Protein AF-A0A847KI97-F1 (afdb_monomer)

Sequence (577 aa):
MTFEPRTYPEIVRDLLTTLTGGTVGETAVVPAGDVVELRLLQDRPIRRVSHLEGVVAVTRATADGEEVVEVPYRFTDADYELVATGAAGAEPDAIRFRPTGRRPPVGSTVTVNYYPSRARPVPVTDVGVGSVARTLLESVGREIAVVEQQLGHVYDSAFLDTAEGSSLDRVVALVGVARRPAGVATVQVRFTRAAGSTGRITIPVGTVVSDAEDNRYATAMPLVLEPGEPSRQVLAAAVSARTAAVAAGAIDRMEVRVAGVGPVGNDAPAAAAAAPESDEDLRRRARGALAVAARGTVDALRWGILSVPGVKAVSVTEFPNGVPGEIAVSVAYATPDEAVARDVADRIEELRPAGIRVVSSRATETEVRVTATLTLAGSGVPPADLAALQAGVEERVAALIADLPPGGTLRQGPIVLAALSDARVVDAAFEFATATGAGPTVSAPADAILRPVHPFTFRVSTEGGQAAPGAEIAVDVHLPVRLVAGVSAAQATAALTAATTSWVAGLQPGQAITVDGLLAAVRDDTRYQLLRSDTAVTTEAAGRFLQLSDGVGSQPVAAGDRVTLRGTVVDVREGGA

Foldseek 3Di:
DDADFDDLVLLLLCLLLVLQQWDFFDKWAAAPAQKTFQVVPDFDDFDWWPWKKWWFWDWDADPVGIDTDIDIDTDDPQFWDFFDDDPVRPTTGIIGTDPRHTDHDHGTMMTIIGHHPPGDHRPDDDCDPVDPVSVVSSVVSVVSSVVSVVVVLVVLLQDLVRNADVSNQVNLVVLVAHWDFKFFWKFKKKWFFDPPDFAKFKDAFQFWWDFPVRFIWTFRHIDMQGGPRGMDIGMTTTPDNPRAWAAFFRTWDTPDDGPRIDTMGGRGIIDRIHDTQHSVLSSLLSQQSVLCVVFADQSVLQSLLSNQPQWQAKDKDACPVVDHQEIEIETEGNDPDPVSVVVSVVSNVSRHDPSHHYHYDYFAEWEKAKEKEFAFEDLADPPVVVVVLLVQLQVQLQVVLSNAHQQGKDAQPVSFVSSVVPVRTPGMAMWMDTPVDIGNMDTHDNRHGYHYDPDHHYHYHYPVGDNDQAWAKEKEWEWEKEFDPPADPVNLVVLLFVQQQVLQVPDDAFDKDALVSSCVSSDDPPTIDTPQQPIWMWIDTPNDIDIHGRVRDIHHGHVNYHYDYPYYHYHHDDDDD

Secondary structure (DSSP, 8-state):
----PPPHHHHHHHHHHHHTT-EEEEEEE--SSSEEE-TT-SS-SEEEEEEEEEEEEEEEEETTEEEEEEEEEE--TTTEEEE--STT--S--EEEE-TTS--PPTT-EEEEEEEETTPPPPS----STT-HHHHHHHHHHHHHHHHHHHHHHHHHTTSTTT--HHHHHHHHHTTT--PPPP---EEEEEEEEPTT--S-EEE-TT-EEEETT--EEEESS-EEE-TT--EEEEEEEESSTTPPPPPTT-EEEESSPPTTEEEEE-SSPPBPPPPPPPHHHHHHHHHHHHHHHSTTSHHHHHHHHHTSTTEEEEEEEESTTS-TTEEEEEEEESS--HHHHHHHHHHHHHHSPTTPEEEEEEPEEEEEEEEEEEEESTT---HHHHHHHHHHHHHHHHHHHHHPPTT-EEEHHHHHHHHHTSTTEEEEEEEEEETTEEESEEE--TTEEEEEPSSPEEEEEETTSS--PPPEEEEEEEEEEEEPTT--HHHHHHHHHHHHHHHHHH--TT-EE-HHHHHHHT--TTTEEE-GGG-EEEEEETTEEEEEBTTB--EE--TT-EEEEEEEEEEE-----

Nearest PDB structures (foldseek):
  8kea-assembly1_e  TM=5.821E-01  e=1.553E-17  unclassified Caudoviricetes
  8v3w-assembly1_U  TM=4.418E-01  e=3.775E-17  Clostridioides difficile
  9b45-assembly1_l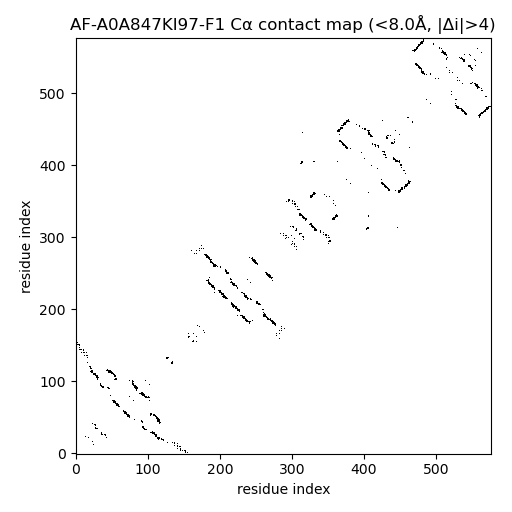  TM=4.012E-01  e=6.409E-16  Pseudomonas virus Pa193
  9b45-assembly1_p  TM=5.835E-01  e=1.092E-12  Pseudomonas virus Pa193
  7kh1-assembly1_A5  TM=3.486E-01  e=1.653E-13  Vibrio phage XM1

Radius of gyration: 37.48 Å; Cα contacts (8 Å, |Δi|>4): 1146; chains: 1; bounding box: 91×83×109 Å

Mean predicted aligned error: 18.77 Å

Solvent-accessible surface area (backbone atoms only — not comparable to full-atom values): 31704 Å² total; per-residue (Å²): 136,87,85,75,56,65,52,50,69,55,44,35,51,44,52,52,38,45,66,59,45,25,51,64,78,45,74,42,63,32,44,98,59,61,54,32,66,49,78,85,56,88,70,72,51,44,65,48,77,76,43,41,36,34,43,30,74,43,79,42,84,51,98,92,46,80,44,78,43,77,39,84,40,76,60,49,80,75,16,38,46,79,36,45,80,55,100,78,61,79,56,32,48,26,42,32,51,38,94,91,24,76,62,61,52,71,71,40,60,33,40,38,23,30,30,35,67,81,48,68,89,52,95,64,80,64,71,50,92,88,27,70,63,36,54,54,44,47,54,52,22,48,55,51,29,55,52,34,49,51,51,39,54,56,57,41,31,72,38,77,91,63,21,56,68,75,40,28,51,56,52,31,43,76,68,77,36,75,81,56,72,52,37,47,16,35,32,53,37,34,45,26,50,24,89,92,58,78,58,73,38,77,45,58,54,61,49,40,32,24,32,95,85,68,42,42,28,22,25,74,50,66,45,75,42,52,63,87,52,59,61,54,74,41,53,21,34,33,76,39,72,81,36,67,55,47,58,53,58,42,34,60,45,58,82,66,85,56,82,54,53,47,65,43,33,18,85,52,49,31,44,68,42,51,73,54,63,46,68,66,60,47,45,53,38,38,53,10,48,60,32,43,74,48,57,53,37,73,60,12,45,42,30,43,46,53,54,40,78,57,43,67,32,55,28,76,40,76,33,76,83,76,42,88,56,37,34,37,34,27,39,34,57,73,57,99,47,72,68,50,53,48,55,46,52,56,47,47,64,75,28,52,41,89,87,52,48,75,49,76,45,74,39,43,83,40,62,29,41,44,37,40,38,37,27,20,51,66,92,54,68,59,73,73,59,40,54,52,48,51,51,52,40,48,52,55,46,45,51,57,47,61,68,44,36,35,33,33,69,52,54,41,66,69,50,33,52,60,47,49,70,40,85,60,36,74,44,61,49,55,39,39,36,41,98,90,50,70,36,54,54,52,62,35,56,70,50,16,28,54,38,76,46,81,79,67,46,77,44,78,43,23,78,76,80,55,64,67,81,37,48,57,33,39,32,36,38,39,44,36,30,36,71,34,92,93,53,53,70,69,60,52,46,53,52,45,45,52,31,49,52,52,47,54,73,63,66,49,64,80,41,60,54,35,42,62,60,49,54,66,61,51,65,45,82,86,48,32,48,77,42,56,93,70,27,37,36,38,39,35,43,89,92,42,80,46,77,23,30,66,95,39,65,71,50,76,35,53,79,65,43,45,71,41,82,75,47,71,47,68,43,81,53,87,84,81,132

pLDDT: mean 85.56, std 9.04, range [33.84, 97.19]

Structure (mmCIF, N/CA/C/O backbone):
data_AF-A0A847KI97-F1
#
_entry.id   AF-A0A847KI97-F1
#
loop_
_atom_site.group_PDB
_atom_site.id
_atom_site.type_symbol
_atom_site.label_atom_id
_atom_site.label_alt_id
_atom_site.label_comp_id
_atom_site.label_asym_id
_atom_site.label_entity_id
_atom_site.label_seq_id
_atom_site.pdbx_PDB_ins_code
_atom_site.Cartn_x
_atom_site.Cartn_y
_atom_site.Cartn_z
_atom_site.occupancy
_atom_site.B_iso_or_equiv
_atom_site.auth_seq_id
_atom_site.auth_comp_id
_atom_site.auth_asym_id
_atom_site.auth_atom_id
_atom_site.pdbx_PDB_model_num
ATOM 1 N N . MET A 1 1 ? 6.108 -16.539 -22.609 1.00 55.09 1 MET A N 1
ATOM 2 C CA . MET A 1 1 ? 6.643 -15.280 -23.160 1.00 55.09 1 MET A CA 1
ATOM 3 C C . MET A 1 1 ? 6.324 -14.203 -22.147 1.00 55.09 1 MET A C 1
ATOM 5 O O . MET A 1 1 ? 5.167 -14.113 -21.762 1.00 55.09 1 MET A O 1
ATOM 9 N N . THR A 1 2 ? 7.328 -13.484 -21.664 1.00 78.06 2 THR A N 1
ATOM 10 C CA . THR A 1 2 ? 7.160 -12.268 -20.860 1.00 78.06 2 THR A CA 1
ATOM 11 C C . THR A 1 2 ? 6.924 -11.098 -21.811 1.00 78.06 2 THR A C 1
ATOM 13 O O . THR A 1 2 ? 7.580 -11.020 -22.848 1.00 78.06 2 THR A O 1
ATOM 16 N N . PHE A 1 3 ? 5.949 -10.242 -21.509 1.00 86.88 3 PHE A N 1
ATOM 17 C CA . PHE A 1 3 ? 5.722 -9.009 -22.259 1.00 86.88 3 PHE A CA 1
ATOM 18 C C . PHE A 1 3 ? 6.378 -7.857 -21.506 1.00 86.88 3 PHE A C 1
ATOM 20 O O . PHE A 1 3 ? 6.084 -7.654 -20.332 1.00 86.88 3 PHE A O 1
ATOM 27 N N . GLU A 1 4 ? 7.252 -7.121 -22.181 1.00 87.06 4 GLU A N 1
ATOM 28 C CA . GLU A 1 4 ? 7.866 -5.908 -21.655 1.00 87.06 4 GLU A CA 1
ATOM 29 C C . GLU A 1 4 ? 7.589 -4.779 -22.656 1.00 87.06 4 GLU A C 1
ATOM 31 O O . GLU A 1 4 ? 7.924 -4.928 -23.837 1.00 87.06 4 GLU A O 1
ATOM 36 N N . PRO A 1 5 ? 6.903 -3.698 -22.243 1.00 91.12 5 PRO A N 1
ATOM 37 C CA . PRO A 1 5 ? 6.576 -2.605 -23.146 1.00 91.12 5 PRO A CA 1
ATOM 38 C C . PRO A 1 5 ? 7.850 -1.857 -23.537 1.00 91.12 5 PRO A C 1
ATOM 40 O O . PRO A 1 5 ? 8.647 -1.480 -22.676 1.00 91.12 5 PRO A O 1
ATOM 43 N N . ARG A 1 6 ? 8.027 -1.595 -24.832 1.00 91.00 6 ARG A N 1
ATOM 44 C CA . ARG A 1 6 ? 9.170 -0.827 -25.322 1.00 91.00 6 ARG A CA 1
ATOM 45 C C . ARG A 1 6 ? 9.050 0.623 -24.901 1.00 91.00 6 ARG A C 1
ATOM 47 O O . ARG A 1 6 ? 7.962 1.203 -24.814 1.00 91.00 6 ARG A O 1
ATOM 54 N N . THR A 1 7 ? 10.199 1.248 -24.694 1.00 92.00 7 THR A N 1
ATOM 55 C CA . THR A 1 7 ? 10.238 2.668 -24.373 1.00 92.00 7 THR A CA 1
ATOM 56 C C . THR A 1 7 ? 9.914 3.508 -25.611 1.00 92.00 7 THR A C 1
ATOM 58 O O . THR A 1 7 ? 10.185 3.132 -26.753 1.00 92.00 7 THR A O 1
ATOM 61 N N . TYR A 1 8 ? 9.349 4.701 -25.406 1.00 93.88 8 TYR A N 1
ATOM 62 C CA . TYR A 1 8 ? 9.071 5.630 -26.507 1.00 93.88 8 TYR A CA 1
ATOM 63 C C . TYR A 1 8 ? 10.298 5.884 -27.418 1.00 93.88 8 TYR A C 1
ATOM 65 O O . TYR A 1 8 ? 10.147 5.829 -28.642 1.00 93.88 8 TYR A O 1
ATOM 73 N N . PRO A 1 9 ? 11.522 6.098 -26.887 1.00 91.88 9 PRO A N 1
ATOM 74 C CA . PRO A 1 9 ? 12.719 6.226 -27.718 1.00 91.88 9 PRO A CA 1
ATOM 75 C C . PRO A 1 9 ? 13.033 4.995 -28.580 1.00 91.88 9 PRO A C 1
ATOM 77 O O . PRO A 1 9 ? 13.461 5.165 -29.723 1.00 91.88 9 PRO A O 1
ATOM 80 N N . GLU A 1 10 ? 12.823 3.777 -28.072 1.00 91.31 10 GLU A N 1
ATOM 81 C CA . GLU A 1 10 ? 13.011 2.534 -28.838 1.00 91.31 10 GLU A CA 1
ATOM 82 C C . GLU A 1 10 ? 12.017 2.450 -29.993 1.00 91.31 10 GLU A C 1
ATOM 84 O O . GLU A 1 10 ? 12.412 2.212 -31.133 1.00 91.31 10 GLU A O 1
ATOM 89 N N . ILE A 1 11 ? 10.744 2.745 -29.725 1.00 94.25 11 ILE A N 1
ATOM 90 C CA . ILE A 1 11 ? 9.689 2.741 -30.742 1.00 94.25 11 ILE A CA 1
ATOM 91 C C . ILE A 1 11 ? 10.007 3.755 -31.845 1.00 94.25 11 ILE A C 1
ATOM 93 O O . ILE A 1 11 ? 9.974 3.417 -33.026 1.00 94.25 11 ILE A O 1
ATOM 97 N N . VAL A 1 12 ? 10.371 4.991 -31.488 1.00 93.50 12 VAL A N 1
ATOM 98 C CA . VAL A 1 12 ? 10.726 6.026 -32.475 1.00 93.50 12 VAL A CA 1
ATOM 99 C C . VAL A 1 12 ? 11.965 5.625 -33.279 1.00 93.50 12 VAL A C 1
ATOM 101 O O . VAL A 1 12 ? 11.979 5.791 -34.500 1.00 93.50 12 VAL A O 1
ATOM 104 N N . ARG A 1 13 ? 12.998 5.068 -32.634 1.00 91.50 13 ARG A N 1
ATOM 105 C CA . ARG A 1 13 ? 14.202 4.547 -33.306 1.00 91.50 13 ARG A CA 1
ATOM 106 C C . ARG A 1 13 ? 13.838 3.481 -34.337 1.00 91.50 13 ARG A C 1
ATOM 108 O O . ARG A 1 13 ? 14.345 3.523 -35.464 1.00 91.50 13 ARG A O 1
ATOM 115 N N . ASP A 1 14 ? 12.985 2.540 -33.956 1.00 93.19 14 ASP A N 1
ATOM 116 C CA . ASP A 1 14 ? 12.616 1.409 -34.798 1.00 93.19 14 ASP A CA 1
ATOM 117 C C . ASP A 1 14 ? 11.734 1.862 -35.973 1.00 93.19 14 ASP A C 1
ATOM 119 O O . ASP A 1 14 ? 11.977 1.481 -37.121 1.00 93.19 14 ASP A O 1
ATOM 123 N N . LEU A 1 15 ? 10.782 2.768 -35.726 1.00 92.62 15 LEU A N 1
ATOM 124 C CA . LEU A 1 15 ? 9.963 3.395 -36.766 1.00 92.62 15 LEU A CA 1
ATOM 125 C C . LEU A 1 15 ? 10.808 4.189 -37.768 1.00 92.62 15 LEU A C 1
ATOM 127 O O . LEU A 1 15 ? 10.615 4.050 -38.975 1.00 92.62 15 LEU A O 1
ATOM 131 N N . LEU A 1 16 ? 11.762 4.996 -37.290 1.00 91.06 16 LEU A N 1
ATOM 132 C CA . LEU A 1 16 ? 12.657 5.769 -38.155 1.00 91.06 16 LEU A CA 1
ATOM 133 C C . LEU A 1 16 ? 13.548 4.857 -38.996 1.00 91.06 16 LEU A C 1
ATOM 135 O O . LEU A 1 16 ? 13.711 5.110 -40.185 1.00 91.06 16 LEU A O 1
ATOM 139 N N . THR A 1 17 ? 14.094 3.796 -38.395 1.00 90.19 17 THR A N 1
ATOM 140 C CA . THR A 1 17 ? 14.939 2.825 -39.105 1.00 90.19 17 THR A CA 1
ATOM 141 C C . THR A 1 17 ? 14.145 2.085 -40.176 1.00 90.19 17 THR A C 1
ATOM 143 O O . THR A 1 17 ? 14.629 1.931 -41.294 1.00 90.19 17 THR A O 1
ATOM 146 N N . THR A 1 18 ? 12.910 1.691 -39.867 1.00 90.25 18 THR A N 1
ATOM 147 C CA . THR A 1 18 ? 12.015 1.030 -40.825 1.00 90.25 18 THR A CA 1
ATOM 148 C C . THR A 1 18 ? 11.626 1.978 -41.960 1.00 90.25 18 THR A C 1
ATOM 150 O O . THR A 1 18 ? 11.662 1.595 -43.130 1.00 90.25 18 THR A O 1
ATOM 153 N N . LEU A 1 19 ? 11.309 3.241 -41.644 1.00 89.38 19 LEU A N 1
ATOM 154 C CA . LEU A 1 19 ? 10.931 4.241 -42.644 1.00 89.38 19 LEU A CA 1
ATOM 155 C C . LEU A 1 19 ? 12.042 4.453 -43.674 1.00 89.38 19 LEU A C 1
ATOM 157 O O . LEU A 1 19 ? 11.746 4.545 -44.858 1.00 89.38 19 LEU A O 1
ATOM 161 N N . THR A 1 20 ? 13.303 4.502 -43.245 1.00 88.62 20 THR A N 1
ATOM 162 C CA . THR A 1 20 ? 14.478 4.703 -44.111 1.00 88.62 20 THR A CA 1
ATOM 163 C C . THR A 1 20 ? 15.011 3.411 -44.739 1.00 88.62 20 THR A C 1
ATOM 165 O O . THR A 1 20 ? 16.099 3.419 -45.323 1.00 88.62 20 THR A O 1
ATOM 168 N N . GLY A 1 21 ? 14.239 2.320 -44.694 1.00 87.19 21 GLY A N 1
ATOM 169 C CA . GLY A 1 21 ? 14.540 1.068 -45.393 1.00 87.19 21 GLY A CA 1
ATOM 170 C C . GLY A 1 21 ? 15.545 0.168 -44.676 1.00 87.19 21 GLY A C 1
ATOM 171 O O . GLY A 1 21 ? 16.204 -0.642 -45.327 1.00 87.19 21 GLY A O 1
ATOM 172 N N . GLY A 1 22 ? 15.707 0.345 -43.365 1.00 89.19 22 GLY A N 1
ATOM 173 C CA . GLY A 1 22 ? 16.403 -0.593 -42.493 1.00 89.19 22 GLY A CA 1
ATOM 174 C C . GLY A 1 22 ? 15.466 -1.647 -41.901 1.00 89.19 22 GLY A C 1
ATOM 175 O O . GLY A 1 22 ? 14.245 -1.499 -41.910 1.00 89.19 22 GLY A O 1
ATOM 176 N N . THR A 1 23 ? 16.069 -2.693 -41.353 1.00 90.56 23 THR A N 1
ATOM 177 C CA . THR A 1 23 ? 15.403 -3.814 -40.683 1.00 90.56 23 THR A CA 1
ATOM 178 C C . THR A 1 23 ? 15.675 -3.700 -39.181 1.00 90.56 23 THR A C 1
ATOM 180 O O . THR A 1 23 ? 16.774 -3.304 -38.776 1.00 90.56 23 THR A O 1
ATOM 183 N N . VAL A 1 24 ? 14.667 -3.970 -38.348 1.00 92.31 24 VAL A N 1
ATOM 184 C CA . VAL A 1 24 ? 14.707 -3.742 -36.892 1.00 92.31 24 VAL A CA 1
ATOM 185 C C . VAL A 1 24 ? 14.352 -5.004 -36.118 1.00 92.31 24 VAL A C 1
ATOM 187 O O . VAL A 1 24 ? 13.523 -5.790 -36.569 1.00 92.31 24 VAL A O 1
ATOM 190 N N . GLY A 1 25 ? 14.945 -5.168 -34.936 1.00 88.25 25 GLY A N 1
ATOM 191 C CA . GLY A 1 25 ? 14.549 -6.182 -33.962 1.00 88.25 25 GLY A CA 1
ATOM 192 C C . GLY A 1 25 ? 14.919 -7.619 -34.325 1.00 88.25 25 GLY A C 1
ATOM 193 O O . GLY A 1 25 ? 14.343 -8.545 -33.757 1.00 88.25 25 GLY A O 1
ATOM 194 N N . GLU A 1 26 ? 15.849 -7.842 -35.258 1.00 91.00 26 GLU A N 1
ATOM 195 C CA . GLU A 1 26 ? 16.303 -9.202 -35.547 1.00 91.00 26 GLU A CA 1
ATOM 196 C C . GLU A 1 26 ? 17.355 -9.657 -34.539 1.00 91.00 26 GLU A C 1
ATOM 198 O O . GLU A 1 26 ? 18.187 -8.873 -34.083 1.00 91.00 26 GLU A O 1
ATOM 203 N N . THR A 1 27 ? 17.336 -10.941 -34.197 1.00 90.69 27 THR A N 1
ATOM 204 C CA . THR A 1 27 ? 18.188 -11.497 -33.151 1.00 90.69 27 THR A CA 1
ATOM 205 C C . THR A 1 27 ? 19.255 -12.428 -33.712 1.00 90.69 27 THR A C 1
ATOM 207 O O . THR A 1 27 ? 19.038 -13.164 -34.676 1.00 90.69 27 THR A O 1
ATOM 210 N N . ALA A 1 28 ? 20.429 -12.412 -33.084 1.00 89.31 28 ALA A N 1
ATOM 211 C CA . ALA A 1 28 ? 21.519 -13.334 -33.369 1.00 89.31 28 ALA A CA 1
ATOM 212 C C . ALA A 1 28 ? 22.095 -13.898 -32.065 1.00 89.31 28 ALA A C 1
ATOM 214 O O . ALA A 1 28 ? 22.245 -13.186 -31.073 1.00 89.31 28 ALA A O 1
ATOM 215 N N . VAL A 1 29 ? 22.426 -15.190 -32.067 1.00 89.94 29 VAL A N 1
ATOM 216 C CA . VAL A 1 29 ? 23.028 -15.864 -30.909 1.00 89.94 29 VAL A CA 1
ATOM 217 C C . VAL A 1 29 ? 24.539 -15.673 -30.942 1.00 89.94 29 VAL A C 1
ATOM 219 O O . VAL A 1 29 ? 25.174 -15.888 -31.975 1.00 89.94 29 VAL A O 1
ATOM 222 N N . VAL A 1 30 ? 25.125 -15.299 -29.806 1.00 88.25 30 VAL A N 1
ATOM 223 C CA . VAL A 1 30 ? 26.569 -15.103 -29.657 1.00 88.25 30 VAL A CA 1
ATOM 224 C C . VAL A 1 30 ? 27.261 -16.471 -29.582 1.00 88.25 30 VAL A C 1
ATOM 226 O O . VAL A 1 30 ? 27.051 -17.203 -28.610 1.00 88.25 30 VAL A O 1
ATOM 229 N N . PRO A 1 31 ? 28.093 -16.854 -30.571 1.00 85.12 31 PRO A N 1
ATOM 230 C CA . PRO A 1 31 ? 28.729 -18.163 -30.580 1.00 85.12 31 PRO A CA 1
ATOM 231 C C . PRO A 1 31 ? 29.944 -18.209 -29.644 1.00 85.12 31 PRO A C 1
ATOM 233 O O . PRO A 1 31 ? 30.411 -17.196 -29.113 1.00 85.12 31 PRO A O 1
ATOM 236 N N . ALA A 1 32 ? 30.504 -19.408 -29.472 1.00 77.56 32 ALA A N 1
ATOM 237 C CA . ALA A 1 32 ? 31.800 -19.606 -28.832 1.00 77.56 32 ALA A CA 1
ATOM 238 C C . ALA A 1 32 ? 32.927 -19.093 -29.756 1.00 77.56 32 ALA A C 1
ATOM 240 O O . ALA A 1 32 ? 33.569 -19.858 -30.468 1.00 77.56 32 ALA A O 1
ATOM 241 N N . GLY A 1 33 ? 33.116 -17.773 -29.797 1.00 76.12 33 GLY A N 1
ATOM 242 C CA . GLY A 1 33 ? 34.112 -17.087 -30.627 1.00 76.12 33 GLY A CA 1
ATOM 243 C C . GLY A 1 33 ? 33.812 -15.593 -30.766 1.00 76.12 33 GLY A C 1
ATOM 244 O O . GLY A 1 33 ? 32.739 -15.136 -30.385 1.00 76.12 33 GLY A O 1
ATOM 245 N N . ASP A 1 34 ? 34.754 -14.817 -31.300 1.00 73.06 34 ASP A N 1
ATOM 246 C CA . ASP A 1 34 ? 34.633 -13.348 -31.349 1.00 73.06 34 ASP A CA 1
ATOM 247 C C . ASP A 1 34 ? 33.719 -12.833 -32.470 1.00 73.06 34 ASP A C 1
ATOM 249 O O . ASP A 1 34 ? 33.463 -11.633 -32.551 1.00 73.06 34 ASP A O 1
ATOM 253 N N . VAL A 1 35 ? 33.242 -13.727 -33.342 1.00 82.56 35 VAL A N 1
ATOM 254 C CA . VAL A 1 35 ? 32.475 -13.397 -34.547 1.00 82.56 35 VAL A CA 1
ATOM 255 C C . VAL A 1 35 ? 31.058 -13.947 -34.433 1.00 82.56 35 VAL A C 1
ATOM 257 O O . VAL A 1 35 ? 30.865 -15.158 -34.412 1.00 82.56 35 VAL A O 1
ATOM 260 N N . VAL A 1 36 ? 30.071 -13.057 -34.405 1.00 82.94 36 VAL A N 1
ATOM 261 C CA . VAL A 1 36 ? 28.644 -13.373 -34.499 1.00 82.94 36 VAL A CA 1
ATOM 262 C C . VAL A 1 36 ? 28.244 -13.372 -35.969 1.00 82.94 36 VAL A C 1
ATOM 264 O O . VAL A 1 36 ? 28.184 -12.319 -36.607 1.00 82.94 36 VAL A O 1
ATOM 267 N N . GLU A 1 37 ? 27.983 -14.553 -36.523 1.00 81.62 37 GLU A N 1
ATOM 268 C CA . GLU A 1 37 ? 27.499 -14.682 -37.896 1.00 81.62 37 GLU A CA 1
ATOM 269 C C . GLU A 1 37 ? 26.042 -14.218 -38.001 1.00 81.62 37 GLU A C 1
ATOM 271 O O . GLU A 1 37 ? 25.147 -14.776 -37.367 1.00 81.62 37 GLU A O 1
ATOM 276 N N . LEU A 1 38 ? 25.771 -13.247 -38.872 1.00 80.88 38 LEU A N 1
ATOM 277 C CA . LEU A 1 38 ? 24.429 -12.699 -39.091 1.00 80.88 38 LEU A CA 1
ATOM 278 C C . LEU A 1 38 ? 23.689 -13.440 -40.214 1.00 80.88 38 LEU A C 1
ATOM 280 O O . LEU A 1 38 ? 22.873 -12.881 -40.942 1.00 80.88 38 LEU A O 1
ATOM 284 N N . ARG A 1 39 ? 23.980 -14.734 -40.390 1.00 70.38 39 ARG A N 1
ATOM 285 C CA . ARG A 1 39 ? 23.470 -15.543 -41.511 1.00 70.38 39 ARG A CA 1
ATOM 286 C C . ARG A 1 39 ? 21.975 -15.840 -41.443 1.00 70.38 39 ARG A C 1
ATOM 288 O O . ARG A 1 39 ? 21.395 -16.202 -42.463 1.00 70.38 39 ARG A O 1
ATOM 295 N N . LEU A 1 40 ? 21.379 -15.721 -40.263 1.00 75.56 40 LEU A N 1
ATOM 296 C CA . LEU A 1 40 ? 19.957 -15.976 -40.033 1.00 75.56 40 LEU A CA 1
ATOM 297 C C . LEU A 1 40 ? 19.087 -14.722 -40.215 1.00 75.56 40 LEU A C 1
ATOM 299 O O . LEU A 1 40 ? 17.867 -14.833 -40.164 1.00 75.56 40 LEU A O 1
ATOM 303 N N . LEU A 1 41 ? 19.705 -13.562 -40.460 1.00 81.25 41 LEU A N 1
ATOM 304 C CA . LEU A 1 41 ? 19.011 -12.297 -40.699 1.00 81.25 41 LEU A CA 1
ATOM 305 C C . LEU A 1 41 ? 18.316 -12.293 -42.072 1.00 81.25 41 LEU A C 1
ATOM 307 O O . LEU A 1 41 ? 18.857 -12.849 -43.043 1.00 81.25 41 LEU A O 1
ATOM 311 N N . GLN A 1 42 ? 17.124 -11.688 -42.159 1.00 82.06 42 GLN A N 1
ATOM 312 C CA . GLN A 1 42 ? 16.271 -11.767 -43.352 1.00 82.06 42 GLN A CA 1
ATOM 313 C C . GLN A 1 42 ? 16.875 -11.019 -44.547 1.00 82.06 42 GLN A C 1
ATOM 315 O O . GLN A 1 42 ? 16.975 -11.585 -45.640 1.00 82.06 42 GLN A O 1
ATOM 320 N N . ASP A 1 43 ? 17.333 -9.781 -44.345 1.00 81.06 43 ASP A N 1
ATOM 321 C CA . ASP A 1 43 ? 17.757 -8.889 -45.424 1.00 81.06 43 ASP A CA 1
ATOM 322 C C . ASP A 1 43 ? 19.285 -8.805 -45.532 1.00 81.06 43 ASP A C 1
ATOM 324 O O . ASP A 1 43 ? 19.964 -8.024 -44.871 1.00 81.06 43 ASP A O 1
ATOM 328 N N . ARG A 1 44 ? 19.865 -9.609 -46.424 1.00 77.44 44 ARG A N 1
ATOM 329 C CA . ARG A 1 44 ? 21.319 -9.657 -46.653 1.00 77.44 44 ARG A CA 1
ATOM 330 C C . ARG A 1 44 ? 21.668 -9.301 -48.094 1.00 77.44 44 ARG A C 1
ATOM 332 O O . ARG A 1 44 ? 20.863 -9.549 -48.997 1.00 77.44 44 ARG A O 1
ATOM 339 N N . PRO A 1 45 ? 22.873 -8.773 -48.361 1.00 78.44 45 PRO A N 1
ATOM 340 C CA . PRO A 1 45 ? 23.982 -8.439 -47.444 1.00 78.44 45 PRO A CA 1
ATOM 341 C C . PRO A 1 45 ? 23.747 -7.163 -46.613 1.00 78.44 45 PRO A C 1
ATOM 343 O O . PRO A 1 45 ? 22.945 -6.308 -46.994 1.00 78.44 45 PRO A O 1
ATOM 346 N N . ILE A 1 46 ? 24.483 -7.009 -45.508 1.00 85.56 46 ILE A N 1
ATOM 347 C CA . ILE A 1 46 ? 24.357 -5.869 -44.587 1.00 85.56 46 ILE A CA 1
ATOM 348 C C . ILE A 1 46 ? 25.283 -4.740 -45.047 1.00 85.56 46 ILE A C 1
ATOM 350 O O . ILE A 1 46 ? 26.422 -4.979 -45.425 1.00 85.56 46 ILE A O 1
ATOM 354 N N . ARG A 1 47 ? 24.813 -3.490 -45.009 1.00 85.00 47 ARG A N 1
ATOM 355 C CA . ARG A 1 47 ? 25.625 -2.296 -45.300 1.00 85.00 47 ARG A CA 1
ATOM 356 C C . ARG A 1 47 ? 26.209 -1.683 -44.036 1.00 85.00 47 ARG A C 1
ATOM 358 O O . ARG A 1 47 ? 27.364 -1.272 -44.022 1.00 85.00 47 ARG A O 1
ATOM 365 N N . ARG A 1 48 ? 25.371 -1.531 -43.008 1.00 87.25 48 ARG A N 1
ATOM 366 C CA . ARG A 1 48 ? 25.738 -0.967 -41.703 1.00 87.25 48 ARG A CA 1
ATOM 367 C C . ARG A 1 48 ? 24.771 -1.442 -40.629 1.00 87.25 48 ARG A C 1
ATOM 369 O O . ARG A 1 48 ? 23.587 -1.615 -40.914 1.00 87.25 48 ARG A O 1
ATOM 376 N N . VAL A 1 49 ? 25.259 -1.544 -39.403 1.00 89.50 49 VAL A N 1
ATOM 377 C CA . VAL A 1 49 ? 24.429 -1.704 -38.206 1.00 89.50 49 VAL A CA 1
ATOM 378 C C . VAL A 1 49 ? 24.068 -0.311 -37.693 1.00 89.50 49 VAL A C 1
ATOM 380 O O . VAL A 1 49 ? 24.912 0.582 -37.657 1.00 89.50 49 VAL A O 1
ATOM 383 N N . SER A 1 50 ? 22.795 -0.088 -37.382 1.00 89.62 50 SER A N 1
ATOM 384 C CA . SER A 1 50 ? 22.297 1.175 -36.824 1.00 89.62 50 SER A CA 1
ATOM 385 C C . SER A 1 50 ? 22.108 1.104 -35.314 1.00 89.62 50 SER A C 1
ATOM 387 O O . SER A 1 50 ? 22.264 2.113 -34.623 1.00 89.62 50 SER A O 1
ATOM 389 N N . HIS A 1 51 ? 21.787 -0.081 -34.799 1.00 91.94 51 HIS A N 1
ATOM 390 C CA . HIS A 1 51 ? 21.650 -0.333 -33.377 1.00 91.94 51 HIS A CA 1
ATOM 391 C C . HIS A 1 51 ? 22.053 -1.769 -33.052 1.00 91.94 51 HIS A C 1
ATOM 393 O O . HIS A 1 51 ? 21.669 -2.687 -33.772 1.00 91.94 51 HIS A O 1
ATOM 399 N N . LEU A 1 52 ? 22.813 -1.947 -31.975 1.00 92.62 52 LEU A N 1
ATOM 400 C CA . LEU A 1 52 ? 23.197 -3.250 -31.451 1.00 92.62 52 LEU A CA 1
ATOM 401 C C . LEU A 1 52 ? 23.046 -3.222 -29.933 1.00 92.62 52 LEU A C 1
ATOM 403 O O . LEU A 1 52 ? 23.679 -2.406 -29.258 1.00 92.62 52 LEU A O 1
ATOM 407 N N . GLU A 1 53 ? 22.218 -4.110 -29.408 1.00 92.94 53 GLU A N 1
ATOM 408 C CA . GLU A 1 53 ? 21.964 -4.247 -27.975 1.00 92.94 53 GLU A CA 1
ATOM 409 C C . GLU A 1 53 ? 22.016 -5.718 -27.561 1.00 92.94 53 GLU A C 1
ATOM 411 O O . GLU A 1 53 ? 21.825 -6.627 -28.369 1.00 92.94 53 GLU A O 1
ATOM 416 N N . GLY A 1 54 ? 22.329 -5.954 -26.296 1.00 91.88 54 GLY A N 1
ATOM 417 C CA . GLY A 1 54 ? 22.380 -7.279 -25.694 1.00 91.88 54 GLY A CA 1
ATOM 418 C C . GLY A 1 54 ? 22.694 -7.148 -24.214 1.00 91.88 54 GLY A C 1
ATOM 419 O O . GLY A 1 54 ? 22.411 -6.116 -23.610 1.00 91.88 54 GLY A O 1
ATOM 420 N N . VAL A 1 55 ? 23.315 -8.166 -23.632 1.00 92.19 55 VAL A N 1
ATOM 421 C CA . VAL A 1 55 ? 23.723 -8.152 -22.222 1.00 92.19 55 VAL A CA 1
ATOM 422 C C . VAL A 1 55 ? 25.237 -8.224 -22.088 1.00 92.19 55 VAL A C 1
ATOM 424 O O . VAL A 1 55 ? 25.916 -8.789 -22.943 1.00 92.19 55 VAL A O 1
ATOM 427 N N . VAL A 1 56 ? 25.778 -7.653 -21.014 1.00 91.75 56 VAL A N 1
ATOM 428 C CA . VAL A 1 56 ? 27.182 -7.815 -20.611 1.00 91.75 56 VAL A CA 1
ATOM 429 C C . VAL A 1 56 ? 27.243 -8.273 -19.162 1.00 91.75 56 VAL A C 1
ATOM 431 O O . VAL A 1 56 ? 26.462 -7.821 -18.327 1.00 91.75 56 VAL A O 1
ATOM 434 N N . ALA A 1 57 ? 28.180 -9.165 -18.859 1.00 88.81 57 ALA A N 1
ATOM 435 C CA . ALA A 1 57 ? 28.429 -9.620 -17.499 1.00 88.81 57 ALA A CA 1
ATOM 436 C C . ALA A 1 57 ? 29.208 -8.547 -16.722 1.00 88.81 57 ALA A C 1
ATOM 438 O O . ALA A 1 57 ? 30.294 -8.138 -17.138 1.00 88.81 57 ALA A O 1
ATOM 439 N N . VAL A 1 58 ? 28.657 -8.091 -15.599 1.00 85.75 58 VAL A N 1
ATOM 440 C CA . VAL A 1 58 ? 29.294 -7.134 -14.689 1.00 85.75 58 VAL A CA 1
ATOM 441 C C . VAL A 1 58 ? 29.410 -7.767 -13.312 1.00 85.75 58 VAL A C 1
ATOM 443 O O . VAL A 1 58 ? 28.426 -8.232 -12.745 1.00 85.75 58 VAL A O 1
ATOM 446 N N . THR A 1 59 ? 30.619 -7.763 -12.759 1.00 84.69 59 THR A N 1
ATOM 447 C CA . THR A 1 59 ? 30.864 -8.243 -11.399 1.00 84.69 59 THR A CA 1
ATOM 448 C C . THR A 1 59 ? 30.466 -7.172 -10.388 1.00 84.69 59 THR A C 1
ATOM 450 O O . THR A 1 59 ? 30.981 -6.052 -10.419 1.00 84.69 59 THR A O 1
ATOM 453 N N . ARG A 1 60 ? 29.550 -7.513 -9.482 1.00 80.38 60 ARG A N 1
ATOM 454 C CA . ARG A 1 60 ? 29.099 -6.679 -8.369 1.00 80.38 60 ARG A CA 1
ATOM 455 C C . ARG A 1 60 ? 29.577 -7.283 -7.050 1.00 80.38 60 ARG A C 1
ATOM 457 O O . ARG A 1 60 ? 29.383 -8.466 -6.796 1.00 80.38 60 ARG A O 1
ATOM 464 N N . ALA A 1 61 ? 30.161 -6.456 -6.185 1.00 70.12 61 ALA A N 1
ATOM 465 C CA . ALA A 1 61 ? 30.488 -6.862 -4.822 1.00 70.12 61 ALA A CA 1
ATOM 466 C C . ALA A 1 61 ? 29.209 -6.950 -3.969 1.00 70.12 61 ALA A C 1
ATOM 468 O O . ALA A 1 61 ? 28.423 -6.000 -3.906 1.00 70.12 61 ALA A O 1
ATOM 469 N N . THR A 1 62 ? 29.018 -8.089 -3.312 1.00 75.25 62 THR A N 1
ATOM 470 C CA . THR A 1 62 ? 27.931 -8.383 -2.370 1.00 75.25 62 THR A CA 1
ATOM 471 C C . THR A 1 62 ? 28.514 -8.774 -1.008 1.00 75.25 62 THR A C 1
ATOM 473 O O . THR A 1 62 ? 29.719 -8.991 -0.879 1.00 75.25 62 THR A O 1
ATOM 476 N N . ALA A 1 63 ? 27.674 -8.836 0.030 1.00 64.94 63 ALA A N 1
ATOM 477 C CA . ALA A 1 63 ? 28.112 -9.160 1.391 1.00 64.94 63 ALA A CA 1
ATOM 478 C C . ALA A 1 63 ? 28.742 -10.565 1.517 1.00 64.94 63 ALA A C 1
ATOM 480 O O . ALA A 1 63 ? 29.593 -10.762 2.381 1.00 64.94 63 ALA A O 1
ATOM 481 N N . ASP A 1 64 ? 28.374 -11.494 0.626 1.00 67.12 64 ASP A N 1
ATOM 482 C CA . ASP A 1 64 ? 28.829 -12.891 0.619 1.00 67.12 64 ASP A CA 1
ATOM 483 C C . ASP A 1 64 ? 29.866 -13.193 -0.489 1.00 67.12 64 ASP A C 1
ATOM 485 O O . ASP A 1 64 ? 30.260 -14.346 -0.671 1.00 67.12 64 ASP A O 1
ATOM 489 N N . GLY A 1 65 ? 30.340 -12.175 -1.226 1.00 77.00 65 GLY A N 1
ATOM 490 C CA . GLY A 1 65 ? 31.361 -12.319 -2.273 1.00 77.00 65 GLY A CA 1
ATOM 491 C C . GLY A 1 65 ? 31.106 -11.484 -3.532 1.00 77.00 65 GLY A C 1
ATOM 492 O O . GLY A 1 65 ? 30.359 -10.508 -3.521 1.00 77.00 65 GLY A O 1
ATOM 493 N N . GLU A 1 66 ? 31.745 -11.856 -4.638 1.00 79.69 66 GLU A N 1
ATOM 494 C CA . GLU A 1 66 ? 31.513 -11.253 -5.956 1.00 79.69 66 GLU A CA 1
ATOM 495 C C . GLU A 1 66 ? 30.422 -12.022 -6.714 1.00 79.69 66 GLU A C 1
ATOM 497 O O . GLU A 1 66 ? 30.529 -13.231 -6.908 1.00 79.69 66 GLU A O 1
ATOM 502 N N . GLU A 1 67 ? 29.382 -11.319 -7.166 1.00 83.75 67 GLU A N 1
ATOM 503 C CA . GLU A 1 67 ? 28.306 -11.873 -7.991 1.00 83.75 67 GLU A CA 1
ATOM 504 C C . GLU A 1 67 ? 28.403 -11.315 -9.415 1.00 83.75 67 GLU A C 1
ATOM 506 O O . GLU A 1 67 ? 28.568 -10.111 -9.614 1.00 83.75 67 GLU A O 1
ATOM 511 N N . VAL A 1 68 ? 28.303 -12.181 -10.425 1.00 83.38 68 VAL A N 1
ATOM 512 C CA . VAL A 1 68 ? 28.276 -11.767 -11.833 1.00 83.38 68 VAL A CA 1
ATOM 513 C C . VAL A 1 68 ? 26.828 -11.566 -12.256 1.00 83.38 68 VAL A C 1
ATOM 515 O O . VAL A 1 68 ? 26.061 -12.522 -12.318 1.00 83.38 68 VAL A O 1
ATOM 518 N N . VAL A 1 69 ? 26.469 -10.324 -12.573 1.00 86.31 69 VAL A N 1
ATOM 519 C CA . VAL A 1 69 ? 25.120 -9.944 -12.999 1.00 86.31 69 VAL A CA 1
ATOM 520 C C . VAL A 1 69 ? 25.147 -9.540 -14.467 1.00 86.31 69 VAL A C 1
ATOM 522 O O . VAL A 1 69 ? 25.988 -8.745 -14.892 1.00 86.31 69 VAL A O 1
ATOM 525 N N . GLU A 1 70 ? 24.220 -10.076 -15.255 1.00 88.44 70 GLU A N 1
ATOM 526 C CA . GLU A 1 70 ? 24.018 -9.652 -16.637 1.00 88.44 70 GLU A CA 1
ATOM 527 C C . GLU A 1 70 ? 23.207 -8.357 -16.669 1.00 88.44 70 GLU A C 1
ATOM 529 O O . GLU A 1 70 ? 22.100 -8.287 -16.136 1.00 88.44 70 GLU A O 1
ATOM 534 N N . VAL A 1 71 ? 23.764 -7.321 -17.293 1.00 89.25 71 VAL A N 1
ATOM 535 C CA . VAL A 1 71 ? 23.089 -6.029 -17.451 1.00 89.25 71 VAL A CA 1
ATOM 536 C C . VAL A 1 71 ? 22.866 -5.720 -18.929 1.00 89.25 71 VAL A C 1
ATOM 538 O O . VAL A 1 71 ? 23.768 -5.971 -19.738 1.00 89.25 71 VAL A O 1
ATOM 541 N N . PRO A 1 72 ? 21.706 -5.150 -19.305 1.00 89.44 72 PRO A N 1
ATOM 542 C CA . PRO A 1 72 ? 21.481 -4.652 -20.655 1.00 89.44 72 PRO A CA 1
ATOM 543 C C . PRO A 1 72 ? 22.556 -3.637 -21.055 1.00 89.44 72 PRO A C 1
ATOM 545 O O . PRO A 1 72 ? 22.919 -2.745 -20.285 1.00 89.44 72 PRO A O 1
ATOM 548 N N . TYR A 1 73 ? 23.078 -3.771 -22.270 1.00 91.50 73 TYR A N 1
ATOM 549 C CA . TYR A 1 73 ? 24.134 -2.922 -22.794 1.00 91.50 73 TYR A CA 1
ATOM 550 C C . TYR A 1 73 ? 23.933 -2.631 -24.275 1.00 91.50 73 TYR A C 1
ATOM 552 O O . TYR A 1 73 ? 23.675 -3.521 -25.088 1.00 91.50 73 TYR A O 1
ATOM 560 N N . ARG A 1 74 ? 24.111 -1.357 -24.624 1.00 92.56 74 ARG A N 1
ATOM 561 C CA . ARG A 1 74 ? 24.144 -0.891 -26.006 1.00 92.56 74 ARG A CA 1
ATOM 562 C C . ARG A 1 74 ? 25.586 -0.881 -26.496 1.00 92.56 74 ARG A C 1
ATOM 564 O O . ARG A 1 74 ? 26.390 -0.085 -26.016 1.00 92.56 74 ARG A O 1
ATOM 571 N N . PHE A 1 75 ? 25.873 -1.699 -27.499 1.00 91.69 75 PHE A N 1
ATOM 572 C CA . PHE A 1 75 ? 27.190 -1.781 -28.116 1.00 91.69 75 PHE A CA 1
ATOM 573 C C . PHE A 1 75 ? 27.396 -0.654 -29.132 1.00 91.69 75 PHE A C 1
ATOM 575 O O . PHE A 1 75 ? 26.489 -0.266 -29.876 1.00 91.69 75 PHE A O 1
ATOM 582 N N . THR A 1 76 ? 28.614 -0.126 -29.166 1.00 92.06 76 THR A N 1
ATOM 583 C CA . THR A 1 76 ? 29.023 0.989 -30.028 1.00 92.06 76 THR A CA 1
ATOM 584 C C . THR A 1 76 ? 30.154 0.574 -30.967 1.00 92.06 76 THR A C 1
ATOM 586 O O . THR A 1 76 ? 30.702 -0.518 -30.849 1.00 92.06 76 THR A O 1
ATOM 589 N N . ASP A 1 77 ? 30.567 1.460 -31.873 1.00 87.44 77 ASP A N 1
ATOM 590 C CA . ASP A 1 77 ? 31.694 1.205 -32.786 1.00 87.44 77 ASP A CA 1
ATOM 591 C C . ASP A 1 77 ? 33.035 0.979 -32.055 1.00 87.44 77 ASP A C 1
ATOM 593 O O . ASP A 1 77 ? 33.996 0.486 -32.648 1.00 87.44 77 ASP A O 1
ATOM 597 N N . ALA A 1 78 ? 33.117 1.332 -30.764 1.00 88.69 78 ALA A N 1
ATOM 598 C CA . ALA A 1 78 ? 34.254 1.007 -29.905 1.00 88.69 78 ALA A CA 1
ATOM 599 C C . ALA A 1 78 ? 34.259 -0.467 -29.460 1.00 88.69 78 ALA A C 1
ATOM 601 O O . ALA A 1 78 ? 35.316 -1.000 -29.123 1.00 88.69 78 ALA A O 1
ATOM 602 N N . ASP A 1 79 ? 33.097 -1.122 -29.482 1.00 89.69 79 ASP A N 1
ATOM 603 C CA . ASP A 1 79 ? 32.908 -2.484 -28.992 1.00 89.69 79 ASP A CA 1
ATOM 604 C C . ASP A 1 79 ? 32.977 -3.528 -30.104 1.00 89.69 79 ASP A C 1
ATOM 606 O O . ASP A 1 79 ? 33.405 -4.654 -29.861 1.00 89.69 79 ASP A O 1
ATOM 610 N N . TYR A 1 80 ? 32.585 -3.172 -31.329 1.00 92.38 80 TYR A N 1
ATOM 611 C CA . TYR A 1 80 ? 32.519 -4.118 -32.439 1.00 92.38 80 TYR A CA 1
ATOM 612 C C . TYR A 1 80 ? 32.965 -3.525 -33.782 1.00 92.38 80 TYR A C 1
ATOM 614 O O . TYR A 1 80 ? 33.218 -2.329 -33.933 1.00 92.38 80 TYR A O 1
ATOM 622 N N . GLU A 1 81 ? 33.117 -4.398 -34.769 1.00 90.94 81 GLU A N 1
ATOM 623 C CA . GLU A 1 81 ? 33.305 -4.063 -36.175 1.00 90.94 81 GLU A CA 1
ATOM 624 C C . GLU A 1 81 ? 32.477 -5.006 -37.056 1.00 90.94 81 GLU A C 1
ATOM 626 O O . GLU A 1 81 ? 32.213 -6.156 -36.697 1.00 90.94 81 GLU A O 1
ATOM 631 N N . LEU A 1 82 ? 32.048 -4.513 -38.216 1.00 89.00 82 LEU A N 1
ATOM 632 C CA . LEU A 1 82 ? 31.311 -5.307 -39.192 1.00 89.00 82 LEU A CA 1
ATOM 633 C C . LEU A 1 82 ? 32.301 -5.954 -40.167 1.00 89.00 82 LEU A C 1
ATOM 635 O O . LEU A 1 82 ? 33.136 -5.260 -40.748 1.00 89.00 82 LEU A O 1
ATOM 639 N N . VAL A 1 83 ? 32.221 -7.271 -40.345 1.00 87.38 83 VAL A N 1
ATOM 640 C CA . VAL A 1 83 ? 33.227 -8.053 -41.078 1.00 87.38 83 VAL A CA 1
ATOM 641 C C . VAL A 1 83 ? 32.576 -8.954 -42.122 1.00 87.38 83 VAL A C 1
ATOM 643 O O . VAL A 1 83 ? 31.438 -9.394 -41.964 1.00 87.38 83 VAL A O 1
ATOM 646 N N . ALA A 1 84 ? 33.309 -9.226 -43.200 1.00 83.75 84 ALA A N 1
ATOM 647 C CA . ALA A 1 84 ? 32.918 -10.183 -44.228 1.00 83.75 84 ALA A CA 1
ATOM 648 C C . ALA A 1 84 ? 33.523 -11.561 -43.915 1.00 83.75 84 ALA A C 1
ATOM 650 O O . ALA A 1 84 ? 34.737 -11.688 -43.754 1.00 83.75 84 ALA A O 1
ATOM 651 N N . THR A 1 85 ? 32.681 -12.587 -43.829 1.00 72.12 85 THR A N 1
ATOM 652 C CA . THR A 1 85 ? 33.055 -13.983 -43.537 1.00 72.12 85 THR A CA 1
ATOM 653 C C . THR A 1 85 ? 32.800 -14.933 -44.712 1.00 72.12 85 THR A C 1
ATOM 655 O O . THR A 1 85 ? 33.302 -16.057 -44.713 1.00 72.12 85 THR A O 1
ATOM 658 N N . GLY A 1 86 ? 32.056 -14.500 -45.738 1.00 64.44 86 GLY A N 1
ATOM 659 C CA . GLY A 1 86 ? 31.795 -15.277 -46.955 1.00 64.44 86 GLY A CA 1
ATOM 660 C C . GLY A 1 86 ? 33.000 -15.417 -47.904 1.00 64.44 86 GLY A C 1
ATOM 661 O O . GLY A 1 86 ? 33.890 -14.572 -47.938 1.00 64.44 86 GLY A O 1
ATOM 662 N N . ALA A 1 87 ? 32.987 -16.459 -48.747 1.00 52.69 87 ALA A N 1
ATOM 663 C CA . ALA A 1 87 ? 34.073 -16.841 -49.670 1.00 52.69 87 ALA A CA 1
ATOM 664 C C . ALA A 1 87 ? 34.503 -15.767 -50.697 1.00 52.69 87 ALA A C 1
ATOM 666 O O . ALA A 1 87 ? 35.577 -15.881 -51.282 1.00 52.69 87 ALA A O 1
ATOM 667 N N . ALA A 1 88 ? 33.689 -14.730 -50.914 1.00 57.72 88 ALA A N 1
ATOM 668 C CA . ALA A 1 88 ? 34.014 -13.596 -51.782 1.00 57.72 88 ALA A CA 1
ATOM 669 C C . ALA A 1 88 ? 34.604 -12.383 -51.029 1.00 57.72 88 ALA A C 1
ATOM 671 O O . ALA A 1 88 ? 35.044 -11.440 -51.679 1.00 57.72 88 ALA A O 1
ATOM 672 N N . GLY A 1 89 ? 34.589 -12.374 -49.687 1.00 60.34 89 GLY A N 1
ATOM 673 C CA . GLY A 1 89 ? 35.219 -11.359 -48.825 1.00 60.34 89 GLY A CA 1
ATOM 674 C C . GLY A 1 89 ? 34.766 -9.901 -49.005 1.00 60.34 89 GLY A C 1
ATOM 675 O O . GLY A 1 89 ? 35.361 -9.014 -48.401 1.00 60.34 89 GLY A O 1
ATOM 676 N N . ALA A 1 90 ? 33.758 -9.633 -49.839 1.00 66.06 90 ALA A N 1
ATOM 677 C CA . ALA A 1 90 ? 33.443 -8.283 -50.312 1.00 66.06 90 ALA A CA 1
ATOM 678 C C . ALA A 1 90 ? 32.282 -7.600 -49.570 1.00 66.06 90 ALA A C 1
ATOM 680 O O . ALA A 1 90 ? 32.213 -6.374 -49.556 1.00 66.06 90 ALA A O 1
ATOM 681 N N . GLU A 1 91 ? 31.371 -8.365 -48.962 1.00 75.81 91 GLU A N 1
ATOM 682 C CA . GLU A 1 91 ? 30.163 -7.837 -48.319 1.00 75.81 91 GLU A CA 1
ATOM 683 C C . GLU A 1 91 ? 30.099 -8.280 -46.851 1.00 75.81 91 GLU A C 1
ATOM 685 O O . GLU A 1 91 ? 30.296 -9.467 -46.572 1.00 75.81 91 GLU A O 1
ATOM 690 N N . PRO A 1 92 ? 29.846 -7.359 -45.906 1.00 79.94 92 PRO A N 1
ATOM 691 C CA . PRO A 1 92 ? 29.838 -7.715 -44.501 1.00 79.94 92 PRO A CA 1
ATOM 692 C C . PRO A 1 92 ? 28.583 -8.510 -44.112 1.00 79.94 92 PRO A C 1
ATOM 694 O O . PRO A 1 92 ? 27.455 -8.162 -44.472 1.00 79.94 92 PRO A O 1
ATOM 697 N N . ASP A 1 93 ? 28.797 -9.583 -43.355 1.00 82.44 93 ASP A N 1
ATOM 698 C CA . ASP A 1 93 ? 27.776 -10.560 -42.956 1.00 82.44 93 ASP A CA 1
ATOM 699 C C . ASP A 1 93 ? 27.956 -11.078 -41.516 1.00 82.44 93 ASP A C 1
ATOM 701 O O . ASP A 1 93 ? 27.238 -11.983 -41.086 1.00 82.44 93 ASP A O 1
ATOM 705 N N . ALA A 1 94 ? 28.888 -10.501 -40.754 1.00 86.56 94 ALA A N 1
ATOM 706 C CA . ALA A 1 94 ? 29.108 -10.842 -39.357 1.00 86.56 94 ALA A CA 1
ATOM 707 C C . ALA A 1 94 ? 29.555 -9.633 -38.523 1.00 86.56 94 ALA A C 1
ATOM 709 O O . ALA A 1 94 ? 30.095 -8.653 -39.041 1.00 86.56 94 ALA A O 1
ATOM 710 N N . ILE A 1 95 ? 29.350 -9.725 -37.212 1.00 89.31 95 ILE A N 1
ATOM 711 C CA . ILE A 1 95 ? 29.844 -8.767 -36.219 1.00 89.31 95 ILE A CA 1
ATOM 712 C C . ILE A 1 95 ? 31.031 -9.396 -35.503 1.00 89.31 95 ILE A C 1
ATOM 714 O O . ILE A 1 95 ? 30.898 -10.481 -34.944 1.00 89.31 95 ILE A O 1
ATOM 718 N N . ARG A 1 96 ? 32.180 -8.719 -35.480 1.00 90.75 96 ARG A N 1
ATOM 719 C CA . ARG A 1 96 ? 33.317 -9.103 -34.641 1.00 90.75 96 ARG A CA 1
ATOM 720 C C . ARG A 1 96 ? 33.423 -8.158 -33.453 1.00 90.75 96 ARG A C 1
ATOM 722 O O . ARG A 1 96 ? 33.578 -6.955 -33.647 1.00 90.75 96 ARG A O 1
ATOM 729 N N . PHE A 1 97 ? 33.372 -8.689 -32.235 1.00 90.00 97 PHE A N 1
ATOM 730 C CA . PHE A 1 97 ? 33.631 -7.891 -31.036 1.00 90.00 97 PHE A CA 1
ATOM 731 C C . PHE A 1 97 ? 35.130 -7.625 -30.892 1.00 90.00 97 PHE A C 1
ATOM 733 O O . PHE A 1 97 ? 35.961 -8.513 -31.090 1.00 90.00 97 PHE A O 1
ATOM 740 N N . ARG A 1 98 ? 35.484 -6.381 -30.576 1.00 89.44 98 ARG A N 1
ATOM 741 C CA . ARG A 1 98 ? 36.873 -5.952 -30.425 1.00 89.44 98 ARG A CA 1
ATOM 742 C C . ARG A 1 98 ? 37.429 -6.459 -29.092 1.00 89.44 98 ARG A C 1
ATOM 744 O O . ARG A 1 98 ? 36.722 -6.386 -28.091 1.00 89.44 98 ARG A O 1
ATOM 751 N N . PRO A 1 99 ? 38.711 -6.859 -29.020 1.00 83.94 99 PRO A N 1
ATOM 752 C CA . PRO A 1 99 ? 39.324 -7.304 -27.763 1.00 83.94 99 PRO A CA 1
ATOM 753 C C . PRO A 1 99 ? 39.315 -6.246 -26.650 1.00 83.94 99 PRO A C 1
ATOM 755 O O . PRO A 1 99 ? 39.342 -6.580 -25.473 1.00 83.94 99 PRO A O 1
ATOM 758 N N . THR A 1 100 ? 39.307 -4.965 -27.026 1.00 83.38 100 THR A N 1
ATOM 759 C CA . THR A 1 100 ? 39.286 -3.818 -26.105 1.00 83.38 100 THR A CA 1
ATOM 760 C C . THR A 1 100 ? 37.874 -3.367 -25.725 1.00 83.38 100 THR A C 1
ATOM 762 O O . THR A 1 100 ? 37.731 -2.479 -24.890 1.00 83.38 100 THR A O 1
ATOM 765 N N . GLY A 1 101 ? 36.850 -3.911 -26.386 1.00 82.81 101 GLY A N 1
ATOM 766 C CA . GLY A 1 101 ? 35.447 -3.552 -26.211 1.00 82.81 101 GLY A CA 1
ATOM 767 C C . GLY A 1 101 ? 34.739 -4.422 -25.180 1.00 82.81 101 GLY A C 1
ATOM 768 O O . GLY A 1 101 ? 35.239 -5.482 -24.797 1.00 82.81 101 GLY A O 1
ATOM 769 N N . ARG A 1 102 ? 33.544 -4.009 -24.746 1.00 87.75 102 ARG A N 1
ATOM 770 C CA . ARG A 1 102 ? 32.692 -4.913 -23.960 1.00 87.75 102 ARG A CA 1
ATOM 771 C C . ARG A 1 102 ? 32.140 -6.008 -24.867 1.00 87.75 102 ARG A C 1
ATOM 773 O O . ARG A 1 102 ? 31.778 -5.747 -26.012 1.00 87.75 102 ARG A O 1
ATOM 780 N N . ARG A 1 103 ? 32.042 -7.232 -24.344 1.00 88.69 103 ARG A N 1
ATOM 781 C CA . ARG A 1 103 ? 31.568 -8.398 -25.098 1.00 88.69 103 ARG A CA 1
ATOM 782 C C . ARG A 1 103 ? 30.375 -9.054 -24.399 1.00 88.69 103 ARG A C 1
ATOM 784 O O . ARG A 1 103 ? 30.400 -9.180 -23.173 1.00 88.69 103 ARG A O 1
ATOM 791 N N . PRO A 1 104 ? 29.358 -9.493 -25.156 1.00 90.81 104 PRO A N 1
ATOM 792 C CA . PRO A 1 104 ? 28.267 -10.264 -24.592 1.00 90.81 104 PRO A CA 1
ATOM 793 C C . PRO A 1 104 ? 28.712 -11.689 -24.200 1.00 90.81 104 PRO A C 1
ATOM 795 O O . PRO A 1 104 ? 29.587 -12.260 -24.863 1.00 90.81 104 PRO A O 1
ATOM 798 N N . PRO A 1 105 ? 28.123 -12.289 -23.148 1.00 90.25 105 PRO A N 1
ATOM 799 C CA . PRO A 1 105 ? 28.379 -13.674 -22.761 1.00 90.25 105 PRO A CA 1
ATOM 800 C C . PRO A 1 105 ? 28.098 -14.660 -23.903 1.00 90.25 105 PRO A C 1
ATOM 802 O O . PRO A 1 105 ? 27.187 -14.465 -24.710 1.00 90.25 105 PRO A O 1
ATOM 805 N N . VAL A 1 106 ? 28.868 -15.747 -23.973 1.00 90.06 106 VAL A N 1
ATOM 806 C CA . VAL A 1 106 ? 28.651 -16.807 -24.973 1.00 90.06 106 VAL A CA 1
ATOM 807 C C . VAL A 1 106 ? 27.283 -17.455 -24.745 1.00 90.06 106 VAL A C 1
ATOM 809 O O . VAL A 1 106 ? 26.943 -17.796 -23.618 1.00 90.06 106 VAL A O 1
ATOM 812 N N . GLY A 1 107 ? 26.508 -17.640 -25.815 1.00 87.44 107 GLY A N 1
ATOM 813 C CA . GLY A 1 107 ? 25.147 -18.180 -25.756 1.00 87.44 107 GLY A CA 1
ATOM 814 C C . GLY A 1 107 ? 24.058 -17.138 -25.478 1.00 87.44 107 GLY A C 1
ATOM 815 O O . GLY A 1 107 ? 22.881 -17.454 -25.642 1.00 87.44 107 GLY A O 1
ATOM 816 N N . SER A 1 108 ? 24.423 -15.900 -25.125 1.00 90.00 108 SER A N 1
ATOM 817 C CA . SER A 1 108 ? 23.460 -14.796 -25.044 1.00 90.00 108 SER A CA 1
ATOM 818 C C . SER A 1 108 ? 22.963 -14.386 -26.437 1.00 90.00 108 SER A C 1
ATOM 820 O O . SER A 1 108 ? 23.546 -14.741 -27.467 1.00 90.00 108 SER A O 1
ATOM 822 N N . THR A 1 109 ? 21.854 -13.650 -26.473 1.00 90.44 109 THR A N 1
ATOM 823 C CA . THR A 1 109 ? 21.268 -13.131 -27.714 1.00 90.44 109 THR A CA 1
ATOM 824 C C . THR A 1 109 ? 21.537 -11.636 -27.821 1.00 90.44 109 THR A C 1
ATOM 826 O O . THR A 1 109 ? 21.386 -10.907 -26.842 1.00 90.44 109 THR A O 1
ATOM 829 N N . VAL A 1 110 ? 21.923 -11.182 -29.012 1.00 91.50 110 VAL A N 1
ATOM 830 C CA . VAL A 1 110 ? 21.993 -9.759 -29.359 1.00 91.50 110 VAL A CA 1
ATOM 831 C C . VAL A 1 110 ? 20.861 -9.405 -30.314 1.00 91.50 110 VAL A C 1
ATOM 833 O O . VAL A 1 110 ? 20.532 -10.189 -31.207 1.00 91.50 110 VAL A O 1
ATOM 836 N N . THR A 1 111 ? 20.290 -8.218 -30.141 1.00 91.81 111 THR A N 1
ATOM 837 C CA . THR A 1 111 ? 19.283 -7.638 -31.033 1.00 91.81 111 THR A CA 1
ATOM 838 C C . THR A 1 111 ? 19.954 -6.605 -31.931 1.00 91.81 111 THR A C 1
ATOM 840 O O . THR A 1 111 ? 20.714 -5.749 -31.466 1.00 91.81 111 THR A O 1
ATOM 843 N N . VAL A 1 112 ? 19.698 -6.696 -33.235 1.00 91.62 112 VAL A N 1
ATOM 844 C CA . VAL A 1 112 ? 20.376 -5.921 -34.275 1.00 91.62 112 VAL A CA 1
ATOM 845 C C . VAL A 1 112 ? 19.352 -5.175 -35.125 1.00 91.62 112 VAL A C 1
ATOM 847 O O . VAL A 1 112 ? 18.488 -5.778 -35.760 1.00 91.62 112 VAL A O 1
ATOM 850 N N . ASN A 1 113 ? 19.518 -3.856 -35.217 1.00 92.25 113 ASN A N 1
ATOM 851 C CA . ASN A 1 113 ? 18.900 -3.038 -36.256 1.00 92.25 113 ASN A CA 1
ATOM 852 C C . ASN A 1 113 ? 19.972 -2.689 -37.292 1.00 92.25 113 ASN A C 1
ATOM 854 O O . ASN A 1 113 ? 21.082 -2.276 -36.936 1.00 92.25 113 ASN A O 1
ATOM 858 N N . TYR A 1 114 ? 19.667 -2.826 -38.578 1.00 90.19 114 TYR A N 1
ATOM 859 C CA . TYR A 1 114 ? 20.658 -2.654 -39.640 1.00 90.19 114 TYR A CA 1
ATOM 860 C C . TYR A 1 114 ? 20.037 -2.155 -40.944 1.00 90.19 114 TYR A C 1
ATOM 862 O O . TYR A 1 114 ? 18.825 -2.120 -41.118 1.00 90.19 114 TYR A O 1
ATOM 870 N N . TYR A 1 115 ? 20.892 -1.734 -41.874 1.00 88.94 115 TYR A N 1
ATOM 871 C CA . TYR A 1 115 ? 20.496 -1.375 -43.234 1.00 88.94 115 TYR A CA 1
ATOM 872 C C . TYR A 1 115 ? 21.092 -2.379 -44.220 1.00 88.94 115 TYR A C 1
ATOM 874 O O . TYR A 1 115 ? 22.317 -2.553 -44.206 1.00 88.94 115 TYR A O 1
ATOM 882 N N . PRO A 1 116 ? 20.290 -3.002 -45.095 1.00 87.56 116 PRO A N 1
ATOM 883 C CA . PRO A 1 116 ? 20.806 -3.883 -46.133 1.00 87.56 116 PRO A CA 1
ATOM 884 C C . PRO A 1 116 ? 21.468 -3.087 -47.269 1.00 87.56 116 PRO A C 1
ATOM 886 O O . PRO A 1 116 ? 21.092 -1.950 -47.569 1.00 87.56 116 PRO A O 1
ATOM 889 N N . SER A 1 117 ? 22.446 -3.680 -47.957 1.00 81.75 117 SER A N 1
ATOM 890 C CA . SER A 1 117 ? 23.130 -3.032 -49.095 1.00 81.75 117 SER A CA 1
ATOM 891 C C . SER A 1 117 ? 22.234 -2.886 -50.322 1.00 81.75 117 SER A C 1
ATOM 893 O O . SER A 1 117 ? 22.495 -2.038 -51.172 1.00 81.75 117 SER A O 1
ATOM 895 N N . ARG A 1 118 ? 21.165 -3.685 -50.406 1.00 76.75 118 ARG A N 1
ATOM 896 C CA . ARG A 1 118 ? 20.168 -3.661 -51.487 1.00 76.75 118 ARG A CA 1
ATOM 897 C C . ARG A 1 118 ? 18.819 -3.108 -51.012 1.00 76.75 118 ARG A C 1
ATOM 899 O O . ARG A 1 118 ? 17.773 -3.643 -51.367 1.00 76.75 118 ARG A O 1
ATOM 906 N N . ALA A 1 119 ? 18.835 -2.049 -50.203 1.00 70.25 119 ALA A N 1
ATOM 907 C CA . ALA A 1 119 ? 17.611 -1.358 -49.806 1.00 70.25 119 ALA A CA 1
ATOM 908 C C . ALA A 1 119 ? 16.961 -0.645 -51.006 1.00 70.25 119 ALA A C 1
ATOM 910 O O . ALA A 1 119 ? 17.647 -0.091 -51.872 1.00 70.25 119 ALA A O 1
ATOM 911 N N . ARG A 1 120 ? 15.624 -0.640 -51.057 1.00 70.31 120 ARG A N 1
ATOM 912 C CA . ARG A 1 120 ? 14.883 0.145 -52.055 1.00 70.31 120 ARG A CA 1
ATOM 913 C C . ARG A 1 120 ? 15.136 1.641 -51.814 1.00 70.31 120 ARG A C 1
ATOM 915 O O . ARG A 1 120 ? 15.235 2.040 -50.655 1.00 70.31 120 ARG A O 1
ATOM 922 N N . PRO A 1 121 ? 15.211 2.479 -52.864 1.00 70.12 121 PRO A N 1
ATOM 923 C CA . PRO A 1 121 ? 15.291 3.922 -52.686 1.00 70.12 121 PRO A CA 1
ATOM 924 C C . PRO A 1 121 ? 14.095 4.402 -51.869 1.00 70.12 121 PRO A C 1
ATOM 926 O O . PRO A 1 121 ? 12.946 4.160 -52.244 1.00 70.12 121 PRO A O 1
ATOM 929 N N . VAL A 1 122 ? 14.371 5.063 -50.751 1.00 80.56 122 VAL A N 1
ATOM 930 C CA . VAL A 1 122 ? 13.329 5.592 -49.878 1.00 80.56 122 VAL A CA 1
ATOM 931 C C . VAL A 1 122 ? 13.114 7.063 -50.223 1.00 80.56 122 VAL A C 1
ATOM 933 O O . VAL A 1 122 ? 14.084 7.821 -50.240 1.00 80.56 122 VAL A O 1
ATOM 936 N N . PRO A 1 123 ? 11.873 7.496 -50.503 1.00 75.12 123 PRO A N 1
ATOM 937 C CA . PRO A 1 123 ? 11.593 8.886 -50.861 1.00 75.12 123 PRO A CA 1
ATOM 938 C C . PRO A 1 123 ? 11.791 9.860 -49.689 1.00 75.12 123 PRO A C 1
ATOM 940 O O . PRO A 1 123 ? 11.918 11.061 -49.912 1.00 75.12 123 PRO A O 1
ATOM 943 N N . VAL A 1 124 ? 11.820 9.360 -48.449 1.00 81.81 124 VAL A N 1
ATOM 944 C CA . VAL A 1 124 ? 12.014 10.166 -47.242 1.00 81.81 124 VAL A CA 1
ATOM 945 C C . VAL A 1 124 ? 13.457 10.046 -46.766 1.00 81.81 124 VAL A C 1
ATOM 947 O O . VAL A 1 124 ? 13.899 8.974 -46.360 1.00 81.81 124 VAL A O 1
ATOM 950 N N . THR A 1 125 ? 14.188 11.159 -46.806 1.00 79.25 125 THR A N 1
ATOM 951 C CA . THR A 1 125 ? 15.612 11.220 -46.434 1.00 79.25 125 THR A CA 1
ATOM 952 C C . THR A 1 125 ? 15.890 12.103 -45.223 1.00 79.25 125 THR A C 1
ATOM 954 O O . THR A 1 125 ? 16.941 11.969 -44.600 1.00 79.25 125 THR A O 1
ATOM 957 N N . ASP A 1 126 ? 14.973 13.010 -44.887 1.00 85.12 126 ASP A N 1
ATOM 958 C CA . ASP A 1 126 ? 15.109 13.893 -43.734 1.00 85.12 126 ASP A CA 1
ATOM 959 C C . ASP A 1 126 ? 14.480 13.250 -42.490 1.00 85.12 126 ASP A C 1
ATOM 961 O O . ASP A 1 126 ? 13.263 13.166 -42.347 1.00 85.12 126 ASP A O 1
ATOM 965 N N . VAL A 1 127 ? 15.344 12.755 -41.606 1.00 85.31 127 VAL A N 1
ATOM 966 C CA . VAL A 1 127 ? 14.999 12.156 -40.303 1.00 85.31 127 VAL A CA 1
ATOM 967 C C . VAL A 1 127 ? 15.583 12.963 -39.139 1.00 85.31 127 VAL A C 1
ATOM 969 O O . VAL A 1 127 ? 15.666 12.487 -37.999 1.00 85.31 127 VAL A O 1
ATOM 972 N N . GLY A 1 128 ? 16.035 14.186 -39.429 1.00 87.62 128 GLY A N 1
ATOM 973 C CA . GLY A 1 128 ? 16.542 15.113 -38.432 1.00 87.62 128 GLY A CA 1
ATOM 974 C C . GLY A 1 128 ? 15.447 15.553 -37.464 1.00 87.62 128 GLY A C 1
ATOM 975 O O . GLY A 1 128 ? 14.253 15.508 -37.769 1.00 87.62 128 GLY A O 1
ATOM 976 N N . VAL A 1 129 ? 15.861 15.985 -36.274 1.00 86.75 129 VAL A N 1
ATOM 977 C CA . VAL A 1 129 ? 14.955 16.643 -35.323 1.00 86.75 129 VAL A CA 1
ATOM 978 C C . VAL A 1 129 ? 14.380 17.895 -35.990 1.00 86.75 129 VAL A C 1
ATOM 980 O O . VAL A 1 129 ? 15.131 18.696 -36.540 1.00 86.75 129 VAL A O 1
ATOM 983 N N . GLY A 1 130 ? 13.054 18.043 -35.964 1.00 84.38 130 GLY A N 1
ATOM 984 C CA . GLY A 1 130 ? 12.339 19.132 -36.639 1.00 84.38 130 GLY A CA 1
ATOM 985 C C . GLY A 1 130 ? 11.845 18.805 -38.053 1.00 84.38 130 GLY A C 1
ATOM 986 O O . GLY A 1 130 ? 11.097 19.599 -38.622 1.00 84.38 130 GLY A O 1
ATOM 987 N N . SER A 1 131 ? 12.190 17.640 -38.613 1.00 92.06 131 SER A N 1
ATOM 988 C CA . SER A 1 131 ? 11.619 17.190 -39.884 1.00 92.06 131 SER A CA 1
ATOM 989 C C . SER A 1 131 ? 10.126 16.878 -39.761 1.00 92.06 131 SER A C 1
ATOM 991 O O . SER A 1 131 ? 9.692 16.274 -38.780 1.00 92.06 131 SER A O 1
ATOM 993 N N . VAL A 1 132 ? 9.341 17.192 -40.796 1.00 90.81 132 VAL A N 1
ATOM 994 C CA . VAL A 1 132 ? 7.909 16.844 -40.859 1.00 90.81 132 VAL A CA 1
ATOM 995 C C . VAL A 1 132 ? 7.706 15.332 -40.733 1.00 90.81 132 VAL A C 1
ATOM 997 O O . VAL A 1 132 ? 6.836 14.889 -39.986 1.00 90.81 132 VAL A O 1
ATOM 1000 N N . ALA A 1 133 ? 8.532 14.535 -41.418 1.00 89.06 133 ALA A N 1
ATOM 1001 C CA . ALA A 1 133 ? 8.422 13.079 -41.384 1.00 89.06 133 ALA A CA 1
ATOM 1002 C C . ALA A 1 133 ? 8.692 12.523 -39.980 1.00 89.06 133 ALA A C 1
ATOM 1004 O O . ALA A 1 133 ? 7.947 11.671 -39.495 1.00 89.06 133 ALA A O 1
ATOM 1005 N N . ARG A 1 134 ? 9.720 13.047 -39.302 1.00 91.88 134 ARG A N 1
ATOM 1006 C CA . ARG A 1 134 ? 10.044 12.655 -37.930 1.00 91.88 134 ARG A CA 1
ATOM 1007 C C . ARG A 1 134 ? 8.953 13.064 -36.946 1.00 91.88 134 ARG A C 1
ATOM 1009 O O . ARG A 1 134 ? 8.551 12.227 -36.155 1.00 91.88 134 ARG A O 1
ATOM 1016 N N . THR A 1 135 ? 8.433 14.286 -37.026 1.00 92.50 135 THR A N 1
ATOM 1017 C CA . THR A 1 135 ? 7.360 14.764 -36.134 1.00 92.50 135 THR A CA 1
ATOM 1018 C C . THR A 1 135 ? 6.093 13.910 -36.247 1.00 92.50 135 THR A C 1
ATOM 1020 O O . THR A 1 135 ? 5.463 13.578 -35.239 1.00 92.50 135 THR A O 1
ATOM 1023 N N . LEU A 1 136 ? 5.721 13.507 -37.469 1.00 91.75 136 LEU A N 1
ATOM 1024 C CA . LEU A 1 136 ? 4.591 12.598 -37.686 1.00 91.75 136 LEU A CA 1
ATOM 1025 C C . LEU A 1 136 ? 4.864 11.209 -37.093 1.00 91.75 136 LEU A C 1
ATOM 1027 O O . LEU A 1 136 ? 3.998 10.657 -36.418 1.00 91.75 136 LEU A O 1
ATOM 1031 N N . LEU A 1 137 ? 6.068 10.664 -37.288 1.00 91.94 137 LEU A N 1
ATOM 1032 C CA . LEU A 1 137 ? 6.452 9.376 -36.704 1.00 91.94 137 LEU A CA 1
ATOM 1033 C C . LEU A 1 137 ? 6.564 9.407 -35.182 1.00 91.94 137 LEU A C 1
ATOM 1035 O O . LEU A 1 137 ? 6.203 8.432 -34.543 1.00 91.94 137 LEU A O 1
ATOM 1039 N N . GLU A 1 138 ? 7.037 10.500 -34.596 1.00 93.56 138 GLU A N 1
ATOM 1040 C CA . GLU A 1 138 ? 7.074 10.704 -33.147 1.00 93.56 138 GLU A CA 1
ATOM 1041 C C . GLU A 1 138 ? 5.654 10.738 -32.569 1.00 93.56 138 GLU A C 1
ATOM 1043 O O . GLU A 1 138 ? 5.387 10.121 -31.541 1.00 93.56 138 GLU A O 1
ATOM 1048 N N . SER A 1 139 ? 4.704 11.349 -33.284 1.00 94.50 139 SER A N 1
ATOM 1049 C CA . SER A 1 139 ? 3.286 11.321 -32.903 1.00 94.50 139 SER A CA 1
ATOM 1050 C C . SER A 1 139 ? 2.713 9.898 -32.945 1.00 94.50 139 SER A C 1
ATOM 1052 O O . SER A 1 139 ? 2.081 9.464 -31.987 1.00 94.50 139 SER A O 1
ATOM 1054 N N . VAL A 1 140 ? 2.985 9.133 -34.010 1.00 94.81 140 VAL A N 1
ATOM 1055 C CA . VAL A 1 140 ? 2.572 7.718 -34.109 1.00 94.81 140 VAL A CA 1
ATOM 1056 C C . VAL A 1 140 ? 3.270 6.857 -33.053 1.00 94.81 140 VAL A C 1
ATOM 1058 O O . VAL A 1 140 ? 2.637 6.023 -32.412 1.00 94.81 140 VAL A O 1
ATOM 1061 N N . GLY A 1 141 ? 4.566 7.074 -32.838 1.00 95.44 141 GLY A N 1
ATOM 1062 C CA . GLY A 1 141 ? 5.367 6.368 -31.844 1.00 95.44 141 GLY A CA 1
ATOM 1063 C C . GLY A 1 141 ? 4.869 6.614 -30.425 1.00 95.44 141 GLY A C 1
ATOM 1064 O O . GLY A 1 141 ? 4.895 5.698 -29.609 1.00 95.44 141 GLY A O 1
ATOM 1065 N N . ARG A 1 142 ? 4.342 7.811 -30.140 1.00 95.69 142 ARG A N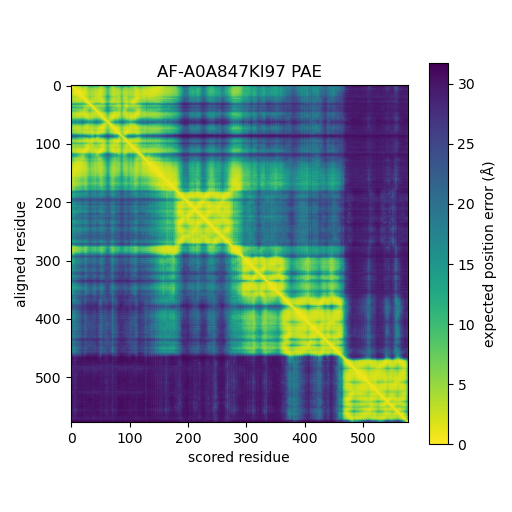 1
ATOM 1066 C CA . ARG A 1 142 ? 3.695 8.118 -28.863 1.00 95.69 142 ARG A CA 1
ATOM 1067 C C . ARG A 1 142 ? 2.442 7.274 -28.663 1.00 95.69 142 ARG A C 1
ATOM 1069 O O . ARG A 1 142 ? 2.291 6.696 -27.594 1.00 95.69 142 ARG A O 1
ATOM 1076 N N . GLU A 1 143 ? 1.580 7.172 -29.671 1.00 96.81 143 GLU A N 1
ATOM 1077 C CA . GLU A 1 143 ? 0.375 6.338 -29.580 1.00 96.81 143 GLU A CA 1
ATOM 1078 C C . GLU A 1 143 ? 0.726 4.852 -29.417 1.00 96.81 143 GLU A C 1
ATOM 1080 O O . GLU A 1 143 ? 0.141 4.173 -28.579 1.00 96.81 143 GLU A O 1
ATOM 1085 N N . ILE A 1 144 ? 1.740 4.354 -30.137 1.00 96.56 144 ILE A N 1
ATOM 1086 C CA . ILE A 1 144 ? 2.233 2.977 -29.959 1.00 96.56 144 ILE A CA 1
ATOM 1087 C C . ILE A 1 144 ? 2.771 2.772 -28.538 1.00 96.56 144 ILE A C 1
ATOM 1089 O O . ILE A 1 144 ? 2.442 1.769 -27.913 1.00 96.56 144 ILE A O 1
ATOM 1093 N N . ALA A 1 145 ? 3.541 3.723 -28.000 1.00 95.75 145 ALA A N 1
ATOM 1094 C CA . ALA A 1 145 ? 4.066 3.635 -26.637 1.00 95.75 145 ALA A CA 1
ATOM 1095 C C . ALA A 1 145 ? 2.940 3.593 -25.594 1.00 95.75 145 ALA A C 1
ATOM 1097 O O . ALA A 1 145 ? 2.991 2.788 -24.667 1.00 95.75 145 ALA A O 1
ATOM 1098 N N . VAL A 1 146 ? 1.896 4.409 -25.768 1.00 96.50 146 VAL A N 1
ATOM 1099 C CA . VAL A 1 146 ? 0.709 4.384 -24.900 1.00 96.50 146 VAL A CA 1
ATOM 1100 C C . VAL A 1 146 ? 0.009 3.026 -24.975 1.00 96.50 146 VAL A C 1
ATOM 1102 O O . VAL A 1 146 ? -0.338 2.465 -23.937 1.00 96.50 146 VAL A O 1
ATOM 1105 N N . VAL A 1 147 ? -0.169 2.469 -26.176 1.00 97.19 147 VAL A N 1
ATOM 1106 C CA . VAL A 1 147 ? -0.790 1.148 -26.357 1.00 97.19 147 VAL A CA 1
ATOM 1107 C C . VAL A 1 147 ? 0.053 0.041 -25.722 1.00 97.19 147 VAL A C 1
ATOM 1109 O O . VAL A 1 147 ? -0.500 -0.824 -25.048 1.00 97.19 147 VAL A O 1
ATOM 1112 N N . GLU A 1 148 ? 1.377 0.059 -25.880 1.00 96.00 148 GLU A N 1
ATOM 1113 C CA . GLU A 1 148 ? 2.251 -0.932 -25.242 1.00 96.00 148 GLU A CA 1
ATOM 1114 C C . GLU A 1 148 ? 2.227 -0.822 -23.716 1.00 96.00 148 GLU A C 1
ATOM 1116 O O . GLU A 1 148 ? 2.120 -1.844 -23.042 1.00 96.00 148 GLU A O 1
ATOM 1121 N N . GLN A 1 149 ? 2.221 0.389 -23.154 1.00 94.81 149 GLN A N 1
ATOM 1122 C CA . GLN A 1 149 ? 2.044 0.577 -21.710 1.00 94.81 149 GLN A CA 1
ATOM 1123 C C . GLN A 1 149 ? 0.693 0.042 -21.220 1.00 94.81 149 GLN A C 1
ATOM 1125 O O . GLN A 1 149 ? 0.628 -0.632 -20.193 1.00 94.81 149 GLN A O 1
ATOM 1130 N N . GLN A 1 150 ? -0.389 0.284 -21.966 1.00 94.56 150 GLN A N 1
ATOM 1131 C CA . GLN A 1 150 ? -1.704 -0.278 -21.650 1.00 94.56 150 GLN A CA 1
ATOM 1132 C C . GLN A 1 150 ? -1.702 -1.810 -21.711 1.00 94.56 150 GLN A C 1
ATOM 1134 O O . GLN A 1 150 ? -2.276 -2.451 -20.834 1.00 94.56 150 GLN A O 1
ATOM 1139 N N . LEU A 1 151 ? -1.032 -2.408 -22.701 1.00 95.12 151 LEU A N 1
ATOM 1140 C CA . LEU A 1 151 ? -0.849 -3.860 -22.780 1.00 95.12 151 LEU A CA 1
ATOM 1141 C C . LEU A 1 151 ? -0.034 -4.398 -21.600 1.00 95.12 151 LEU A C 1
ATOM 1143 O O . LEU A 1 151 ? -0.377 -5.457 -21.081 1.00 95.12 151 LEU A O 1
ATOM 1147 N N . GLY A 1 152 ? 0.977 -3.655 -21.141 1.00 93.06 152 GLY A N 1
ATOM 1148 C CA . GLY A 1 152 ? 1.733 -3.963 -19.925 1.00 93.06 152 GLY A CA 1
ATOM 1149 C C . GLY A 1 152 ? 0.822 -4.025 -18.701 1.00 93.06 152 GLY A C 1
ATOM 1150 O O . GLY A 1 152 ? 0.762 -5.049 -18.032 1.00 93.06 152 GLY A O 1
ATOM 1151 N N . HIS A 1 153 ? -0.006 -2.999 -18.487 1.00 91.56 153 HIS A N 1
ATOM 1152 C CA . HIS A 1 153 ? -0.992 -3.006 -17.402 1.00 91.56 153 HIS A CA 1
ATOM 1153 C C . HIS A 1 153 ? -1.996 -4.163 -17.503 1.00 91.56 153 HIS A C 1
ATOM 1155 O O . HIS A 1 153 ? -2.365 -4.754 -16.489 1.00 91.56 153 HIS A O 1
ATOM 1161 N N . VAL A 1 154 ? -2.447 -4.510 -18.713 1.00 93.38 154 VAL A N 1
ATOM 1162 C CA . VAL A 1 154 ? -3.331 -5.668 -18.923 1.00 93.38 154 VAL A CA 1
ATOM 1163 C C . VAL A 1 154 ? -2.613 -6.971 -18.574 1.00 93.38 154 VAL A C 1
ATOM 1165 O O . VAL A 1 154 ? -3.201 -7.817 -17.900 1.00 93.38 154 VAL A O 1
ATOM 1168 N N . TYR A 1 155 ? -1.357 -7.125 -18.990 1.00 93.00 155 TYR A N 1
ATOM 1169 C CA . TYR A 1 155 ? -0.530 -8.281 -18.660 1.00 93.00 155 TYR A CA 1
ATOM 1170 C C . TYR A 1 155 ? -0.346 -8.412 -17.141 1.00 93.00 155 TYR A C 1
ATOM 1172 O O . TYR A 1 155 ? -0.675 -9.454 -16.576 1.00 93.00 155 TYR A O 1
ATOM 1180 N N . ASP A 1 156 ? 0.050 -7.335 -16.463 1.00 91.38 156 ASP A N 1
ATOM 1181 C CA . ASP A 1 156 ? 0.246 -7.302 -15.010 1.00 91.38 156 ASP A CA 1
ATOM 1182 C C . ASP A 1 156 ? -1.058 -7.561 -14.241 1.00 91.38 156 ASP A C 1
ATOM 1184 O O . ASP A 1 156 ? -1.057 -8.176 -13.174 1.00 91.38 156 ASP A O 1
ATOM 1188 N N . SER A 1 157 ? -2.208 -7.179 -14.799 1.00 92.94 157 SER A N 1
ATOM 1189 C CA . SER A 1 157 ? -3.513 -7.424 -14.178 1.00 92.94 157 SER A CA 1
ATOM 1190 C C . SER A 1 157 ? -3.916 -8.904 -14.101 1.00 92.94 157 SER A C 1
ATOM 1192 O O . SER A 1 157 ? -4.893 -9.233 -13.425 1.00 92.94 157 SER A O 1
ATOM 1194 N N . ALA A 1 158 ? -3.185 -9.797 -14.776 1.00 90.06 158 ALA A N 1
ATOM 1195 C CA . ALA A 1 158 ? -3.441 -11.233 -14.766 1.00 90.06 158 ALA A CA 1
ATOM 1196 C C . ALA A 1 158 ? -2.769 -11.975 -13.596 1.00 90.06 158 ALA A C 1
ATOM 1198 O O . ALA A 1 158 ? -3.104 -13.137 -13.349 1.00 90.06 158 ALA A O 1
ATOM 1199 N N . PHE A 1 159 ? -1.838 -11.342 -12.875 1.00 91.00 159 PHE A N 1
ATOM 1200 C CA . PHE A 1 159 ? -1.072 -11.993 -11.809 1.00 91.00 159 PHE A CA 1
ATOM 1201 C C . PHE A 1 159 ? -1.503 -11.516 -10.427 1.00 91.00 159 PHE A C 1
ATOM 1203 O O . PHE A 1 159 ? -1.771 -10.339 -10.215 1.00 91.00 159 PHE A O 1
ATOM 1210 N N . LEU A 1 160 ? -1.530 -12.433 -9.456 1.00 90.38 160 LEU A N 1
ATOM 1211 C CA . LEU A 1 160 ? -1.979 -12.133 -8.094 1.00 90.38 160 LEU A CA 1
ATOM 1212 C C . LEU A 1 160 ? -1.159 -11.016 -7.438 1.00 90.38 160 LEU A C 1
ATOM 1214 O O . LEU A 1 160 ? -1.726 -10.190 -6.731 1.00 90.38 160 LEU A O 1
ATOM 1218 N N . ASP A 1 161 ? 0.153 -10.992 -7.670 1.00 89.94 161 ASP A N 1
ATOM 1219 C CA . ASP A 1 161 ? 1.063 -10.049 -7.016 1.00 89.94 161 ASP A CA 1
ATOM 1220 C C . ASP A 1 161 ? 0.955 -8.621 -7.565 1.00 89.94 161 ASP A C 1
ATOM 1222 O O . ASP A 1 161 ? 1.177 -7.675 -6.817 1.00 89.94 161 ASP A O 1
ATOM 1226 N N . THR A 1 162 ? 0.559 -8.462 -8.829 1.00 91.69 162 THR A N 1
ATOM 1227 C CA . THR A 1 162 ? 0.536 -7.168 -9.534 1.00 91.69 162 THR A CA 1
ATOM 1228 C C . THR A 1 162 ? -0.869 -6.668 -9.864 1.00 91.69 162 THR A C 1
ATOM 1230 O O . THR A 1 162 ? -1.046 -5.483 -10.123 1.00 91.69 162 THR A O 1
ATOM 1233 N N . ALA A 1 163 ? -1.890 -7.528 -9.853 1.00 93.69 163 ALA A N 1
ATOM 1234 C CA . ALA A 1 163 ? -3.264 -7.121 -10.126 1.00 93.69 163 ALA A CA 1
ATOM 1235 C C . ALA A 1 163 ? -3.831 -6.240 -9.005 1.00 93.69 163 ALA A C 1
ATOM 1237 O O . ALA A 1 163 ? -3.629 -6.526 -7.825 1.00 93.69 163 ALA A O 1
ATOM 1238 N N . GLU A 1 164 ? -4.618 -5.230 -9.380 1.00 92.38 164 GLU A N 1
ATOM 1239 C CA . GLU A 1 164 ? -5.259 -4.276 -8.466 1.00 92.38 164 GLU A CA 1
ATOM 1240 C C . GLU A 1 164 ? -6.769 -4.155 -8.739 1.00 92.38 164 GLU A C 1
ATOM 1242 O O . GLU A 1 164 ? -7.271 -4.498 -9.821 1.00 92.38 164 GLU A O 1
ATOM 1247 N N . GLY A 1 165 ? -7.514 -3.685 -7.738 1.00 90.69 165 GLY A N 1
ATOM 1248 C CA . GLY A 1 165 ? -8.944 -3.396 -7.798 1.00 90.69 165 GLY A CA 1
ATOM 1249 C C . GLY A 1 165 ? -9.782 -4.542 -8.375 1.00 90.69 165 GLY A C 1
ATOM 1250 O O . GLY A 1 165 ? -9.687 -5.694 -7.953 1.00 90.69 165 GLY A O 1
ATOM 1251 N N . SER A 1 166 ? -10.607 -4.230 -9.383 1.00 91.44 166 SER A N 1
ATOM 1252 C CA . SER A 1 166 ? -11.504 -5.220 -10.003 1.00 91.44 166 SER A CA 1
ATOM 1253 C C . SER A 1 166 ? -10.773 -6.356 -10.725 1.00 91.44 166 SER A C 1
ATOM 1255 O O . SER A 1 166 ? -11.345 -7.427 -10.924 1.00 91.44 166 SER A O 1
ATOM 1257 N N . SER A 1 167 ? -9.531 -6.135 -11.164 1.00 94.56 167 SER A N 1
ATOM 1258 C CA . SER A 1 167 ? -8.728 -7.195 -11.775 1.00 94.56 167 SER A CA 1
ATOM 1259 C C . SER A 1 167 ? -8.247 -8.170 -10.709 1.00 94.56 167 SER A C 1
ATOM 1261 O O . SER A 1 167 ? -8.410 -9.375 -10.892 1.00 94.56 167 SER A O 1
ATOM 1263 N N . LEU A 1 168 ? -7.790 -7.662 -9.557 1.00 94.81 168 LEU A N 1
ATOM 1264 C CA . LEU A 1 168 ? -7.467 -8.500 -8.402 1.00 94.81 168 LEU A CA 1
ATOM 1265 C C . LEU A 1 168 ? -8.677 -9.333 -7.975 1.00 94.81 168 LEU A C 1
ATOM 1267 O O . LEU A 1 168 ? -8.539 -10.541 -7.811 1.00 94.81 168 LEU A O 1
ATOM 1271 N N . ASP A 1 169 ? -9.867 -8.727 -7.896 1.00 92.69 169 ASP A N 1
ATOM 1272 C CA . ASP A 1 169 ? -11.113 -9.428 -7.553 1.00 92.69 169 ASP A CA 1
ATOM 1273 C C . ASP A 1 169 ? -11.388 -10.627 -8.479 1.00 92.69 169 ASP A C 1
ATOM 1275 O O . ASP A 1 169 ? -11.822 -11.686 -8.022 1.00 92.69 169 ASP A O 1
ATOM 1279 N N . ARG A 1 170 ? -11.105 -10.492 -9.783 1.00 93.69 170 ARG A N 1
ATOM 1280 C CA . ARG A 1 170 ? -11.254 -11.587 -10.757 1.00 93.69 170 ARG A CA 1
ATOM 1281 C C . ARG A 1 170 ? -10.190 -12.667 -10.581 1.00 93.69 170 ARG A C 1
ATOM 1283 O O . ARG A 1 170 ? -10.520 -13.845 -10.678 1.00 93.69 170 ARG A O 1
ATOM 1290 N N . VAL A 1 171 ? -8.940 -12.284 -10.320 1.00 93.88 171 VAL A N 1
ATOM 1291 C CA . VAL A 1 171 ? -7.837 -13.234 -10.105 1.00 93.88 171 VAL A CA 1
ATOM 1292 C C . VAL A 1 171 ? -8.087 -14.066 -8.847 1.00 93.88 171 VAL A C 1
ATOM 1294 O O . VAL A 1 171 ? -7.991 -15.290 -8.889 1.00 93.88 171 VAL A O 1
ATOM 1297 N N . VAL A 1 172 ? -8.479 -13.436 -7.736 1.00 92.75 172 VAL A N 1
ATOM 1298 C CA . VAL A 1 172 ? -8.748 -14.152 -6.477 1.00 92.75 172 VAL A CA 1
ATOM 1299 C C . VAL A 1 172 ? -10.021 -15.000 -6.535 1.00 92.75 172 VAL A C 1
ATOM 1301 O O . VAL A 1 172 ? -10.106 -16.028 -5.860 1.00 92.75 172 VAL A O 1
ATOM 1304 N N . ALA A 1 173 ? -10.984 -14.648 -7.394 1.00 90.69 173 ALA A N 1
ATOM 1305 C CA . ALA A 1 173 ? -12.168 -15.473 -7.620 1.00 90.69 173 ALA A CA 1
ATOM 1306 C C . ALA A 1 173 ? -11.817 -16.866 -8.175 1.00 90.69 173 ALA A C 1
ATOM 1308 O O . ALA A 1 173 ? -12.525 -17.830 -7.880 1.00 90.69 173 ALA A O 1
ATOM 1309 N N . LEU A 1 174 ? -10.698 -17.008 -8.903 1.00 88.25 174 LEU A N 1
ATOM 1310 C CA . LEU A 1 174 ? -10.216 -18.305 -9.405 1.00 88.25 174 LEU A CA 1
ATOM 1311 C C . LEU A 1 174 ? -9.864 -19.284 -8.277 1.00 88.25 174 LEU A C 1
ATOM 1313 O O . LEU A 1 174 ? -9.932 -20.495 -8.475 1.00 88.25 174 LEU A O 1
ATOM 1317 N N . VAL A 1 175 ? -9.519 -18.770 -7.093 1.00 85.88 175 VAL A N 1
ATOM 1318 C CA . VAL A 1 175 ? -9.194 -19.568 -5.900 1.00 85.88 175 VAL A CA 1
ATOM 1319 C C . VAL A 1 175 ? -10.340 -19.589 -4.882 1.00 85.88 175 VAL A C 1
ATOM 1321 O O . VAL A 1 175 ? -10.145 -19.960 -3.727 1.00 85.88 175 VAL A O 1
ATOM 1324 N N . GLY A 1 176 ? -11.550 -19.195 -5.298 1.00 84.88 176 GLY A N 1
ATOM 1325 C CA . GLY A 1 176 ? -12.753 -19.219 -4.460 1.00 84.88 176 GLY A CA 1
ATOM 1326 C C . GLY A 1 176 ? -12.803 -18.122 -3.394 1.00 84.88 176 GLY A C 1
ATOM 1327 O O . GLY A 1 176 ? -13.582 -18.214 -2.446 1.00 84.88 176 GLY A O 1
ATOM 1328 N N . VAL A 1 177 ? -11.977 -17.084 -3.526 1.00 88.31 177 VAL A N 1
ATOM 1329 C CA . VAL A 1 177 ? -11.918 -15.952 -2.600 1.00 88.31 177 VAL A CA 1
ATOM 1330 C C . VAL A 1 177 ? -12.671 -14.771 -3.209 1.00 88.31 177 VAL A C 1
ATOM 1332 O O . VAL A 1 177 ? -12.487 -14.446 -4.373 1.00 88.31 177 VAL A O 1
ATOM 1335 N N . ALA A 1 178 ? -13.521 -14.113 -2.420 1.00 88.06 178 ALA A N 1
ATOM 1336 C CA . ALA A 1 178 ? -14.240 -12.901 -2.820 1.00 88.06 178 ALA A CA 1
ATOM 1337 C C . ALA A 1 178 ? -14.018 -11.791 -1.794 1.00 88.06 178 ALA A C 1
ATOM 1339 O O . ALA A 1 178 ? -14.002 -12.086 -0.594 1.00 88.06 178 ALA A O 1
ATOM 1340 N N . ARG A 1 179 ? -13.847 -10.543 -2.251 1.00 89.06 179 ARG A N 1
ATOM 1341 C CA . ARG A 1 179 ? -13.578 -9.378 -1.395 1.00 89.06 179 ARG A CA 1
ATOM 1342 C C . ARG A 1 179 ? -14.678 -9.171 -0.360 1.00 89.06 179 ARG A C 1
ATOM 1344 O O . ARG A 1 179 ? -15.866 -9.232 -0.679 1.00 89.06 179 ARG A O 1
ATOM 1351 N N . ARG A 1 180 ? -14.281 -8.906 0.884 1.00 83.44 180 ARG A N 1
ATOM 1352 C CA . ARG A 1 180 ? -15.225 -8.561 1.949 1.00 83.44 180 ARG A CA 1
ATOM 1353 C C . ARG A 1 180 ? -15.754 -7.140 1.708 1.00 83.44 180 ARG A C 1
ATOM 1355 O O . ARG A 1 180 ? -14.949 -6.217 1.549 1.00 83.44 180 ARG A O 1
ATOM 1362 N N . PRO A 1 181 ? -17.084 -6.948 1.651 1.00 78.00 181 PRO A N 1
ATOM 1363 C CA . PRO A 1 181 ? -17.658 -5.628 1.436 1.00 78.00 181 PRO A CA 1
ATOM 1364 C C . PRO A 1 181 ? -17.375 -4.718 2.635 1.00 78.00 181 PRO A C 1
ATOM 1366 O O . PRO A 1 181 ? -17.136 -5.195 3.745 1.00 78.00 181 PRO A O 1
ATOM 1369 N N . ALA A 1 182 ? -17.449 -3.406 2.412 1.00 76.12 182 ALA A N 1
ATOM 1370 C CA . ALA A 1 182 ? -17.474 -2.448 3.510 1.00 76.12 182 ALA A CA 1
ATOM 1371 C C . ALA A 1 182 ? -18.661 -2.739 4.443 1.00 76.12 182 ALA A C 1
ATOM 1373 O O . ALA A 1 182 ? -19.733 -3.163 3.995 1.00 76.12 182 ALA A O 1
ATOM 1374 N N . GLY A 1 183 ? -18.469 -2.491 5.737 1.00 78.69 183 GLY A N 1
ATOM 1375 C CA . GLY A 1 183 ? -19.567 -2.498 6.695 1.00 78.69 183 GLY A CA 1
ATOM 1376 C C . GLY A 1 183 ? -20.554 -1.357 6.430 1.00 78.69 183 GLY A C 1
ATOM 1377 O O . GLY A 1 183 ? -20.325 -0.476 5.602 1.00 78.69 183 GLY A O 1
ATOM 1378 N N . VAL A 1 184 ? -21.654 -1.346 7.176 1.00 85.56 184 VAL A N 1
ATOM 1379 C CA . VAL A 1 184 ? -22.560 -0.192 7.267 1.00 85.56 184 VAL A CA 1
ATOM 1380 C C . VAL A 1 184 ? -22.455 0.401 8.665 1.00 85.56 184 VAL A C 1
ATOM 1382 O O . VAL A 1 184 ? -22.191 -0.329 9.621 1.00 85.56 184 VAL A O 1
ATOM 1385 N N . ALA A 1 185 ? -22.646 1.713 8.798 1.00 88.25 185 ALA A N 1
ATOM 1386 C CA . ALA A 1 185 ? -22.662 2.342 10.114 1.00 88.25 185 ALA A CA 1
ATOM 1387 C C . ALA A 1 185 ? -23.831 1.788 10.947 1.00 88.25 185 ALA A C 1
ATOM 1389 O O . ALA A 1 185 ? -24.922 1.550 10.423 1.00 88.25 185 ALA A O 1
ATOM 1390 N N . THR A 1 186 ? -23.618 1.582 12.245 1.00 91.00 186 THR A N 1
ATOM 1391 C CA . THR A 1 186 ? -24.649 1.048 13.152 1.00 91.00 186 THR A CA 1
ATOM 1392 C C . THR A 1 186 ? -24.848 1.959 14.348 1.00 91.00 186 THR A C 1
ATOM 1394 O O . THR A 1 186 ? -23.881 2.486 14.890 1.00 91.00 186 THR A O 1
ATOM 1397 N N . VAL A 1 187 ? -26.089 2.117 14.798 1.00 94.38 187 VAL A N 1
ATOM 1398 C CA . VAL A 1 187 ? -26.463 3.053 15.863 1.00 94.38 187 VAL A CA 1
ATOM 1399 C C . VAL A 1 187 ? -27.554 2.464 16.751 1.00 94.38 187 VAL A C 1
ATOM 1401 O O . VAL A 1 187 ? -28.438 1.751 16.281 1.00 94.38 187 VAL A O 1
ATOM 1404 N N . GLN A 1 188 ? -27.494 2.754 18.051 1.00 95.56 188 GLN A N 1
ATOM 1405 C CA . GLN A 1 188 ? -28.573 2.440 18.987 1.00 95.56 188 GLN A CA 1
ATOM 1406 C C . GLN A 1 188 ? -29.599 3.570 18.979 1.00 95.56 188 GLN A C 1
ATOM 1408 O O . GLN A 1 188 ? -29.294 4.703 19.354 1.00 95.56 188 GLN A O 1
ATOM 1413 N N . VAL A 1 189 ? -30.820 3.251 18.558 1.00 95.81 189 VAL A N 1
ATOM 1414 C CA . VAL A 1 189 ? -31.915 4.210 18.414 1.00 95.81 189 VAL A CA 1
ATOM 1415 C C . VAL A 1 189 ? -32.920 3.993 19.532 1.00 95.81 189 VAL A C 1
ATOM 1417 O O . VAL A 1 189 ? -33.464 2.901 19.690 1.00 95.81 189 VAL A O 1
ATOM 1420 N N . ARG A 1 190 ? -33.189 5.041 20.306 1.00 96.38 190 ARG A N 1
ATOM 1421 C CA . ARG A 1 190 ? -34.232 5.099 21.324 1.00 96.38 190 ARG A CA 1
ATOM 1422 C C . ARG A 1 190 ? -35.539 5.579 20.706 1.00 96.38 190 ARG A C 1
ATOM 1424 O O . ARG A 1 190 ? -35.632 6.704 20.223 1.00 96.38 190 ARG A O 1
ATOM 1431 N N . PHE A 1 191 ? -36.571 4.756 20.819 1.00 95.81 191 PHE A N 1
ATOM 1432 C CA . PHE A 1 191 ? -37.942 5.138 20.504 1.00 95.81 191 PHE A CA 1
ATOM 1433 C C . PHE A 1 191 ? -38.693 5.472 21.791 1.0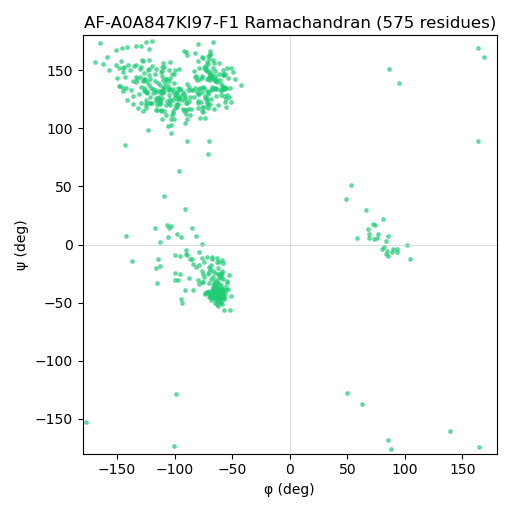0 95.81 191 PHE A C 1
ATOM 1435 O O . PHE A 1 191 ? -38.694 4.679 22.736 1.00 95.81 191 PHE A O 1
ATOM 1442 N N . THR A 1 192 ? -39.342 6.636 21.825 1.00 95.19 192 THR A N 1
ATOM 1443 C CA . THR A 1 192 ? -40.112 7.108 22.986 1.00 95.19 192 THR A CA 1
ATOM 1444 C C . THR A 1 192 ? -41.604 6.961 22.722 1.00 95.19 192 THR A C 1
ATOM 1446 O O . THR A 1 192 ? -42.076 7.227 21.620 1.00 95.19 192 THR A O 1
ATOM 1449 N N . ARG A 1 193 ? -42.377 6.555 23.727 1.00 95.31 193 ARG A N 1
ATOM 1450 C CA . ARG A 1 193 ? -43.840 6.475 23.657 1.00 95.31 193 ARG A CA 1
ATOM 1451 C C . ARG A 1 193 ? -44.452 7.877 23.547 1.00 95.31 193 ARG A C 1
ATOM 1453 O O . ARG A 1 193 ? -44.081 8.787 24.284 1.00 95.31 193 ARG A O 1
ATOM 1460 N N . ALA A 1 194 ? -45.427 8.048 22.655 1.00 94.06 194 ALA A N 1
ATOM 1461 C CA . ALA A 1 194 ? -46.190 9.290 22.546 1.00 94.06 194 ALA A CA 1
ATOM 1462 C C . ALA A 1 194 ? -47.110 9.493 23.763 1.00 94.06 194 ALA A C 1
ATOM 1464 O O . ALA A 1 194 ? -47.707 8.541 24.275 1.00 94.06 194 ALA A O 1
ATOM 1465 N N . ALA A 1 195 ? -47.274 10.744 24.197 1.00 88.75 195 ALA A N 1
ATOM 1466 C CA . ALA A 1 195 ? -48.187 11.088 25.284 1.00 88.75 195 ALA A CA 1
ATOM 1467 C C . ALA A 1 195 ? -49.626 10.637 24.966 1.00 88.75 195 ALA A C 1
ATOM 1469 O O . ALA A 1 195 ? -50.122 10.843 23.860 1.00 88.75 195 ALA A O 1
ATOM 1470 N N . GLY A 1 196 ? -50.289 9.996 25.933 1.00 83.94 196 GLY A N 1
ATOM 1471 C CA . GLY A 1 196 ? -51.650 9.466 25.775 1.00 83.94 196 GLY A CA 1
ATOM 1472 C C . GLY A 1 196 ? -51.752 8.116 25.051 1.00 83.94 196 GLY A C 1
ATOM 1473 O O . GLY A 1 196 ? -52.842 7.556 24.979 1.00 83.94 196 GLY A O 1
ATOM 1474 N N . SER A 1 197 ? -50.642 7.557 24.558 1.00 89.31 197 SER A N 1
ATOM 1475 C CA . SER A 1 197 ? -50.622 6.227 23.939 1.00 89.31 197 SER A CA 1
ATOM 1476 C C . SER A 1 197 ? -50.676 5.117 24.994 1.00 89.31 197 SER A C 1
ATOM 1478 O O . SER A 1 197 ? -49.756 4.973 25.805 1.00 89.31 197 SER A O 1
ATOM 1480 N N . THR A 1 198 ? -51.723 4.292 24.962 1.00 85.69 198 THR A N 1
ATOM 1481 C CA . THR A 1 198 ? -51.908 3.138 25.854 1.00 85.69 198 THR A CA 1
ATOM 1482 C C . THR A 1 198 ? -51.748 1.819 25.093 1.00 85.69 198 THR A C 1
ATOM 1484 O O . THR A 1 198 ? -51.957 1.744 23.886 1.00 85.69 198 THR A O 1
ATOM 1487 N N . GLY A 1 199 ? -51.334 0.760 25.792 1.00 90.38 199 GLY A N 1
ATOM 1488 C CA . GLY A 1 199 ? -51.160 -0.570 25.200 1.00 90.38 199 GLY A CA 1
ATOM 1489 C C . GLY A 1 199 ? -49.781 -0.829 24.586 1.00 90.38 199 GLY A C 1
ATOM 1490 O O . GLY A 1 199 ? -48.846 -0.034 24.721 1.00 90.38 199 GLY A O 1
ATOM 1491 N N . ARG A 1 200 ? -49.648 -2.002 23.964 1.00 93.94 200 ARG A N 1
ATOM 1492 C CA . ARG A 1 200 ? -48.409 -2.498 23.355 1.00 93.94 200 ARG A CA 1
ATOM 1493 C C . ARG A 1 200 ? -48.182 -1.835 21.996 1.00 93.94 200 ARG A C 1
ATOM 1495 O O . ARG A 1 200 ? -49.102 -1.795 21.185 1.00 93.94 200 ARG A O 1
ATOM 1502 N N . ILE A 1 201 ? -46.962 -1.365 21.740 1.00 94.75 201 ILE A N 1
ATOM 1503 C CA . ILE A 1 201 ? -46.565 -0.786 20.448 1.00 94.75 201 ILE A CA 1
ATOM 1504 C C . ILE A 1 201 ? -45.474 -1.663 19.842 1.00 94.75 201 ILE A C 1
ATOM 1506 O O . ILE A 1 201 ? -44.498 -1.991 20.517 1.00 94.75 201 ILE A O 1
ATOM 1510 N N . THR A 1 202 ? -45.624 -2.022 18.570 1.00 94.19 202 THR A N 1
ATOM 1511 C CA . THR A 1 202 ? -44.628 -2.797 17.826 1.00 94.19 202 THR A CA 1
ATOM 1512 C C . THR A 1 202 ? -44.014 -1.929 16.741 1.00 94.19 202 THR A C 1
ATOM 1514 O O . THR A 1 202 ? -44.719 -1.389 15.892 1.00 94.19 202 THR A O 1
ATOM 1517 N N . ILE A 1 203 ? -42.693 -1.823 16.770 1.00 95.12 203 ILE A N 1
ATOM 1518 C CA . ILE A 1 203 ? -41.878 -1.165 15.757 1.00 95.12 203 ILE A CA 1
ATOM 1519 C C . ILE A 1 203 ? -41.260 -2.286 14.917 1.00 95.12 203 ILE A C 1
ATOM 1521 O O . ILE A 1 203 ? -40.464 -3.073 15.442 1.00 95.12 203 ILE A O 1
ATOM 1525 N N . PRO A 1 204 ? -41.667 -2.433 13.648 1.00 93.38 204 PRO A N 1
ATOM 1526 C CA . PRO A 1 204 ? -41.169 -3.502 12.799 1.00 93.38 204 PRO A CA 1
ATOM 1527 C C . PRO A 1 204 ? -39.707 -3.265 12.416 1.00 93.38 204 PRO A C 1
ATOM 1529 O O . PRO A 1 204 ? -39.246 -2.123 12.348 1.00 93.38 204 PRO A O 1
ATOM 1532 N N . VAL A 1 205 ? -39.012 -4.359 12.098 1.00 93.94 205 VAL A N 1
ATOM 1533 C CA . VAL A 1 205 ? -37.728 -4.310 11.388 1.00 93.94 205 VAL A CA 1
ATOM 1534 C C . VAL A 1 205 ? -37.879 -3.493 10.100 1.00 93.94 205 VAL A C 1
ATOM 1536 O O . VAL A 1 205 ? -38.924 -3.540 9.449 1.00 93.94 205 VAL A O 1
ATOM 1539 N N . GLY A 1 206 ? -36.854 -2.728 9.738 1.00 93.38 206 GLY A N 1
ATOM 1540 C CA . GLY A 1 206 ? -36.890 -1.863 8.560 1.00 93.38 206 GLY A CA 1
ATOM 1541 C C . GLY A 1 206 ? -37.541 -0.495 8.786 1.00 93.38 206 GLY A C 1
ATOM 1542 O O . GLY A 1 206 ? -37.634 0.282 7.842 1.00 93.38 206 GLY A O 1
ATOM 1543 N N . THR A 1 207 ? -37.965 -0.156 10.010 1.00 94.75 207 THR A N 1
ATOM 1544 C CA . THR A 1 207 ? -38.391 1.220 10.333 1.00 94.75 207 THR A CA 1
ATOM 1545 C C . THR A 1 207 ? -37.211 2.175 10.145 1.00 94.75 207 THR A C 1
ATOM 1547 O O . THR A 1 207 ? -36.191 1.996 10.815 1.00 94.75 207 THR A O 1
ATOM 1550 N N . VAL A 1 208 ? -37.354 3.156 9.245 1.00 96.50 208 VAL A N 1
ATOM 1551 C CA . VAL A 1 208 ? -36.289 4.101 8.868 1.00 96.50 208 VAL A CA 1
ATOM 1552 C C . VAL A 1 208 ? -36.336 5.368 9.721 1.00 96.50 208 VAL A C 1
ATOM 1554 O O . VAL A 1 208 ? -37.382 6.013 9.848 1.00 96.50 208 VAL A O 1
ATOM 1557 N N . VAL A 1 209 ? -35.181 5.727 10.276 1.00 95.88 209 VAL A N 1
ATOM 1558 C CA . VAL A 1 209 ? -34.914 6.950 11.037 1.00 95.88 209 VAL A CA 1
ATOM 1559 C C . VAL A 1 209 ? -33.775 7.726 10.380 1.00 95.88 209 VAL A C 1
ATOM 1561 O O . VAL A 1 209 ? -32.905 7.124 9.748 1.00 95.88 209 VAL A O 1
ATOM 1564 N N . SER A 1 210 ? -33.769 9.047 10.518 1.00 95.94 210 SER A N 1
ATOM 1565 C CA . SER A 1 210 ? -32.714 9.893 9.956 1.00 95.94 210 SER A CA 1
ATOM 1566 C C . SER A 1 210 ? -32.387 11.104 10.828 1.00 95.94 210 SER A C 1
ATOM 1568 O O . SER A 1 210 ? -33.067 11.376 11.820 1.00 95.94 210 SER A O 1
ATOM 1570 N N . ASP A 1 211 ? -31.293 11.778 10.488 1.00 94.94 211 ASP A N 1
ATOM 1571 C CA . ASP A 1 211 ? -30.836 13.033 11.088 1.00 94.94 211 ASP A CA 1
ATOM 1572 C C . ASP A 1 211 ? -31.189 14.240 10.200 1.00 94.94 211 ASP A C 1
ATOM 1574 O O . ASP A 1 211 ? -31.871 14.107 9.182 1.00 94.94 211 ASP A O 1
ATOM 1578 N N . ALA A 1 212 ? -30.704 15.433 10.559 1.00 92.88 212 ALA A N 1
ATOM 1579 C CA . ALA A 1 212 ? -30.847 16.672 9.788 1.00 92.88 212 ALA A CA 1
ATOM 1580 C C . ALA A 1 212 ? -30.340 16.571 8.327 1.00 92.88 212 ALA A C 1
ATOM 1582 O O . ALA A 1 212 ? -30.933 17.184 7.434 1.00 92.88 212 ALA A O 1
ATOM 1583 N N . GLU A 1 213 ? -29.300 15.771 8.087 1.00 92.12 213 GLU A N 1
ATOM 1584 C CA . GLU A 1 213 ? -28.550 15.656 6.827 1.00 92.12 213 GLU A CA 1
ATOM 1585 C C . GLU A 1 213 ? -29.048 14.522 5.907 1.00 92.12 213 GLU A C 1
ATOM 1587 O O . GLU A 1 213 ? -28.463 14.276 4.855 1.00 92.12 213 GLU A O 1
ATOM 1592 N N . ASP A 1 214 ? -30.156 13.862 6.265 1.00 91.75 214 ASP A N 1
ATOM 1593 C CA . ASP A 1 214 ? -30.730 12.707 5.554 1.00 91.75 214 ASP A CA 1
ATOM 1594 C C . ASP A 1 214 ? -29.839 11.447 5.589 1.00 91.75 214 ASP A C 1
ATOM 1596 O O . ASP A 1 214 ? -29.899 10.584 4.707 1.00 91.75 214 ASP A O 1
ATOM 1600 N N . ASN A 1 215 ? -29.042 11.283 6.649 1.00 93.38 215 ASN A N 1
ATOM 1601 C CA . ASN A 1 215 ? -28.369 10.024 6.952 1.00 93.38 215 ASN A CA 1
ATOM 1602 C C . ASN A 1 215 ? -29.393 9.013 7.484 1.00 93.38 215 ASN A C 1
ATOM 1604 O O . ASN A 1 215 ? -29.899 9.139 8.598 1.00 93.38 215 ASN A O 1
ATOM 1608 N N . ARG A 1 216 ? -29.714 7.997 6.676 1.00 94.81 216 ARG A N 1
ATOM 1609 C CA . ARG A 1 216 ? -30.805 7.046 6.944 1.00 94.81 216 ARG A CA 1
ATOM 1610 C C . ARG A 1 216 ? -30.330 5.745 7.575 1.00 94.81 216 ARG A C 1
ATOM 1612 O O . ARG A 1 216 ? -29.453 5.063 7.041 1.00 94.81 216 ARG A O 1
ATOM 1619 N N . TYR A 1 217 ? -31.011 5.346 8.642 1.00 95.62 217 TYR A N 1
ATOM 1620 C CA . TYR A 1 217 ? -30.788 4.109 9.381 1.00 95.62 217 TYR A CA 1
ATOM 1621 C C . TYR A 1 217 ? -32.090 3.327 9.504 1.00 95.62 217 TYR A C 1
ATOM 1623 O O . TYR A 1 217 ? -33.124 3.887 9.847 1.00 95.62 217 TYR A O 1
ATOM 1631 N N . ALA A 1 218 ? -32.048 2.024 9.259 1.00 95.62 218 ALA A N 1
ATOM 1632 C CA . ALA A 1 218 ? -33.186 1.132 9.412 1.00 95.62 218 ALA A CA 1
ATOM 1633 C C . ALA A 1 218 ? -32.989 0.214 10.621 1.00 95.62 218 ALA A C 1
ATOM 1635 O O . ALA A 1 218 ? -31.916 -0.356 10.817 1.00 95.62 218 ALA A O 1
ATOM 1636 N N . THR A 1 219 ? -34.034 0.049 11.431 1.00 94.75 219 THR A N 1
ATOM 1637 C CA . THR A 1 219 ? -34.032 -0.904 12.555 1.00 94.75 219 THR A CA 1
ATOM 1638 C C . THR A 1 219 ? -33.686 -2.318 12.074 1.00 94.75 219 THR A C 1
ATOM 1640 O O . THR A 1 219 ? -34.325 -2.846 11.165 1.00 94.75 219 THR A O 1
ATOM 1643 N N . ALA A 1 220 ? -32.667 -2.932 12.681 1.00 91.00 220 ALA A N 1
ATOM 1644 C CA . ALA A 1 220 ? -32.148 -4.249 12.298 1.00 91.00 220 ALA A CA 1
ATOM 1645 C C . ALA A 1 220 ? -32.933 -5.407 12.936 1.00 91.00 220 ALA A C 1
ATOM 1647 O O . ALA A 1 220 ? -32.855 -6.551 12.495 1.00 91.00 220 ALA A O 1
ATOM 1648 N N . MET A 1 221 ? -33.705 -5.108 13.978 1.00 89.69 221 MET A N 1
ATOM 1649 C CA . MET A 1 221 ? -34.546 -6.056 14.697 1.00 89.69 221 MET A CA 1
ATOM 1650 C C . MET A 1 221 ? -35.846 -5.366 15.135 1.00 89.69 221 MET A C 1
ATOM 1652 O O . MET A 1 221 ? -35.855 -4.144 15.305 1.00 89.69 221 MET A O 1
ATOM 1656 N N . PRO A 1 222 ? -36.953 -6.109 15.297 1.00 91.94 222 PRO A N 1
ATOM 1657 C CA . PRO A 1 222 ? -38.198 -5.533 15.783 1.00 91.94 222 PRO A CA 1
ATOM 1658 C C . PRO A 1 222 ? -38.064 -5.103 17.248 1.00 91.94 222 PRO A C 1
ATOM 1660 O O . PRO A 1 222 ? -37.411 -5.772 18.050 1.00 91.94 222 PRO A O 1
ATOM 1663 N N . LEU A 1 223 ? -38.740 -4.014 17.607 1.00 94.94 223 LEU A N 1
ATOM 1664 C CA . LEU A 1 223 ? -38.816 -3.517 18.977 1.00 94.94 223 LEU A CA 1
ATOM 1665 C C . LEU A 1 223 ? -40.266 -3.521 19.453 1.00 94.94 223 LEU A C 1
ATOM 1667 O O . LEU A 1 223 ? -41.161 -3.050 18.753 1.00 94.94 223 LEU A O 1
ATOM 1671 N N . VAL A 1 224 ? -40.506 -4.023 20.662 1.00 95.19 224 VAL A N 1
ATOM 1672 C CA . VAL A 1 224 ? -41.819 -3.955 21.309 1.00 95.19 224 VAL A CA 1
ATOM 1673 C C . VAL A 1 224 ? -41.701 -3.095 22.559 1.00 95.19 224 VAL A C 1
ATOM 1675 O O . VAL A 1 224 ? -40.892 -3.395 23.437 1.00 95.19 224 VAL A O 1
ATOM 1678 N N . LEU A 1 225 ? -42.508 -2.035 22.618 1.00 94.62 225 LEU A N 1
ATOM 1679 C CA . LEU A 1 225 ? -42.746 -1.256 23.829 1.00 94.62 225 LEU A CA 1
ATOM 1680 C C . LEU A 1 225 ? -43.940 -1.872 24.555 1.00 94.62 225 LEU A C 1
ATOM 1682 O O . LEU A 1 225 ? -45.074 -1.819 24.057 1.00 94.62 225 LEU A O 1
ATOM 1686 N N . GLU A 1 226 ? -43.698 -2.456 25.725 1.00 95.44 226 GLU A N 1
ATOM 1687 C CA . GLU A 1 226 ? -44.776 -3.016 26.541 1.00 95.44 226 GLU A CA 1
ATOM 1688 C C . GLU A 1 226 ? -45.657 -1.897 27.138 1.00 95.44 226 GLU A C 1
ATOM 1690 O O . GLU A 1 226 ? -45.255 -0.723 27.183 1.00 95.44 226 GLU A O 1
ATOM 1695 N N . PRO A 1 227 ? -46.899 -2.201 27.560 1.00 92.69 227 PRO A N 1
ATOM 1696 C CA . PRO A 1 227 ? -47.769 -1.215 28.192 1.00 92.69 227 PRO A CA 1
ATOM 1697 C C . PRO A 1 227 ? -47.081 -0.521 29.377 1.00 92.69 227 PRO A C 1
ATOM 1699 O O . PRO A 1 227 ? -46.585 -1.177 30.286 1.00 92.69 227 PRO A O 1
ATOM 1702 N N . GLY A 1 228 ? -47.062 0.814 29.367 1.00 86.81 228 GLY A N 1
ATOM 1703 C CA . GLY A 1 228 ? -46.427 1.620 30.418 1.00 86.81 228 GLY A CA 1
ATOM 1704 C C . GLY A 1 228 ? -44.916 1.823 30.263 1.00 86.81 228 GLY A C 1
ATOM 1705 O O . GLY A 1 228 ? -44.357 2.653 30.972 1.00 86.81 228 GLY A O 1
ATOM 1706 N N . GLU A 1 229 ? -44.259 1.149 29.314 1.00 93.25 229 GLU A N 1
ATOM 1707 C CA . GLU A 1 229 ? -42.845 1.384 29.014 1.00 93.25 229 GLU A CA 1
ATOM 1708 C C . GLU A 1 229 ? -42.675 2.740 28.293 1.00 93.25 229 GLU A C 1
ATOM 1710 O O . GLU A 1 229 ? -43.298 2.949 27.240 1.00 93.25 229 GLU A O 1
ATOM 1715 N N . PRO A 1 230 ? -41.884 3.684 28.847 1.00 92.88 230 PRO A N 1
ATOM 1716 C CA . PRO A 1 230 ? -41.790 5.043 28.313 1.00 92.88 230 PRO A CA 1
ATOM 1717 C C . PRO A 1 230 ? -40.884 5.138 27.083 1.00 92.88 230 PRO A C 1
ATOM 1719 O O . PRO A 1 230 ? -41.148 5.939 26.189 1.00 92.88 230 PRO A O 1
ATOM 1722 N N . SER A 1 231 ? -39.823 4.335 27.015 1.00 94.44 231 SER A N 1
ATOM 1723 C CA . SER A 1 231 ? -38.906 4.294 25.877 1.00 94.44 231 SER A CA 1
ATOM 1724 C C . SER A 1 231 ? -38.085 3.014 25.894 1.00 94.44 231 SER A C 1
ATOM 1726 O O . SER A 1 231 ? -37.846 2.466 26.969 1.00 94.44 231 SER A O 1
ATOM 1728 N N . ARG A 1 232 ? -37.601 2.589 24.727 1.00 94.38 232 ARG A N 1
ATOM 1729 C CA . ARG A 1 232 ? -36.709 1.434 24.585 1.00 94.38 232 ARG A CA 1
ATOM 1730 C C . ARG A 1 232 ? -35.763 1.649 23.407 1.00 94.38 232 ARG A C 1
ATOM 1732 O O . ARG A 1 232 ? -36.097 2.377 22.471 1.00 94.38 232 ARG A O 1
ATOM 1739 N N . GLN A 1 233 ? -34.578 1.052 23.477 1.00 95.44 233 GLN A N 1
ATOM 1740 C CA . GLN A 1 233 ? -33.560 1.138 22.430 1.00 95.44 233 GLN A CA 1
ATOM 1741 C C . GLN A 1 233 ? -33.551 -0.106 21.543 1.00 95.44 233 GLN A C 1
ATOM 1743 O O . GLN A 1 233 ? -33.867 -1.209 21.996 1.00 95.44 233 GLN A O 1
ATOM 1748 N N . VAL A 1 234 ? -33.169 0.087 20.285 1.00 94.56 234 VAL A N 1
ATOM 1749 C CA . VAL A 1 234 ? -32.966 -0.977 19.306 1.00 94.56 234 VAL A CA 1
ATOM 1750 C C . VAL A 1 234 ? -31.816 -0.630 18.371 1.00 94.56 234 VAL A C 1
ATOM 1752 O O . VAL A 1 234 ? -31.593 0.536 18.042 1.00 94.56 234 VAL A O 1
ATOM 1755 N N . LEU A 1 235 ? -31.106 -1.657 17.910 1.00 94.25 235 LEU A N 1
ATOM 1756 C CA . LEU A 1 235 ? -30.046 -1.491 16.929 1.00 94.25 235 LEU A CA 1
ATOM 1757 C C . LEU A 1 235 ? -30.637 -1.142 15.557 1.00 94.25 235 LEU A C 1
ATOM 1759 O O . LEU A 1 235 ? -31.538 -1.829 15.065 1.00 94.25 235 LEU A O 1
ATOM 1763 N N . ALA A 1 236 ? -30.091 -0.112 14.922 1.00 93.12 236 ALA A N 1
ATOM 1764 C CA . ALA A 1 236 ? -30.353 0.250 13.538 1.00 93.12 236 ALA A CA 1
ATOM 1765 C C . ALA A 1 236 ? -29.046 0.261 12.736 1.00 93.12 236 ALA A C 1
ATOM 1767 O O . ALA A 1 236 ? -27.982 0.602 13.255 1.00 93.12 236 ALA A O 1
ATOM 1768 N N . ALA A 1 237 ? -29.133 -0.122 11.468 1.00 92.69 237 ALA A N 1
ATOM 1769 C CA . ALA A 1 237 ? -28.019 -0.142 10.531 1.00 92.69 237 ALA A CA 1
ATOM 1770 C C . ALA A 1 237 ? -28.290 0.837 9.391 1.00 92.69 237 ALA A C 1
ATOM 1772 O O . ALA A 1 237 ? -29.441 1.050 9.006 1.00 92.69 237 ALA A O 1
ATOM 1773 N N . ALA A 1 238 ? -27.241 1.449 8.861 1.00 92.50 238 ALA A N 1
ATOM 1774 C CA . ALA A 1 238 ? -27.384 2.406 7.785 1.00 92.50 238 ALA A CA 1
ATOM 1775 C C . ALA A 1 238 ? -27.962 1.742 6.527 1.00 92.50 238 ALA A C 1
ATOM 1777 O O . ALA A 1 238 ? -27.597 0.620 6.175 1.00 92.50 238 ALA A O 1
ATOM 1778 N N . VAL A 1 239 ? -28.862 2.444 5.836 1.00 90.38 239 VAL A N 1
ATOM 1779 C CA . VAL A 1 239 ? -29.537 1.922 4.632 1.00 90.38 239 VAL A CA 1
ATOM 1780 C C . VAL A 1 239 ? -28.566 1.811 3.447 1.00 90.38 239 VAL A C 1
ATOM 1782 O O . VAL A 1 239 ? -28.776 1.021 2.530 1.00 90.38 239 VAL A O 1
ATOM 1785 N N . SER A 1 240 ? -27.483 2.588 3.467 1.00 85.25 240 SER A N 1
ATOM 1786 C CA . SER A 1 240 ? -26.444 2.622 2.441 1.00 85.25 240 SER A CA 1
ATOM 1787 C C . SER A 1 240 ? -25.060 2.578 3.087 1.00 85.25 240 SER A C 1
ATOM 1789 O O . SER A 1 240 ? -24.822 3.224 4.103 1.00 85.25 240 SER A O 1
ATOM 1791 N N . ALA A 1 241 ? -24.107 1.896 2.446 1.00 77.38 241 ALA A N 1
ATOM 1792 C CA . ALA A 1 241 ? -22.701 1.875 2.871 1.00 77.38 241 ALA A CA 1
ATOM 1793 C C . ALA A 1 241 ? -22.017 3.256 2.810 1.00 77.38 241 ALA A C 1
ATOM 1795 O O . ALA A 1 241 ? -20.950 3.444 3.381 1.00 77.38 241 ALA A O 1
ATOM 1796 N N . ARG A 1 242 ? -22.629 4.229 2.119 1.00 80.88 242 ARG A N 1
ATOM 1797 C CA . ARG A 1 242 ? -22.146 5.620 2.048 1.00 80.88 242 ARG A CA 1
ATOM 1798 C C . ARG A 1 242 ? -22.711 6.526 3.142 1.00 80.88 242 ARG A C 1
ATOM 1800 O O . ARG A 1 242 ? -22.316 7.683 3.213 1.00 80.88 242 ARG A O 1
ATOM 1807 N N . THR A 1 243 ? -23.673 6.049 3.926 1.00 85.88 243 THR A N 1
ATOM 1808 C CA . THR A 1 243 ? -24.272 6.843 5.000 1.00 85.88 243 THR A CA 1
ATOM 1809 C C . THR A 1 243 ? -23.236 7.073 6.097 1.00 85.88 243 THR A C 1
ATOM 1811 O O . THR A 1 243 ? -22.647 6.120 6.610 1.00 85.88 243 THR A O 1
ATOM 1814 N N . ALA A 1 244 ? -23.006 8.341 6.436 1.00 86.69 244 ALA A N 1
ATOM 1815 C CA . ALA A 1 244 ? -22.003 8.732 7.415 1.00 86.69 244 ALA A CA 1
ATOM 1816 C C . ALA A 1 244 ? -22.442 8.372 8.838 1.00 86.69 244 ALA A C 1
ATOM 1818 O O . ALA A 1 244 ? -23.636 8.368 9.146 1.00 86.69 244 ALA A O 1
ATOM 1819 N N . ALA A 1 245 ? -21.469 8.098 9.711 1.00 90.00 245 ALA A N 1
ATOM 1820 C CA . ALA A 1 245 ? -21.719 7.864 11.127 1.00 90.00 245 ALA A CA 1
ATOM 1821 C C . ALA A 1 245 ? -22.159 9.167 11.810 1.00 90.00 245 ALA A C 1
ATOM 1823 O O . ALA A 1 245 ? -21.430 10.157 11.810 1.00 90.00 245 ALA A O 1
ATOM 1824 N N . VAL A 1 246 ? -23.356 9.154 12.392 1.00 93.00 246 VAL A N 1
ATOM 1825 C CA . VAL A 1 246 ? -23.953 10.327 13.037 1.00 93.00 246 VAL A CA 1
ATOM 1826 C C . VAL A 1 246 ? -23.464 10.511 14.474 1.00 93.00 246 VAL A C 1
ATOM 1828 O O . VAL A 1 246 ? -23.182 9.541 15.182 1.00 93.00 246 VAL A O 1
ATOM 1831 N N . ALA A 1 247 ? -23.391 11.762 14.933 1.00 94.06 247 ALA A N 1
ATOM 1832 C CA . ALA A 1 247 ? -23.046 12.089 16.315 1.00 94.06 247 ALA A CA 1
ATOM 1833 C C . ALA A 1 247 ? -24.160 11.689 17.304 1.00 94.06 247 ALA A C 1
ATOM 1835 O O . ALA A 1 247 ? -25.294 11.396 16.916 1.00 94.06 247 ALA A O 1
ATOM 1836 N N . ALA A 1 248 ? -23.848 11.683 18.602 1.00 94.31 248 ALA A N 1
ATOM 1837 C CA . ALA A 1 248 ? -24.857 11.512 19.647 1.00 94.31 248 ALA A CA 1
ATOM 1838 C C . ALA A 1 248 ? -25.935 12.607 19.544 1.00 94.31 248 ALA A C 1
ATOM 1840 O O . ALA A 1 248 ? -25.615 13.783 19.389 1.00 94.31 248 ALA A O 1
ATOM 1841 N N . GLY A 1 249 ? -27.205 12.216 19.634 1.00 94.81 249 GLY A N 1
ATOM 1842 C CA . GLY A 1 249 ? -28.363 13.111 19.587 1.00 94.81 249 GLY A CA 1
ATOM 1843 C C . GLY A 1 249 ? -28.729 13.649 18.202 1.00 94.81 249 GLY A C 1
ATOM 1844 O O . GLY A 1 249 ? -29.610 14.496 18.118 1.00 94.81 249 GLY A O 1
ATOM 1845 N N . ALA A 1 250 ? -28.071 13.195 17.132 1.00 95.06 250 ALA A N 1
ATOM 1846 C CA . ALA A 1 250 ? -28.298 13.703 15.779 1.00 95.06 250 ALA A CA 1
ATOM 1847 C C . ALA A 1 250 ? -29.552 13.125 15.097 1.00 95.06 250 ALA A C 1
ATOM 1849 O O . ALA A 1 250 ? -30.162 13.804 14.275 1.00 95.06 250 ALA A O 1
ATOM 1850 N N . ILE A 1 251 ? -29.942 11.885 15.415 1.00 95.81 251 ILE A N 1
ATOM 1851 C CA . ILE A 1 251 ? -31.159 11.270 14.867 1.00 95.81 251 ILE A CA 1
ATOM 1852 C C . ILE A 1 251 ? -32.370 11.936 15.514 1.00 95.81 251 ILE A C 1
ATOM 1854 O O . ILE A 1 251 ? -32.486 11.929 16.735 1.00 95.81 251 ILE A O 1
ATOM 1858 N N . ASP A 1 252 ? -33.285 12.469 14.707 1.00 94.94 252 ASP A N 1
ATOM 1859 C CA . ASP A 1 252 ? -34.428 13.245 15.203 1.00 94.94 252 ASP A CA 1
ATOM 1860 C C . ASP A 1 252 ? -35.761 12.920 14.513 1.00 94.94 252 ASP A C 1
ATOM 1862 O O . ASP A 1 252 ? -36.831 13.272 15.024 1.00 94.94 252 ASP A O 1
ATOM 1866 N N . ARG A 1 253 ? -35.731 12.210 13.378 1.00 93.19 253 ARG A N 1
ATOM 1867 C CA . ARG A 1 253 ? -36.922 11.957 12.563 1.00 93.19 253 ARG A CA 1
ATOM 1868 C C . ARG A 1 253 ? -37.110 10.488 12.207 1.00 93.19 253 ARG A C 1
ATOM 1870 O O . ARG A 1 253 ? -36.170 9.712 12.071 1.00 93.19 253 ARG A O 1
ATOM 1877 N N . MET A 1 254 ? -38.372 10.134 11.991 1.00 94.25 254 MET A N 1
ATOM 1878 C CA . MET A 1 254 ? -38.810 8.879 11.380 1.00 94.25 254 MET A CA 1
ATOM 1879 C C . MET A 1 254 ? -39.402 9.190 10.009 1.00 94.25 254 MET A C 1
ATOM 1881 O O . MET A 1 254 ? -40.264 10.066 9.910 1.00 94.25 254 MET A O 1
ATOM 1885 N N . GLU A 1 255 ? -38.996 8.456 8.972 1.00 91.69 255 GLU A N 1
ATOM 1886 C CA . GLU A 1 255 ? -39.586 8.625 7.634 1.00 91.69 255 GLU A CA 1
ATOM 1887 C C . GLU A 1 255 ? -41.048 8.169 7.608 1.00 91.69 255 GLU A C 1
ATOM 1889 O O . GLU A 1 255 ? -41.918 8.847 7.062 1.00 91.69 255 GLU A O 1
ATOM 1894 N N . VAL A 1 256 ? -41.330 7.034 8.254 1.00 90.69 256 VAL A N 1
ATOM 1895 C CA . VAL A 1 256 ? -42.679 6.484 8.400 1.00 90.69 256 VAL A CA 1
ATOM 1896 C C . VAL A 1 256 ? -43.058 6.502 9.872 1.00 90.69 256 VAL A C 1
ATOM 1898 O O . VAL A 1 256 ? -42.405 5.875 10.707 1.00 90.69 256 VAL A O 1
ATOM 1901 N N . ARG A 1 257 ? -44.134 7.222 10.211 1.00 89.81 257 ARG A N 1
ATOM 1902 C CA . ARG A 1 257 ? -44.611 7.287 11.595 1.00 89.81 257 ARG A CA 1
ATOM 1903 C C . ARG A 1 257 ? -45.234 5.962 12.026 1.00 89.81 257 ARG A C 1
ATOM 1905 O O . ARG A 1 257 ? -46.141 5.454 11.374 1.00 89.81 257 ARG A O 1
ATOM 1912 N N . VAL A 1 258 ? -44.791 5.454 13.172 1.00 90.88 258 VAL A N 1
ATOM 1913 C CA . VAL A 1 258 ? -45.391 4.305 13.857 1.00 90.88 258 VAL A CA 1
ATOM 1914 C C . VAL A 1 258 ? -46.400 4.827 14.880 1.00 90.88 258 VAL A C 1
ATOM 1916 O O . VAL A 1 258 ? -46.088 5.713 15.677 1.00 90.88 258 VAL A O 1
ATOM 1919 N N . ALA A 1 259 ? -47.627 4.303 14.856 1.00 91.62 259 ALA A N 1
ATOM 1920 C CA . ALA A 1 259 ? -48.684 4.744 15.762 1.00 91.62 259 ALA A CA 1
ATOM 1921 C C . ALA A 1 259 ? -48.283 4.543 17.235 1.00 91.62 259 ALA A C 1
ATOM 1923 O O . ALA A 1 259 ? -47.790 3.486 17.622 1.00 91.62 259 ALA A O 1
ATOM 1924 N N . GLY A 1 260 ? -48.504 5.567 18.064 1.00 90.06 260 GLY A N 1
ATOM 1925 C CA . GLY A 1 260 ? -48.178 5.530 19.492 1.00 90.06 260 GLY A CA 1
ATOM 1926 C C . GLY A 1 260 ? -46.713 5.820 19.839 1.00 90.06 260 GLY A C 1
ATOM 1927 O O . GLY A 1 260 ? -46.399 5.892 21.028 1.00 90.06 260 GLY A O 1
ATOM 1928 N N . VAL A 1 261 ? -45.842 6.032 18.847 1.00 93.38 261 VAL A N 1
ATOM 1929 C CA . VAL A 1 261 ? -44.444 6.455 19.024 1.00 93.38 261 VAL A CA 1
ATOM 1930 C C . VAL A 1 261 ? -44.336 7.978 18.881 1.00 93.38 261 VAL A C 1
ATOM 1932 O O . VAL A 1 261 ? -44.941 8.575 17.992 1.00 93.38 261 VAL A O 1
ATOM 1935 N N . GLY A 1 262 ? -43.613 8.603 19.806 1.00 90.50 262 GLY A N 1
ATOM 1936 C CA . GLY A 1 262 ? -43.309 10.030 19.857 1.00 90.50 262 GLY A CA 1
ATOM 1937 C C . GLY A 1 262 ? -41.907 10.324 19.302 1.00 90.50 262 GLY A C 1
ATOM 1938 O O . GLY A 1 262 ? -41.613 9.894 18.188 1.00 90.50 262 GLY A O 1
ATOM 1939 N N . PRO A 1 263 ? -41.046 11.066 20.027 1.00 91.88 263 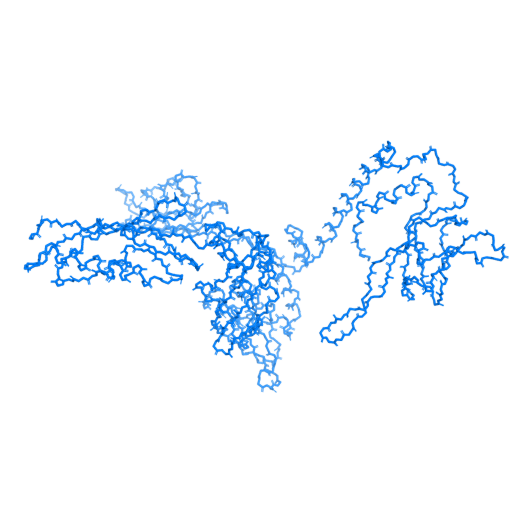PRO A N 1
ATOM 1940 C CA . PRO A 1 263 ? -39.712 11.407 19.540 1.00 91.88 263 PRO A CA 1
ATOM 1941 C C . PRO A 1 263 ? -38.784 10.186 19.478 1.00 91.88 263 PRO A C 1
ATOM 1943 O O . PRO A 1 263 ? -38.839 9.285 20.326 1.00 91.88 263 PRO A O 1
ATOM 1946 N N . VAL A 1 264 ? -37.908 10.198 18.475 1.00 95.19 264 VAL A N 1
ATOM 1947 C CA . VAL A 1 264 ? -36.827 9.233 18.274 1.00 95.19 264 VAL A CA 1
ATOM 1948 C C . VAL A 1 264 ? -35.487 9.931 18.490 1.00 95.19 264 VAL A C 1
ATOM 1950 O O . VAL A 1 264 ? -35.383 11.128 18.242 1.00 95.19 264 VAL A O 1
ATOM 1953 N N . GLY A 1 265 ? -34.482 9.206 18.977 1.00 95.31 265 GLY A N 1
ATOM 1954 C CA . GLY A 1 265 ? -33.138 9.752 19.147 1.00 95.31 265 GLY A CA 1
ATOM 1955 C C . GLY A 1 265 ? -32.072 8.691 19.355 1.00 95.31 265 GLY A C 1
ATOM 1956 O O . GLY A 1 265 ? -32.385 7.515 19.516 1.00 95.31 265 GLY A O 1
ATOM 1957 N N . ASN A 1 266 ? -30.810 9.097 19.376 1.00 95.88 266 ASN A N 1
ATOM 1958 C CA . ASN A 1 266 ? -29.674 8.240 19.711 1.00 95.88 266 ASN A CA 1
ATOM 1959 C C . ASN A 1 266 ? -28.846 8.881 20.829 1.00 95.88 266 ASN A C 1
ATOM 1961 O O . ASN A 1 266 ? -28.508 10.053 20.750 1.00 95.88 266 ASN A O 1
ATOM 1965 N N . ASP A 1 267 ? -28.498 8.131 21.873 1.00 91.88 267 ASP A N 1
ATOM 1966 C CA . ASP A 1 267 ? -27.727 8.687 23.005 1.00 91.88 267 ASP A CA 1
ATOM 1967 C C . ASP A 1 267 ? -26.220 8.622 22.794 1.00 91.88 267 ASP A C 1
ATOM 1969 O O . ASP A 1 267 ? -25.469 9.429 23.333 1.00 91.88 267 ASP A O 1
ATOM 1973 N N . ALA A 1 268 ? -25.787 7.632 22.020 1.00 92.06 268 ALA A N 1
ATOM 1974 C CA . ALA A 1 268 ? -24.406 7.415 21.637 1.00 92.06 268 ALA A CA 1
ATOM 1975 C C . ALA A 1 268 ? -24.245 7.705 20.137 1.00 92.06 268 ALA A C 1
ATOM 1977 O O . ALA A 1 268 ? -25.217 7.557 19.382 1.00 92.06 268 ALA A O 1
ATOM 1978 N N . PRO A 1 269 ? -23.044 8.109 19.685 1.00 92.56 269 PRO A N 1
ATOM 1979 C CA . PRO A 1 269 ? -22.772 8.239 18.260 1.00 92.56 269 PRO A CA 1
ATOM 1980 C C . PRO A 1 269 ? -22.918 6.885 17.554 1.00 92.56 269 PRO A C 1
ATOM 1982 O O . PRO A 1 269 ? -22.785 5.823 18.169 1.00 92.56 269 PRO A O 1
ATOM 1985 N N . ALA A 1 270 ? -23.181 6.922 16.251 1.00 90.38 270 ALA A N 1
ATOM 1986 C CA . ALA A 1 270 ? -23.109 5.732 15.422 1.00 90.38 270 ALA A CA 1
ATOM 1987 C C . ALA A 1 270 ? -21.664 5.217 15.370 1.00 90.38 270 ALA A C 1
ATOM 1989 O O . ALA A 1 270 ? -20.710 5.990 15.268 1.00 90.38 270 ALA A O 1
ATOM 1990 N N . ALA A 1 271 ? -21.508 3.898 15.402 1.00 85.62 271 ALA A N 1
ATOM 1991 C CA . ALA A 1 271 ? -20.240 3.262 15.098 1.00 85.62 271 ALA A CA 1
ATOM 1992 C C . ALA A 1 271 ? -19.973 3.372 13.592 1.00 85.62 271 ALA A C 1
ATOM 1994 O O . ALA A 1 271 ? -20.855 3.083 12.774 1.00 85.62 271 ALA A O 1
ATOM 1995 N N . ALA A 1 272 ? -18.758 3.791 13.235 1.00 74.06 272 ALA A N 1
ATOM 1996 C CA . ALA A 1 272 ? -18.324 3.876 11.849 1.00 74.06 272 ALA A CA 1
ATOM 1997 C C . ALA A 1 272 ? -18.334 2.495 11.178 1.00 74.06 272 ALA A C 1
ATOM 1999 O O . ALA A 1 272 ? -18.066 1.471 11.810 1.00 74.06 272 ALA A O 1
ATOM 2000 N N . ALA A 1 273 ? -18.640 2.479 9.882 1.00 70.62 273 ALA A N 1
ATOM 2001 C CA . ALA A 1 273 ? -18.543 1.279 9.068 1.00 70.62 273 ALA A CA 1
ATOM 2002 C C . ALA A 1 273 ? -17.100 0.753 9.038 1.00 70.62 273 ALA A C 1
ATOM 2004 O O . ALA A 1 273 ? -16.152 1.531 8.922 1.00 70.62 273 ALA A O 1
ATOM 2005 N N . ALA A 1 274 ? -16.937 -0.572 9.072 1.00 67.94 274 ALA A N 1
ATOM 2006 C CA . ALA A 1 274 ? -15.662 -1.185 8.723 1.00 67.94 274 ALA A CA 1
ATOM 2007 C C . ALA A 1 274 ? -15.293 -0.803 7.280 1.00 67.94 274 ALA A C 1
ATOM 2009 O O . ALA A 1 274 ? -16.135 -0.898 6.380 1.00 67.94 274 ALA A O 1
ATOM 2010 N N . ALA A 1 275 ? -14.048 -0.371 7.069 1.00 70.75 275 ALA A N 1
ATOM 2011 C CA . ALA A 1 275 ? -13.537 -0.063 5.740 1.00 70.75 275 ALA A CA 1
ATOM 2012 C C . ALA A 1 275 ? -13.633 -1.299 4.820 1.00 70.75 275 ALA A C 1
ATOM 2014 O O . ALA A 1 275 ? -13.572 -2.432 5.312 1.00 70.75 275 ALA A O 1
ATOM 2015 N N . PRO A 1 276 ? -13.795 -1.111 3.496 1.00 75.50 276 PRO A N 1
ATOM 2016 C CA . PRO A 1 276 ? -13.688 -2.224 2.561 1.00 75.50 276 PRO A CA 1
ATOM 2017 C C . PRO A 1 276 ? -12.311 -2.888 2.690 1.00 75.50 276 PRO A C 1
ATOM 2019 O O . PRO A 1 276 ? -11.315 -2.213 2.950 1.00 75.50 276 PRO A O 1
ATOM 2022 N N . GLU A 1 277 ? -12.258 -4.206 2.493 1.00 83.81 277 GLU A N 1
ATOM 2023 C CA . GLU A 1 277 ? -10.994 -4.952 2.489 1.00 83.81 277 GLU A CA 1
ATOM 2024 C C . GLU A 1 277 ? -10.046 -4.364 1.434 1.00 83.81 277 GLU A C 1
ATOM 2026 O O . GLU A 1 277 ? -10.441 -4.191 0.274 1.00 83.81 277 GLU A O 1
ATOM 2031 N N . SER A 1 278 ? -8.815 -4.039 1.839 1.00 87.50 278 SER A N 1
ATOM 2032 C CA . SER A 1 278 ? -7.804 -3.486 0.935 1.00 87.50 278 SER A CA 1
ATOM 2033 C C . SER A 1 278 ? -7.294 -4.545 -0.047 1.00 87.50 278 SER A C 1
ATOM 2035 O O . SER A 1 278 ? -7.449 -5.747 0.177 1.00 87.50 278 SER A O 1
ATOM 2037 N N . ASP A 1 279 ? -6.668 -4.111 -1.142 1.00 89.81 279 ASP A N 1
ATOM 2038 C CA . ASP A 1 279 ? -6.058 -5.033 -2.109 1.00 89.81 279 ASP A CA 1
ATOM 2039 C C . ASP A 1 279 ? -4.980 -5.905 -1.462 1.00 89.81 279 ASP A C 1
ATOM 2041 O O . ASP A 1 279 ? -4.903 -7.097 -1.752 1.00 89.81 279 ASP A O 1
ATOM 2045 N N . GLU A 1 280 ? -4.200 -5.351 -0.532 1.00 86.44 280 GLU A N 1
ATOM 2046 C CA . GLU A 1 280 ? -3.165 -6.121 0.152 1.00 86.44 280 GLU A CA 1
ATOM 2047 C C . GLU A 1 280 ? -3.762 -7.159 1.109 1.00 86.44 280 GLU A C 1
ATOM 2049 O O . GLU A 1 280 ? -3.349 -8.320 1.096 1.00 86.44 280 GLU A O 1
ATOM 2054 N N . ASP A 1 281 ? -4.797 -6.797 1.874 1.00 84.00 281 ASP A N 1
ATOM 2055 C CA . ASP A 1 281 ? -5.501 -7.752 2.739 1.00 84.00 281 ASP A CA 1
ATOM 2056 C C . ASP A 1 281 ? -6.130 -8.890 1.920 1.00 84.00 281 ASP A C 1
ATOM 2058 O O . ASP A 1 281 ? -5.985 -10.070 2.264 1.00 84.00 281 ASP A O 1
ATOM 2062 N N . LEU A 1 282 ? -6.776 -8.543 0.799 1.00 90.00 282 LEU A N 1
ATOM 2063 C CA . LEU A 1 282 ? -7.375 -9.502 -0.123 1.00 90.00 282 LEU A CA 1
ATOM 2064 C C . LEU A 1 282 ? -6.319 -10.439 -0.714 1.00 90.00 282 LEU A C 1
ATOM 2066 O O . LEU A 1 282 ? -6.523 -11.655 -0.755 1.00 90.00 282 LEU A O 1
ATOM 2070 N N . ARG A 1 283 ? -5.173 -9.892 -1.130 1.00 90.31 283 ARG A N 1
ATOM 2071 C CA . ARG A 1 283 ? -4.056 -10.655 -1.693 1.00 90.31 283 ARG A CA 1
ATOM 2072 C C . ARG A 1 283 ? -3.469 -11.620 -0.666 1.00 90.31 283 ARG A C 1
ATOM 2074 O O . ARG A 1 283 ? -3.284 -12.798 -0.980 1.00 90.31 283 ARG A O 1
ATOM 2081 N N . ARG A 1 284 ? -3.249 -11.182 0.581 1.00 83.75 284 ARG A N 1
ATOM 2082 C CA . ARG A 1 284 ? -2.817 -12.066 1.683 1.00 83.75 284 ARG A CA 1
ATOM 2083 C C . ARG A 1 284 ? -3.810 -13.203 1.912 1.00 83.75 284 ARG A C 1
ATOM 2085 O O . ARG A 1 284 ? -3.399 -14.359 2.026 1.00 83.75 284 ARG A O 1
ATOM 2092 N N . ARG A 1 285 ? -5.114 -12.910 1.917 1.00 85.62 285 ARG A N 1
ATOM 2093 C CA . ARG A 1 285 ? -6.151 -13.936 2.089 1.00 85.62 285 ARG A CA 1
ATOM 2094 C C . ARG A 1 285 ? -6.212 -14.914 0.913 1.00 85.62 285 ARG A C 1
ATOM 2096 O O . ARG A 1 285 ? -6.373 -16.112 1.140 1.00 85.62 285 ARG A O 1
ATOM 2103 N N . ALA A 1 286 ? -6.039 -14.438 -0.318 1.00 87.44 286 ALA A N 1
ATOM 2104 C CA . ALA A 1 286 ? -5.998 -15.276 -1.515 1.00 87.44 286 ALA A CA 1
ATOM 2105 C C . ALA A 1 286 ? -4.794 -16.230 -1.531 1.00 87.44 286 ALA A C 1
ATOM 2107 O O . ALA A 1 286 ? -4.966 -17.421 -1.797 1.00 87.44 286 ALA A O 1
ATOM 2108 N N . ARG A 1 287 ? -3.597 -15.749 -1.157 1.00 83.31 287 ARG A N 1
ATOM 2109 C CA . ARG A 1 287 ? -2.419 -16.615 -0.950 1.00 83.31 287 ARG A CA 1
ATOM 2110 C C . ARG A 1 287 ? -2.695 -17.677 0.112 1.00 83.31 287 ARG A C 1
ATOM 2112 O O . ARG A 1 287 ? -2.355 -18.842 -0.079 1.00 83.31 287 ARG A O 1
ATOM 2119 N N . GLY A 1 288 ? -3.378 -17.299 1.192 1.00 72.00 288 GLY A N 1
ATOM 2120 C CA . GLY A 1 288 ? -3.793 -18.254 2.210 1.00 72.00 288 GLY A CA 1
ATOM 2121 C C . GLY A 1 288 ? -4.773 -19.305 1.722 1.00 72.00 288 GLY A C 1
ATOM 2122 O O . GLY A 1 288 ? -4.598 -20.467 2.064 1.00 72.00 288 GLY A O 1
ATOM 2123 N N . ALA A 1 289 ? -5.740 -18.963 0.874 1.00 75.94 289 ALA A N 1
ATOM 2124 C CA . ALA A 1 289 ? -6.639 -19.958 0.289 1.00 75.94 289 ALA A CA 1
ATOM 2125 C C . ALA A 1 289 ? -5.887 -21.002 -0.558 1.00 75.94 289 ALA A C 1
ATOM 2127 O O . ALA A 1 289 ? -6.158 -22.197 -0.436 1.00 75.94 289 ALA A O 1
ATOM 2128 N N . LEU A 1 290 ? -4.894 -20.568 -1.345 1.00 71.31 290 LEU A N 1
ATOM 2129 C CA . LEU A 1 290 ? -3.998 -21.459 -2.095 1.00 71.31 290 LEU A CA 1
ATOM 2130 C C . LEU A 1 290 ? -3.172 -22.360 -1.166 1.00 71.31 290 LEU A C 1
ATOM 2132 O O . LEU A 1 290 ? -3.115 -23.570 -1.378 1.00 71.31 290 LEU A O 1
ATOM 2136 N N . ALA A 1 291 ? -2.572 -21.793 -0.116 1.00 64.19 291 ALA A N 1
ATOM 2137 C CA . ALA A 1 291 ? -1.769 -22.548 0.847 1.00 64.19 291 ALA A CA 1
ATOM 2138 C C . ALA A 1 291 ? -2.613 -23.553 1.653 1.00 64.19 291 ALA A C 1
ATOM 2140 O O . ALA A 1 291 ? -2.174 -24.665 1.920 1.00 64.19 291 ALA A O 1
ATOM 2141 N N . VAL A 1 292 ? -3.854 -23.199 1.992 1.00 58.81 292 VAL A N 1
ATOM 2142 C CA . VAL A 1 292 ? -4.793 -24.040 2.754 1.00 58.81 292 VAL A CA 1
ATOM 2143 C C . VAL A 1 292 ? -5.235 -25.282 1.977 1.00 58.81 292 VAL A C 1
ATOM 2145 O O . VAL A 1 292 ? -5.511 -26.310 2.597 1.00 58.81 292 VAL A O 1
ATOM 2148 N N . ALA A 1 293 ? -5.260 -25.236 0.639 1.00 63.28 293 ALA A N 1
ATOM 2149 C CA . ALA A 1 293 ? -5.480 -26.437 -0.171 1.00 63.28 293 ALA A CA 1
ATOM 2150 C C . ALA A 1 293 ? -4.400 -27.510 0.093 1.00 63.28 293 ALA A C 1
ATOM 2152 O O . ALA A 1 293 ? -4.688 -28.705 0.030 1.00 63.28 293 ALA A O 1
ATOM 2153 N N . ALA A 1 294 ? -3.188 -27.093 0.476 1.00 65.50 294 ALA A N 1
ATOM 2154 C CA . ALA A 1 294 ? -2.092 -27.947 0.921 1.00 65.50 294 ALA A CA 1
ATOM 2155 C C . ALA A 1 294 ? -2.044 -28.048 2.462 1.00 65.50 294 ALA A C 1
ATOM 2157 O O . ALA A 1 294 ? -1.079 -27.620 3.100 1.00 65.50 294 ALA A O 1
ATOM 2158 N N . ARG A 1 295 ? -3.101 -28.611 3.073 1.00 78.81 295 ARG A N 1
ATOM 2159 C CA . ARG A 1 295 ? -3.171 -28.870 4.528 1.00 78.81 295 ARG A CA 1
ATOM 2160 C C . ARG A 1 295 ? -1.913 -29.585 5.037 1.00 78.81 295 ARG A C 1
ATOM 2162 O O . ARG A 1 295 ? -1.328 -30.406 4.335 1.00 78.81 295 ARG A O 1
ATOM 2169 N N . GLY A 1 296 ? -1.540 -29.322 6.288 1.00 79.94 296 GLY A N 1
ATOM 2170 C CA . GLY A 1 296 ? -0.427 -30.014 6.937 1.00 79.94 296 GLY A CA 1
ATOM 2171 C C . GLY A 1 296 ? 0.969 -29.441 6.682 1.00 79.94 296 GLY A C 1
ATOM 2172 O O . GLY A 1 296 ? 1.942 -30.061 7.099 1.00 79.94 296 GLY A O 1
ATOM 2173 N N . THR A 1 297 ? 1.084 -28.281 6.031 1.00 85.06 297 THR A N 1
ATOM 2174 C CA . THR A 1 297 ? 2.359 -27.570 5.830 1.00 85.06 297 THR A CA 1
ATOM 2175 C C . THR A 1 297 ? 2.482 -26.361 6.764 1.00 85.06 297 THR A C 1
ATOM 2177 O O . THR A 1 297 ? 1.475 -25.808 7.218 1.00 85.06 297 THR A O 1
ATOM 2180 N N . VAL A 1 298 ? 3.718 -25.920 7.035 1.00 86.06 298 VAL A N 1
ATOM 2181 C CA . VAL A 1 298 ? 3.995 -24.688 7.801 1.00 86.06 298 VAL A CA 1
ATOM 2182 C C . VAL A 1 298 ? 3.314 -23.481 7.153 1.00 86.06 298 VAL A C 1
ATOM 2184 O O . VAL A 1 298 ? 2.680 -22.687 7.847 1.00 86.06 298 VAL A O 1
ATOM 2187 N N . ASP A 1 299 ? 3.368 -23.384 5.823 1.00 82.88 299 ASP A N 1
ATOM 2188 C CA . ASP A 1 299 ? 2.726 -22.306 5.071 1.00 82.88 299 ASP A CA 1
ATOM 2189 C C . ASP A 1 299 ? 1.198 -22.361 5.164 1.00 82.88 299 ASP A C 1
ATOM 2191 O O . ASP A 1 299 ? 0.564 -21.322 5.350 1.00 82.88 299 ASP A O 1
ATOM 2195 N N . ALA A 1 300 ? 0.585 -23.548 5.109 1.00 83.69 300 ALA A N 1
ATOM 2196 C CA . ALA A 1 300 ? -0.860 -23.686 5.285 1.00 83.69 300 ALA A CA 1
ATOM 2197 C C . ALA A 1 300 ? -1.316 -23.224 6.670 1.00 83.69 300 ALA A C 1
ATOM 2199 O O . ALA A 1 300 ? -2.305 -22.499 6.767 1.00 83.69 300 ALA A O 1
ATOM 2200 N N . LEU A 1 301 ? -0.584 -23.590 7.729 1.00 87.50 301 LEU A N 1
ATOM 2201 C CA . LEU A 1 301 ? -0.851 -23.102 9.084 1.00 87.50 301 LEU A CA 1
ATOM 2202 C C . LEU A 1 301 ? -0.660 -21.584 9.165 1.00 87.50 301 LEU A C 1
ATOM 2204 O O . LEU A 1 301 ? -1.571 -20.875 9.589 1.00 87.50 301 LEU A O 1
ATOM 2208 N N . ARG A 1 302 ? 0.482 -21.066 8.702 1.00 87.75 302 ARG A N 1
ATOM 2209 C CA . ARG A 1 302 ? 0.798 -19.632 8.742 1.00 87.75 302 ARG A CA 1
ATOM 2210 C C . ARG A 1 302 ? -0.264 -18.802 8.026 1.00 87.75 302 ARG A C 1
ATOM 2212 O O . ARG A 1 302 ? -0.857 -17.908 8.628 1.00 87.75 302 ARG A O 1
ATOM 2219 N N . TRP A 1 303 ? -0.530 -19.094 6.757 1.00 83.88 303 TRP A N 1
ATOM 2220 C CA . TRP A 1 303 ? -1.467 -18.308 5.959 1.00 83.88 303 TRP A CA 1
ATOM 2221 C C . TRP A 1 303 ? -2.932 -18.585 6.298 1.00 83.88 303 TRP A C 1
ATOM 2223 O O . TRP A 1 303 ? -3.769 -17.684 6.225 1.00 83.88 303 TRP A O 1
ATOM 2233 N N . GLY A 1 304 ? -3.257 -19.813 6.697 1.00 84.69 304 GLY A N 1
ATOM 2234 C CA . GLY A 1 304 ? -4.600 -20.177 7.121 1.00 84.69 304 GLY A CA 1
ATOM 2235 C C . GLY A 1 304 ? -5.022 -19.463 8.403 1.00 84.69 304 GLY A C 1
ATOM 2236 O O . GLY A 1 304 ? -6.164 -19.010 8.480 1.00 84.69 304 GLY A O 1
ATOM 2237 N N . ILE A 1 305 ? -4.105 -19.271 9.355 1.00 88.12 305 ILE A N 1
ATOM 2238 C CA . ILE A 1 305 ? -4.358 -18.483 10.570 1.00 88.12 305 ILE A CA 1
ATOM 2239 C C . ILE A 1 305 ? -4.392 -16.982 10.252 1.00 88.12 305 ILE A C 1
ATOM 2241 O O . ILE A 1 305 ? -5.300 -16.294 10.707 1.00 88.12 305 ILE A O 1
ATOM 2245 N N . LEU A 1 306 ? -3.484 -16.476 9.403 1.00 86.00 306 LEU A N 1
ATOM 2246 C CA . LEU A 1 306 ? -3.508 -15.075 8.941 1.00 86.00 306 LEU A CA 1
ATOM 2247 C C . LEU A 1 306 ? -4.812 -14.688 8.218 1.00 86.00 306 LEU A C 1
ATOM 2249 O O . LEU A 1 306 ? -5.151 -13.511 8.153 1.00 86.00 306 LEU A O 1
ATOM 2253 N N . SER A 1 307 ? -5.551 -15.655 7.663 1.00 83.25 307 SER A N 1
ATOM 2254 C CA . SER A 1 307 ? -6.833 -15.397 6.991 1.00 83.25 307 SER A CA 1
ATOM 2255 C C . SER A 1 307 ? -8.006 -15.100 7.946 1.00 83.25 307 SER A C 1
ATOM 2257 O O . SER A 1 307 ? -9.053 -14.599 7.501 1.00 83.25 307 SER A O 1
ATOM 2259 N N . VAL A 1 308 ? -7.844 -15.396 9.243 1.00 84.50 308 VAL A N 1
ATOM 2260 C CA . VAL A 1 308 ? -8.857 -15.161 10.282 1.00 84.50 308 VAL A CA 1
ATOM 2261 C C . VAL A 1 308 ? -8.942 -13.656 10.590 1.00 84.50 308 VAL A C 1
ATOM 2263 O O . VAL A 1 308 ? -7.919 -13.036 10.891 1.00 84.50 308 VAL A O 1
ATOM 2266 N N . PRO A 1 309 ? -10.136 -13.030 10.516 1.00 80.19 309 PRO A N 1
ATOM 2267 C CA . PRO A 1 309 ? -10.306 -11.620 10.863 1.00 80.19 309 PRO A CA 1
ATOM 2268 C C . PRO A 1 309 ? -9.815 -11.323 12.284 1.00 80.19 309 PRO A C 1
ATOM 2270 O O . PRO A 1 309 ? -10.141 -12.048 13.214 1.00 80.19 309 PRO A O 1
ATOM 2273 N N . GLY A 1 310 ? -9.054 -10.242 12.458 1.00 81.56 310 GLY A N 1
ATOM 2274 C CA . GLY A 1 310 ? -8.505 -9.857 13.763 1.00 81.56 310 GLY A CA 1
ATOM 2275 C C . GLY A 1 310 ? -7.136 -10.464 14.086 1.00 81.56 310 GLY A C 1
ATOM 2276 O O . GLY A 1 310 ? -6.513 -10.043 15.061 1.00 81.56 310 GLY A O 1
ATOM 2277 N N . VAL A 1 311 ? -6.618 -11.379 13.257 1.00 84.50 311 VAL A N 1
ATOM 2278 C CA . VAL A 1 311 ? -5.215 -11.809 13.312 1.00 84.50 311 VAL A CA 1
ATOM 2279 C C . VAL A 1 311 ? -4.345 -10.814 12.548 1.00 84.50 311 VAL A C 1
ATOM 2281 O O . VAL A 1 311 ? -4.605 -10.504 11.389 1.00 84.50 311 VAL A O 1
ATOM 2284 N N . LYS A 1 312 ? -3.300 -10.315 13.210 1.00 82.31 312 LYS A N 1
ATOM 2285 C CA . LYS A 1 312 ? -2.347 -9.352 12.652 1.00 82.31 312 LYS A CA 1
ATOM 2286 C C . LYS A 1 312 ? -1.130 -10.052 12.056 1.00 82.31 312 LYS A C 1
ATOM 2288 O O . LYS A 1 312 ? -0.755 -9.784 10.923 1.00 82.31 312 LYS A O 1
ATOM 2293 N N . ALA A 1 313 ? -0.515 -10.946 12.826 1.00 81.25 313 ALA A N 1
ATOM 2294 C CA . ALA A 1 313 ? 0.687 -11.652 12.410 1.00 81.25 313 ALA A CA 1
ATOM 2295 C C . ALA A 1 313 ? 0.785 -13.033 13.067 1.00 81.25 313 ALA A C 1
ATOM 2297 O O . ALA A 1 313 ? 0.239 -13.261 14.147 1.00 81.25 313 ALA A O 1
ATOM 2298 N N . VAL A 1 314 ? 1.490 -13.957 12.413 1.00 86.31 314 VAL A N 1
ATOM 2299 C CA . VAL A 1 314 ? 1.654 -15.342 12.870 1.00 86.31 314 VAL A CA 1
ATOM 2300 C C . VAL A 1 314 ? 3.096 -15.776 12.652 1.00 86.31 314 VAL A C 1
ATOM 2302 O O . VAL A 1 314 ? 3.640 -15.591 11.561 1.00 86.31 314 VAL A O 1
ATOM 2305 N N . SER A 1 315 ? 3.683 -16.379 13.681 1.00 86.56 315 SER A N 1
ATOM 2306 C CA . SER A 1 315 ? 4.947 -17.109 13.601 1.00 86.56 315 SER A CA 1
ATOM 2307 C C . SER A 1 315 ? 4.688 -18.594 13.838 1.00 86.56 315 SER A C 1
ATOM 2309 O O . SER A 1 315 ? 3.887 -18.955 14.702 1.00 86.56 315 SER A O 1
ATOM 2311 N N . VAL A 1 316 ? 5.331 -19.447 13.041 1.00 88.19 316 VAL A N 1
ATOM 2312 C CA . VAL A 1 316 ? 5.221 -20.906 13.123 1.00 88.19 316 VAL A CA 1
ATOM 2313 C C . VAL A 1 316 ? 6.632 -21.475 13.170 1.00 88.19 316 VAL A C 1
ATOM 2315 O O . VAL A 1 316 ? 7.415 -21.246 12.250 1.00 88.19 316 VAL A O 1
ATOM 2318 N N . THR A 1 317 ? 6.938 -22.222 14.227 1.00 87.25 317 THR A N 1
ATOM 2319 C CA . THR A 1 317 ? 8.253 -22.830 14.451 1.00 87.25 317 THR A CA 1
ATOM 2320 C C . THR A 1 317 ? 8.102 -24.339 14.562 1.00 87.25 317 THR A C 1
ATOM 2322 O O . THR A 1 317 ? 7.392 -24.840 15.439 1.00 87.25 317 THR A O 1
ATOM 2325 N N . GLU A 1 318 ? 8.786 -25.073 13.687 1.00 87.50 318 GLU A N 1
ATOM 2326 C CA . GLU A 1 318 ? 8.883 -26.529 13.775 1.00 87.50 318 GLU A CA 1
ATOM 2327 C C . GLU A 1 318 ? 9.905 -26.941 14.835 1.00 87.50 318 GLU A C 1
ATOM 2329 O O . GLU A 1 318 ? 10.950 -26.310 14.986 1.00 87.50 318 GLU A O 1
ATOM 2334 N N . PHE A 1 319 ? 9.606 -28.021 15.560 1.00 85.38 319 PHE A N 1
ATOM 2335 C CA . PHE A 1 319 ? 10.496 -28.601 16.567 1.00 85.38 319 PHE A CA 1
ATOM 2336 C C . PHE A 1 319 ? 10.979 -27.574 17.613 1.00 85.38 319 PHE A C 1
ATOM 2338 O O . PHE A 1 319 ? 12.179 -27.503 17.885 1.00 85.38 319 PHE A O 1
ATOM 2345 N N . PRO A 1 320 ? 10.078 -26.799 18.255 1.00 81.62 320 PRO A N 1
ATOM 2346 C CA . PRO A 1 320 ? 10.466 -25.722 19.176 1.00 81.62 320 PRO A CA 1
ATOM 2347 C C . PRO A 1 320 ? 11.324 -26.223 20.350 1.00 81.62 320 PRO A C 1
ATOM 2349 O O . PRO A 1 320 ? 12.182 -25.506 20.850 1.00 81.62 320 PRO A O 1
ATOM 2352 N N . ASN A 1 321 ? 11.122 -27.481 20.749 1.00 81.38 321 ASN A N 1
ATOM 2353 C CA . ASN A 1 321 ? 11.865 -28.161 21.810 1.00 81.38 321 ASN A CA 1
ATOM 2354 C C . ASN A 1 321 ? 12.889 -29.181 21.267 1.00 81.38 321 ASN A C 1
ATOM 2356 O O . ASN A 1 321 ? 13.338 -30.058 22.001 1.00 81.38 321 ASN A O 1
ATOM 2360 N N . GLY A 1 322 ? 13.199 -29.141 19.966 1.00 80.12 322 GLY A N 1
ATOM 2361 C CA . GLY A 1 322 ? 14.017 -30.149 19.278 1.00 80.12 322 GLY A CA 1
ATOM 2362 C C . GLY A 1 322 ? 13.348 -31.525 19.144 1.00 80.12 322 GLY A C 1
ATOM 2363 O O . GLY A 1 322 ? 14.003 -32.490 18.756 1.00 80.12 322 GLY A O 1
ATOM 2364 N N . VAL A 1 323 ? 12.055 -31.632 19.472 1.00 78.25 323 VAL A N 1
ATOM 2365 C CA . VAL A 1 323 ? 11.280 -32.879 19.430 1.00 78.25 323 VAL A CA 1
ATOM 2366 C C . VAL A 1 323 ? 10.464 -32.942 18.134 1.00 78.25 323 VAL A C 1
ATOM 2368 O O . VAL A 1 323 ? 9.608 -32.077 17.924 1.00 78.25 323 VAL A O 1
ATOM 2371 N N . PRO A 1 324 ? 10.674 -33.963 17.277 1.00 82.44 324 PRO A N 1
ATOM 2372 C CA . PRO A 1 324 ? 9.814 -34.223 16.130 1.00 82.44 324 PRO A CA 1
ATOM 2373 C C . PRO A 1 324 ? 8.359 -34.443 16.543 1.00 82.44 324 PRO A C 1
ATOM 2375 O O . PRO A 1 324 ? 8.088 -35.169 17.496 1.00 82.44 324 PRO A O 1
ATOM 2378 N N . GLY A 1 325 ? 7.417 -33.850 15.809 1.00 83.75 325 GLY A N 1
ATOM 2379 C CA . GLY A 1 325 ? 5.985 -34.018 16.078 1.00 83.75 325 GLY A CA 1
ATOM 2380 C C . GLY A 1 325 ? 5.312 -32.857 16.814 1.00 83.75 325 GLY A C 1
ATOM 2381 O O . GLY A 1 325 ? 4.106 -32.923 17.047 1.00 83.75 325 GLY A O 1
ATOM 2382 N N . GLU A 1 326 ? 6.052 -31.798 17.159 1.00 88.12 326 GLU A N 1
ATOM 2383 C CA . GLU A 1 326 ? 5.516 -30.599 17.814 1.00 88.12 326 GLU A CA 1
ATOM 2384 C C . GLU A 1 326 ? 5.801 -29.330 16.996 1.00 88.12 326 GLU A C 1
ATOM 2386 O O . GLU A 1 326 ? 6.905 -29.143 16.478 1.00 88.12 326 GLU A O 1
ATOM 2391 N N . ILE A 1 327 ? 4.798 -28.456 16.893 1.00 89.62 327 ILE A N 1
ATOM 2392 C CA . ILE A 1 327 ? 4.880 -27.141 16.245 1.00 89.62 327 ILE A CA 1
ATOM 2393 C C . ILE A 1 327 ? 4.434 -26.081 17.254 1.00 89.62 327 ILE A C 1
ATOM 2395 O O . ILE A 1 327 ? 3.372 -26.222 17.864 1.00 89.62 327 ILE A O 1
ATOM 2399 N N . ALA A 1 328 ? 5.212 -25.009 17.407 1.00 88.69 328 ALA A N 1
ATOM 2400 C CA . ALA A 1 328 ? 4.800 -23.824 18.158 1.00 88.69 328 ALA A CA 1
ATOM 2401 C C . ALA A 1 328 ? 4.219 -22.773 17.209 1.00 88.69 328 ALA A C 1
ATOM 2403 O O . ALA A 1 328 ? 4.804 -22.482 16.166 1.00 88.69 328 ALA A O 1
ATOM 2404 N N . VAL A 1 329 ? 3.078 -22.195 17.581 1.00 88.75 329 VAL A N 1
ATOM 2405 C CA . VAL A 1 329 ? 2.406 -21.141 16.816 1.00 88.75 329 VAL A CA 1
ATOM 2406 C C . VAL A 1 329 ? 2.188 -19.934 17.717 1.00 88.75 329 VAL A C 1
ATOM 2408 O O . VAL A 1 329 ? 1.444 -20.015 18.692 1.00 88.75 329 VAL A O 1
ATOM 2411 N N . SER A 1 330 ? 2.794 -18.801 17.379 1.00 88.75 330 SER A N 1
ATOM 2412 C CA . SER A 1 330 ? 2.612 -17.543 18.107 1.00 88.75 330 SER A CA 1
ATOM 2413 C C . SER A 1 330 ? 1.771 -16.580 17.280 1.00 88.75 330 SER A C 1
ATOM 2415 O O . SER A 1 330 ? 2.141 -16.224 16.161 1.00 88.75 330 SER A O 1
ATOM 2417 N N . VAL A 1 331 ? 0.626 -16.170 17.829 1.00 87.38 331 VAL A N 1
ATOM 2418 C CA . VAL A 1 331 ? -0.371 -15.346 17.128 1.00 87.38 331 VAL A CA 1
ATOM 2419 C C . VAL A 1 331 ? -0.446 -13.958 17.752 1.00 87.38 331 VAL A C 1
ATOM 2421 O O . VAL A 1 331 ? -0.710 -13.818 18.948 1.00 87.38 331 VAL A O 1
ATOM 2424 N N . ALA A 1 332 ? -0.243 -12.930 16.931 1.00 84.75 332 ALA A N 1
ATOM 2425 C CA . ALA A 1 332 ? -0.478 -11.537 17.281 1.00 84.75 332 ALA A CA 1
ATOM 2426 C C . ALA A 1 332 ? -1.869 -11.114 16.794 1.00 84.75 332 ALA A C 1
ATOM 2428 O O . ALA A 1 332 ? -2.184 -11.243 15.610 1.00 84.75 332 ALA A O 1
ATOM 2429 N N . TYR A 1 333 ? -2.690 -10.591 17.700 1.00 83.38 333 TYR A N 1
ATOM 2430 C CA . TYR A 1 333 ? -4.050 -10.131 17.410 1.00 83.38 333 TYR A CA 1
ATOM 2431 C C . TYR A 1 333 ? -4.074 -8.606 17.275 1.00 83.38 333 TYR A C 1
ATOM 2433 O O . TYR A 1 333 ? -3.331 -7.913 17.966 1.00 83.38 333 TYR A O 1
ATOM 2441 N N . ALA A 1 334 ? -4.939 -8.074 16.411 1.00 75.06 334 ALA A N 1
ATOM 2442 C CA . ALA A 1 334 ? -5.165 -6.630 16.299 1.00 75.06 334 ALA A CA 1
ATOM 2443 C C . ALA A 1 334 ? -5.891 -6.070 17.535 1.00 75.06 334 ALA A C 1
ATOM 2445 O O . ALA A 1 334 ? -5.663 -4.938 17.955 1.00 75.06 334 ALA A O 1
ATOM 2446 N N . THR A 1 335 ? -6.766 -6.876 18.135 1.00 71.69 335 THR A N 1
ATOM 2447 C CA . THR A 1 335 ? -7.437 -6.580 19.403 1.00 71.69 335 THR A CA 1
ATOM 2448 C C . THR A 1 335 ? -7.592 -7.897 20.161 1.00 71.69 335 THR A C 1
ATOM 2450 O O . THR A 1 335 ? -7.942 -8.902 19.538 1.00 71.69 335 THR A O 1
ATOM 2453 N N . PRO A 1 336 ? -7.299 -7.952 21.471 1.00 65.81 336 PRO A N 1
ATOM 2454 C CA . PRO A 1 336 ? -7.431 -9.182 22.242 1.00 65.81 336 PRO A CA 1
ATOM 2455 C C . PRO A 1 336 ? -8.914 -9.540 22.435 1.00 65.81 336 PRO A C 1
ATOM 2457 O O . PRO A 1 336 ? -9.531 -9.146 23.419 1.00 65.81 336 PRO A O 1
ATOM 2460 N N . ASP A 1 337 ? -9.470 -10.300 21.493 1.00 79.44 337 ASP A N 1
ATOM 2461 C CA . ASP A 1 337 ? -10.835 -10.833 21.527 1.00 79.44 337 ASP A CA 1
ATOM 2462 C C . ASP A 1 337 ? -10.807 -12.359 21.717 1.00 79.44 337 ASP A C 1
ATOM 2464 O O . ASP A 1 337 ? -10.086 -13.090 21.031 1.00 79.44 337 ASP A O 1
ATOM 2468 N N . GLU A 1 338 ? -11.585 -12.857 22.678 1.00 82.25 338 GLU A N 1
ATOM 2469 C CA . GLU A 1 338 ? -11.726 -14.292 22.919 1.00 82.25 338 GLU A CA 1
ATOM 2470 C C . GLU A 1 338 ? -12.469 -15.017 21.797 1.00 82.25 338 GLU A C 1
ATOM 2472 O O . GLU A 1 338 ? -12.193 -16.194 21.575 1.00 82.25 338 GLU A O 1
ATOM 2477 N N . ALA A 1 339 ? -13.391 -14.355 21.093 1.00 82.25 339 ALA A N 1
ATOM 2478 C CA . ALA A 1 339 ? -14.079 -14.959 19.955 1.00 82.25 339 ALA A CA 1
ATOM 2479 C C . ALA A 1 339 ? -13.082 -15.273 18.832 1.00 82.25 339 ALA A C 1
ATOM 2481 O O . ALA A 1 339 ? -12.986 -16.418 18.398 1.00 82.25 339 ALA A O 1
ATOM 2482 N N . VAL A 1 340 ? -12.242 -14.297 18.480 1.00 84.50 340 VAL A N 1
ATOM 2483 C CA . VAL A 1 340 ? -11.186 -14.464 17.470 1.00 84.50 340 VAL A CA 1
ATOM 2484 C C . VAL A 1 340 ? -10.183 -15.545 17.885 1.00 84.50 340 VAL A C 1
ATOM 2486 O O . VAL A 1 340 ? -9.742 -16.336 17.056 1.00 84.50 340 VAL A O 1
ATOM 2489 N N . ALA A 1 341 ? -9.837 -15.635 19.173 1.00 85.31 341 ALA A N 1
ATOM 2490 C CA . ALA A 1 341 ? -8.945 -16.688 19.660 1.00 85.31 341 ALA A CA 1
ATOM 2491 C C . ALA A 1 341 ? -9.540 -18.103 19.502 1.00 85.31 341 ALA A C 1
ATOM 2493 O O . ALA A 1 341 ? -8.789 -19.045 19.246 1.00 85.31 341 ALA A O 1
ATOM 2494 N N . ARG A 1 342 ? -10.868 -18.261 19.628 1.00 86.75 342 ARG A N 1
ATOM 2495 C CA . ARG A 1 342 ? -11.551 -19.536 19.344 1.00 86.75 342 ARG A CA 1
ATOM 2496 C C . ARG A 1 342 ? -11.534 -19.847 17.851 1.00 86.75 342 ARG A C 1
ATOM 2498 O O . ARG A 1 342 ? -11.137 -20.949 17.491 1.00 86.75 342 ARG A O 1
ATOM 2505 N N . ASP A 1 343 ? -11.836 -18.864 17.004 1.00 86.62 343 ASP A N 1
ATOM 2506 C CA . ASP A 1 343 ? -11.787 -19.028 15.545 1.00 86.62 343 ASP A CA 1
ATOM 2507 C C . ASP A 1 343 ? -10.388 -19.460 15.073 1.00 86.62 343 ASP A C 1
ATOM 2509 O O . ASP A 1 343 ? -10.246 -20.323 14.207 1.00 86.62 343 ASP A O 1
ATOM 2513 N N . VAL A 1 344 ? -9.333 -18.899 15.674 1.00 89.38 344 VAL A N 1
ATOM 2514 C CA . VAL A 1 344 ? -7.945 -19.305 15.418 1.00 89.38 344 VAL A CA 1
ATOM 2515 C C . VAL A 1 344 ? -7.677 -20.742 15.868 1.00 89.38 344 VAL A C 1
ATOM 2517 O O . VAL A 1 344 ? -7.031 -21.487 15.132 1.00 89.38 344 VAL A O 1
ATOM 2520 N N . ALA A 1 345 ? -8.154 -21.149 17.045 1.00 89.38 345 ALA A N 1
ATOM 2521 C CA . ALA A 1 345 ? -7.970 -22.513 17.541 1.00 89.38 345 ALA A CA 1
ATOM 2522 C C . ALA A 1 345 ? -8.663 -23.547 16.635 1.00 89.38 345 ALA A C 1
ATOM 2524 O O . ALA A 1 345 ? -8.036 -24.531 16.239 1.00 89.38 345 ALA A O 1
ATOM 2525 N N . ASP A 1 346 ? -9.905 -23.280 16.230 1.00 89.06 346 ASP A N 1
ATOM 2526 C CA . ASP A 1 346 ? -10.651 -24.126 15.293 1.00 89.06 346 ASP A CA 1
ATOM 2527 C C . ASP A 1 346 ? -9.932 -24.213 13.940 1.00 89.06 346 ASP A C 1
ATOM 2529 O O . ASP A 1 346 ? -9.801 -25.287 13.344 1.00 89.06 346 ASP A O 1
ATOM 2533 N N . ARG A 1 347 ? -9.381 -23.084 13.479 1.00 88.38 347 ARG A N 1
ATOM 2534 C CA . ARG A 1 347 ? -8.610 -23.016 12.238 1.00 88.38 347 ARG A CA 1
ATOM 2535 C C . ARG A 1 347 ? -7.309 -23.814 12.303 1.00 88.38 347 ARG A C 1
ATOM 2537 O O . ARG A 1 347 ? -6.952 -24.463 11.322 1.00 88.38 347 ARG A O 1
ATOM 2544 N N . ILE A 1 348 ? -6.605 -23.789 13.434 1.00 90.94 348 ILE A N 1
ATOM 2545 C CA . ILE A 1 348 ? -5.404 -24.605 13.661 1.00 90.94 348 ILE A CA 1
ATOM 2546 C C . ILE A 1 348 ? -5.753 -26.094 13.582 1.00 90.94 348 ILE A C 1
ATOM 2548 O O . ILE A 1 348 ? -5.052 -26.841 12.900 1.00 90.94 348 ILE A O 1
ATOM 2552 N N . GLU A 1 349 ? -6.839 -26.523 14.227 1.00 89.94 349 GLU A N 1
ATOM 2553 C CA . GLU A 1 349 ? -7.278 -27.923 14.200 1.00 89.94 349 GLU A CA 1
ATOM 2554 C C . GLU A 1 349 ? -7.672 -28.394 12.794 1.00 89.94 349 GLU A C 1
ATOM 2556 O O . GLU A 1 349 ? -7.369 -29.526 12.418 1.00 89.94 349 GLU A O 1
ATOM 2561 N N . GLU A 1 350 ? -8.288 -27.533 11.982 1.00 88.50 350 GLU A N 1
ATOM 2562 C CA . GLU A 1 350 ? -8.642 -27.862 10.596 1.00 88.50 350 GLU A CA 1
ATOM 2563 C C . GLU A 1 350 ? -7.408 -28.075 9.697 1.00 88.50 350 GLU A C 1
ATOM 2565 O O . GLU A 1 350 ? -7.426 -28.885 8.763 1.00 88.50 350 GLU A O 1
ATOM 2570 N N . LEU A 1 351 ? -6.343 -27.313 9.954 1.00 88.56 351 LEU A N 1
ATOM 2571 C CA . LEU A 1 351 ? -5.155 -27.246 9.103 1.00 88.56 351 LEU A CA 1
ATOM 2572 C C . LEU A 1 351 ? -4.035 -28.179 9.544 1.00 88.56 351 LEU A C 1
ATOM 2574 O O . LEU A 1 351 ? -3.194 -28.544 8.713 1.00 88.56 351 LEU A O 1
ATOM 2578 N N . ARG A 1 352 ? -3.990 -28.542 10.832 1.00 88.75 352 ARG A N 1
ATOM 2579 C CA . ARG A 1 352 ? -2.907 -29.366 11.356 1.00 88.75 352 ARG A CA 1
ATOM 2580 C C . ARG A 1 352 ? -2.936 -30.761 10.724 1.00 88.75 352 ARG A C 1
ATOM 2582 O O . ARG A 1 352 ? -4.003 -31.352 10.542 1.00 88.75 352 ARG A O 1
ATOM 2589 N N . PRO A 1 353 ? -1.767 -31.337 10.424 1.00 86.19 353 PRO A N 1
ATOM 2590 C CA . PRO A 1 353 ? -1.698 -32.717 9.983 1.00 86.19 353 PRO A CA 1
ATOM 2591 C C . PRO A 1 353 ? -1.961 -33.667 11.161 1.00 86.19 353 PRO A C 1
ATOM 2593 O O . PRO A 1 353 ? -1.663 -33.373 12.325 1.00 86.19 353 PRO A O 1
ATOM 2596 N N . ALA A 1 354 ? -2.520 -34.838 10.858 1.00 83.38 354 ALA A N 1
ATOM 2597 C CA . ALA A 1 354 ? -2.759 -35.865 11.863 1.00 83.38 354 ALA A CA 1
ATOM 2598 C C . ALA A 1 354 ? -1.438 -36.305 12.522 1.00 83.38 354 ALA A C 1
ATOM 2600 O O . ALA A 1 354 ? -0.428 -36.490 11.848 1.00 83.38 354 ALA A O 1
ATOM 2601 N N . GLY A 1 355 ? -1.453 -36.488 13.844 1.00 83.38 355 GLY A N 1
ATOM 2602 C CA . GLY A 1 355 ? -0.283 -36.927 14.614 1.00 83.38 355 GLY A CA 1
ATOM 2603 C C . GLY A 1 355 ? 0.692 -35.820 15.033 1.00 83.38 355 GLY A C 1
ATOM 2604 O O . GLY A 1 355 ? 1.593 -36.107 15.814 1.00 83.38 355 GLY A O 1
ATOM 2605 N N . ILE A 1 356 ? 0.498 -34.571 14.592 1.00 89.19 356 ILE A N 1
ATOM 2606 C CA . ILE A 1 356 ? 1.290 -33.420 15.049 1.00 89.19 356 ILE A CA 1
ATOM 2607 C C . ILE A 1 356 ? 0.558 -32.671 16.165 1.00 89.19 356 ILE A C 1
ATOM 2609 O O . ILE A 1 356 ? -0.645 -32.399 16.070 1.00 89.19 356 ILE A O 1
ATOM 2613 N N . ARG A 1 357 ? 1.300 -32.329 17.221 1.00 87.44 357 ARG A N 1
ATOM 2614 C CA . ARG A 1 357 ? 0.844 -31.489 18.329 1.00 87.44 357 ARG A CA 1
ATOM 2615 C C . ARG A 1 357 ? 1.153 -30.027 18.022 1.00 87.44 357 ARG A C 1
ATOM 2617 O O . ARG A 1 357 ? 2.314 -29.664 17.857 1.00 87.44 357 ARG A O 1
ATOM 2624 N N . VAL A 1 358 ? 0.123 -29.188 17.995 1.00 89.19 358 VAL A N 1
ATOM 2625 C CA . VAL A 1 358 ? 0.287 -27.738 17.841 1.00 89.19 358 VAL A CA 1
ATOM 2626 C C . VAL A 1 358 ? 0.133 -27.066 19.201 1.00 89.19 358 VAL A C 1
ATOM 2628 O O . VAL A 1 358 ? -0.872 -27.254 19.884 1.00 89.19 358 VAL A O 1
ATOM 2631 N N . VAL A 1 359 ? 1.140 -26.296 19.606 1.00 87.75 359 VAL A N 1
ATOM 2632 C CA . VAL A 1 359 ? 1.126 -25.479 20.822 1.00 87.75 359 VAL A CA 1
ATOM 2633 C C . VAL A 1 359 ? 0.954 -24.026 20.399 1.00 87.75 359 VAL A C 1
ATOM 2635 O O . VAL A 1 359 ? 1.895 -23.396 19.922 1.00 87.75 359 VAL A O 1
ATOM 2638 N N . SER A 1 360 ? -0.261 -23.497 20.537 1.00 87.06 360 SER A N 1
ATOM 2639 C CA . SER A 1 360 ? -0.562 -22.104 20.203 1.00 87.06 360 SER A CA 1
ATOM 2640 C C . SER A 1 360 ? -0.429 -21.187 21.421 1.00 87.06 360 SER A C 1
ATOM 2642 O O . SER A 1 360 ? -1.022 -21.466 22.465 1.00 87.06 360 SER A O 1
ATOM 2644 N N . SER A 1 361 ? 0.273 -20.064 21.278 1.00 85.06 361 SER A N 1
ATOM 2645 C CA . SER A 1 361 ? 0.382 -19.000 22.282 1.00 85.06 361 SER A CA 1
ATOM 2646 C C . SER A 1 361 ? 0.024 -17.631 21.693 1.00 85.06 361 SER A C 1
ATOM 2648 O O . SER A 1 361 ? 0.073 -17.410 20.479 1.00 85.06 361 SER A O 1
ATOM 2650 N N . ARG A 1 362 ? -0.361 -16.686 22.560 1.00 84.94 362 ARG A N 1
ATOM 2651 C CA . ARG A 1 362 ? -0.468 -15.272 22.171 1.00 84.94 362 ARG A CA 1
ATOM 2652 C C . ARG A 1 362 ? 0.931 -14.670 22.137 1.00 84.94 362 ARG A C 1
ATOM 2654 O O . ARG A 1 362 ? 1.695 -14.892 23.074 1.00 84.94 362 ARG A O 1
ATOM 2661 N N . ALA A 1 363 ? 1.238 -13.911 21.088 1.00 82.25 363 ALA A N 1
ATOM 2662 C CA . ALA A 1 363 ? 2.501 -13.195 21.016 1.00 82.25 363 ALA A CA 1
ATOM 2663 C C . ALA A 1 363 ? 2.567 -12.126 22.119 1.00 82.25 363 ALA A C 1
ATOM 2665 O O . ALA A 1 363 ? 1.592 -11.406 22.349 1.00 82.25 363 ALA A O 1
ATOM 2666 N N . THR A 1 364 ? 3.700 -12.036 22.809 1.00 84.38 364 THR A N 1
ATOM 2667 C CA . THR A 1 364 ? 3.950 -10.998 23.817 1.00 84.38 364 THR A CA 1
ATOM 2668 C C . THR A 1 364 ? 4.350 -9.678 23.150 1.00 84.38 364 THR A C 1
ATOM 2670 O O . THR A 1 364 ? 4.788 -9.657 22.002 1.00 84.38 364 THR A O 1
ATOM 2673 N N . GLU A 1 365 ? 4.186 -8.547 23.836 1.00 85.06 365 GLU A N 1
ATOM 2674 C CA . GLU A 1 365 ? 4.636 -7.245 23.326 1.00 85.06 365 GLU A CA 1
ATOM 2675 C C . GLU A 1 365 ? 5.994 -6.885 23.931 1.00 85.06 365 GLU A C 1
ATOM 2677 O O . GLU A 1 365 ? 6.164 -6.900 25.148 1.00 85.06 365 GLU A O 1
ATOM 2682 N N . THR A 1 366 ? 6.959 -6.531 23.083 1.00 87.94 366 THR A N 1
ATOM 2683 C CA . THR A 1 366 ? 8.244 -5.957 23.497 1.00 87.94 366 THR A CA 1
ATOM 2684 C C . THR A 1 366 ? 8.322 -4.513 23.026 1.00 87.94 366 THR A C 1
ATOM 2686 O O . THR A 1 366 ? 8.233 -4.235 21.832 1.00 87.94 366 THR A O 1
ATOM 2689 N N . GLU A 1 367 ? 8.506 -3.581 23.958 1.00 89.56 367 GLU A N 1
ATOM 2690 C CA . GLU A 1 367 ? 8.652 -2.163 23.632 1.00 89.56 367 GLU A CA 1
ATOM 2691 C C . GLU A 1 367 ? 9.964 -1.885 22.883 1.00 89.56 367 GLU A C 1
ATOM 2693 O O . GLU A 1 367 ? 11.041 -2.324 23.300 1.00 89.56 367 GLU A O 1
ATOM 2698 N N . VAL A 1 368 ? 9.876 -1.106 21.802 1.00 90.88 368 VAL A N 1
ATOM 2699 C CA . VAL A 1 368 ? 11.029 -0.576 21.068 1.00 90.88 368 VAL A CA 1
ATOM 2700 C C . VAL A 1 368 ? 11.001 0.949 21.075 1.00 90.88 368 VAL A C 1
ATOM 2702 O O . VAL A 1 368 ? 10.049 1.579 20.615 1.00 90.88 368 VAL A O 1
ATOM 2705 N N . ARG A 1 369 ? 12.065 1.561 21.601 1.00 90.88 369 ARG A N 1
ATOM 2706 C CA . ARG A 1 369 ? 12.297 3.005 21.489 1.00 90.88 369 ARG A CA 1
ATOM 2707 C C . ARG A 1 369 ? 13.048 3.293 20.199 1.00 90.88 369 ARG A C 1
ATOM 2709 O O . ARG A 1 369 ? 14.027 2.611 19.894 1.00 90.88 369 ARG A O 1
ATOM 2716 N N . VAL A 1 370 ? 12.606 4.318 19.480 1.00 89.81 370 VAL A N 1
ATOM 2717 C CA . VAL A 1 370 ? 13.172 4.721 18.190 1.00 89.81 370 VAL A CA 1
ATOM 2718 C C . VAL A 1 370 ? 13.810 6.100 18.325 1.00 89.81 370 VAL A C 1
ATOM 2720 O O . VAL A 1 370 ? 13.156 7.055 18.753 1.00 89.81 370 VAL A O 1
ATOM 2723 N N . THR A 1 371 ? 15.084 6.200 17.946 1.00 87.25 371 THR A N 1
ATOM 2724 C CA . THR A 1 371 ? 15.789 7.475 17.772 1.00 87.25 371 THR A CA 1
ATOM 2725 C C . THR A 1 371 ? 16.095 7.673 16.293 1.00 87.25 371 THR A C 1
ATOM 2727 O O . THR A 1 371 ? 16.850 6.901 15.707 1.00 87.25 371 THR A O 1
ATOM 2730 N N . ALA A 1 372 ? 15.508 8.700 15.687 1.00 85.50 372 ALA A N 1
ATOM 2731 C CA . ALA A 1 372 ? 15.682 9.056 14.286 1.00 85.50 372 ALA A CA 1
ATOM 2732 C C . ALA A 1 372 ? 16.596 10.280 14.158 1.00 85.50 372 ALA A C 1
ATOM 2734 O O . ALA A 1 372 ? 16.350 11.308 14.783 1.00 85.50 372 ALA A O 1
ATOM 2735 N N . THR A 1 373 ? 17.630 10.192 13.329 1.00 87.81 373 THR A N 1
ATOM 2736 C CA . THR A 1 373 ? 18.486 11.316 12.939 1.00 87.81 373 THR A CA 1
ATOM 2737 C C . THR A 1 373 ? 18.200 11.644 11.479 1.00 87.81 373 THR A C 1
ATOM 2739 O O . THR A 1 373 ? 18.438 10.801 10.622 1.00 87.81 373 THR A O 1
ATOM 2742 N N . LEU A 1 374 ? 17.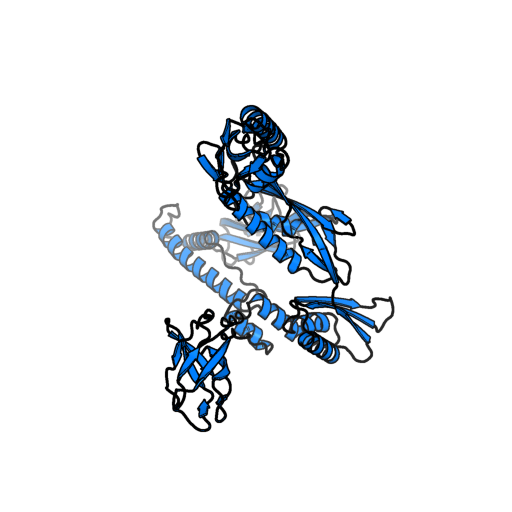655 12.825 11.193 1.00 86.56 374 LEU A N 1
ATOM 2743 C CA . LEU A 1 374 ? 17.229 13.253 9.858 1.00 86.56 374 LEU A CA 1
ATOM 2744 C C . LEU A 1 374 ? 18.094 14.415 9.367 1.00 86.56 374 LEU A C 1
ATOM 2746 O O . LEU A 1 374 ? 18.239 15.411 10.074 1.00 86.56 374 LEU A O 1
ATOM 2750 N N . THR A 1 375 ? 18.583 14.331 8.135 1.00 86.19 375 THR A N 1
ATOM 2751 C CA . THR A 1 375 ? 19.234 15.440 7.430 1.00 86.19 375 THR A CA 1
ATOM 2752 C C . THR A 1 375 ? 18.267 15.997 6.393 1.00 86.19 375 THR A C 1
ATOM 2754 O O . THR A 1 375 ? 17.825 15.274 5.502 1.00 86.19 375 THR A O 1
ATOM 2757 N N . LEU A 1 376 ? 17.921 17.278 6.503 1.00 85.50 376 LEU A N 1
ATOM 2758 C CA . LEU A 1 376 ? 16.993 17.964 5.604 1.00 85.50 376 LEU A CA 1
ATOM 2759 C C . LEU A 1 376 ? 17.726 18.717 4.492 1.00 85.50 376 LEU A C 1
ATOM 2761 O O . LEU A 1 376 ? 18.840 19.209 4.688 1.00 85.50 376 LEU A O 1
ATOM 2765 N N . ALA A 1 377 ? 17.055 18.852 3.348 1.00 77.81 377 ALA A N 1
ATOM 2766 C CA . ALA A 1 377 ? 17.567 19.597 2.201 1.00 77.81 377 ALA A CA 1
ATOM 2767 C C . ALA A 1 377 ? 17.648 21.108 2.484 1.00 77.81 377 ALA A C 1
ATOM 2769 O O . ALA A 1 377 ? 16.766 21.689 3.129 1.00 77.81 377 ALA A O 1
ATOM 2770 N N . GLY A 1 378 ? 18.676 21.769 1.946 1.00 72.19 378 GLY A N 1
ATOM 2771 C CA . GLY A 1 378 ? 18.788 23.233 1.970 1.00 72.19 378 GLY A CA 1
ATOM 2772 C C . GLY A 1 378 ? 18.888 23.837 3.380 1.00 72.19 378 GLY A C 1
ATOM 2773 O O . GLY A 1 378 ? 19.622 23.345 4.232 1.00 72.19 378 GLY A O 1
ATOM 2774 N N . SER A 1 379 ? 18.170 24.939 3.640 1.00 62.31 379 SER A N 1
ATOM 2775 C CA . SER A 1 379 ? 18.178 25.638 4.941 1.00 62.31 379 SER A CA 1
ATOM 2776 C C . SER A 1 379 ? 17.268 25.003 6.004 1.00 62.31 379 SER A C 1
ATOM 2778 O O . SER A 1 379 ? 17.074 25.590 7.068 1.00 62.31 379 SER A O 1
ATOM 2780 N N . GLY A 1 380 ? 16.692 23.831 5.726 1.00 68.44 380 GLY A N 1
ATOM 2781 C CA . GLY A 1 380 ? 15.698 23.185 6.580 1.00 68.44 380 GLY A CA 1
ATOM 2782 C C . GLY A 1 380 ? 14.268 23.666 6.320 1.00 68.44 380 GLY A C 1
ATOM 2783 O O . GLY A 1 380 ? 13.970 24.322 5.323 1.00 68.44 380 GLY A O 1
ATOM 2784 N N . VAL A 1 381 ? 13.368 23.294 7.229 1.00 69.06 381 VAL A N 1
ATOM 2785 C CA . VAL A 1 381 ? 11.910 23.415 7.088 1.00 69.06 381 VAL A CA 1
ATOM 2786 C C . VAL A 1 381 ? 11.355 24.277 8.240 1.00 69.06 381 VAL A C 1
ATOM 2788 O O . VAL A 1 381 ? 11.867 24.164 9.357 1.00 69.06 381 VAL A O 1
ATOM 2791 N N . PRO A 1 382 ? 10.338 25.141 8.024 1.00 68.69 382 PRO A N 1
ATOM 2792 C CA . PRO A 1 382 ? 9.723 25.922 9.101 1.00 68.69 382 PRO A CA 1
ATOM 2793 C C . PRO A 1 382 ? 9.221 25.042 10.263 1.00 68.69 382 PRO A C 1
ATOM 2795 O O . PRO A 1 382 ? 8.801 23.913 10.021 1.00 68.69 382 PRO A O 1
ATOM 2798 N N . PRO A 1 383 ? 9.165 25.539 11.516 1.00 64.12 383 PRO A N 1
ATOM 2799 C CA . PRO A 1 383 ? 8.816 24.714 12.682 1.00 64.12 383 PRO A CA 1
ATOM 2800 C C . PRO A 1 383 ? 7.466 23.980 12.590 1.00 64.12 383 PRO A C 1
ATOM 2802 O O . PRO A 1 383 ? 7.357 22.837 13.026 1.00 64.12 383 PRO A O 1
ATOM 2805 N N . ALA A 1 384 ? 6.446 24.607 11.993 1.00 63.56 384 ALA A N 1
ATOM 2806 C CA . ALA A 1 384 ? 5.138 23.979 11.788 1.00 63.56 384 ALA A CA 1
ATOM 2807 C C . ALA A 1 384 ? 5.216 22.789 10.813 1.00 63.56 384 ALA A C 1
ATOM 2809 O O . ALA A 1 384 ? 4.654 21.723 11.064 1.00 63.56 384 ALA A O 1
ATOM 2810 N N . ASP A 1 385 ? 5.980 22.953 9.736 1.00 72.81 385 ASP A N 1
ATOM 2811 C CA . ASP A 1 385 ? 6.179 21.931 8.712 1.00 72.81 385 ASP A CA 1
ATOM 2812 C C . ASP A 1 385 ? 7.136 20.825 9.190 1.00 72.81 385 ASP A C 1
ATOM 2814 O O . ASP A 1 385 ? 7.038 19.686 8.729 1.00 72.81 385 ASP A O 1
ATOM 2818 N N . LEU A 1 386 ? 8.033 21.140 10.135 1.00 75.56 386 LEU A N 1
ATOM 2819 C CA . LEU A 1 386 ? 8.915 20.182 10.799 1.00 75.56 386 LEU A CA 1
ATOM 2820 C C . LEU A 1 386 ? 8.128 19.229 11.704 1.00 75.56 386 LEU A C 1
ATOM 2822 O O . LEU A 1 386 ? 8.360 18.026 11.649 1.00 75.56 386 LEU A O 1
ATOM 2826 N N . ALA A 1 387 ? 7.174 19.741 12.487 1.00 75.50 387 ALA A N 1
ATOM 2827 C CA . ALA A 1 387 ? 6.305 18.903 13.312 1.00 75.50 387 ALA A CA 1
ATOM 2828 C C . ALA A 1 387 ? 5.452 17.959 12.447 1.00 75.50 387 ALA A C 1
ATOM 2830 O O . ALA A 1 387 ? 5.353 16.768 12.737 1.00 75.50 387 ALA A O 1
ATOM 2831 N N . ALA A 1 388 ? 4.904 18.465 11.335 1.00 79.50 388 ALA A N 1
ATOM 2832 C CA . ALA A 1 388 ? 4.175 17.643 10.369 1.00 79.50 388 ALA A CA 1
ATOM 2833 C C . ALA A 1 388 ? 5.076 16.591 9.692 1.00 79.50 388 ALA A C 1
ATOM 2835 O O . ALA A 1 388 ? 4.657 15.451 9.499 1.00 79.50 388 ALA A O 1
ATOM 2836 N N . LEU A 1 389 ? 6.323 16.948 9.356 1.00 85.00 389 LEU A N 1
ATOM 2837 C CA . LEU A 1 389 ? 7.316 16.013 8.820 1.00 85.00 389 LEU A CA 1
ATOM 2838 C C . LEU A 1 389 ? 7.643 14.902 9.826 1.00 85.00 389 LEU A C 1
ATOM 2840 O O . LEU A 1 389 ? 7.617 13.730 9.462 1.00 85.00 389 LEU A O 1
ATOM 2844 N N . GLN A 1 390 ? 7.923 15.257 11.082 1.00 85.94 390 GLN A N 1
ATOM 2845 C CA . GLN A 1 390 ? 8.228 14.300 12.149 1.00 85.94 390 GLN A CA 1
ATOM 2846 C C . GLN A 1 390 ? 7.055 13.353 12.400 1.00 85.94 390 GLN A C 1
ATOM 2848 O O . GLN A 1 390 ? 7.261 12.144 12.417 1.00 85.94 390 GLN A O 1
ATOM 2853 N N . ALA A 1 391 ? 5.830 13.880 12.491 1.00 86.00 391 ALA A N 1
ATOM 2854 C CA . ALA A 1 391 ? 4.626 13.068 12.643 1.00 86.00 391 ALA A CA 1
ATOM 2855 C C . ALA A 1 391 ? 4.431 12.098 11.465 1.00 86.00 391 ALA A C 1
ATOM 2857 O O . ALA A 1 391 ? 4.172 10.917 11.679 1.00 86.00 391 ALA A O 1
ATOM 2858 N N . GLY A 1 392 ? 4.626 12.562 10.225 1.00 87.50 392 GLY A N 1
ATOM 2859 C CA . GLY A 1 392 ? 4.512 11.706 9.042 1.00 87.50 392 GLY A CA 1
ATOM 2860 C C . GLY A 1 392 ? 5.596 10.623 8.968 1.00 87.50 392 GLY A C 1
ATOM 2861 O O . GLY A 1 392 ? 5.315 9.495 8.562 1.00 87.50 392 GLY A O 1
ATOM 2862 N N . VAL A 1 393 ? 6.837 10.934 9.362 1.00 89.38 393 VAL A N 1
ATOM 2863 C CA . VAL A 1 393 ? 7.914 9.932 9.462 1.00 89.38 393 VAL A CA 1
ATOM 2864 C C . VAL A 1 393 ? 7.604 8.930 10.574 1.00 89.38 393 VAL A C 1
ATOM 2866 O O . VAL A 1 393 ? 7.733 7.729 10.354 1.00 89.38 393 VAL A O 1
ATOM 2869 N N . GLU A 1 394 ? 7.168 9.401 11.741 1.00 91.31 394 GLU A N 1
ATOM 2870 C CA . GLU A 1 394 ? 6.784 8.556 12.871 1.00 91.31 394 GLU A CA 1
ATOM 2871 C C . GLU A 1 394 ? 5.666 7.581 12.491 1.00 91.31 394 GLU A C 1
ATOM 2873 O O . GLU A 1 394 ? 5.805 6.386 12.734 1.00 91.31 394 GLU A O 1
ATOM 2878 N N . GLU A 1 395 ? 4.618 8.053 11.813 1.00 89.75 395 GLU A N 1
ATOM 2879 C CA . GLU A 1 395 ? 3.509 7.222 11.335 1.00 89.75 395 GLU A CA 1
ATOM 2880 C C . GLU A 1 395 ? 3.983 6.120 10.374 1.00 89.75 395 GLU A C 1
ATOM 2882 O O . GLU A 1 395 ? 3.686 4.941 10.585 1.00 89.75 395 GLU A O 1
ATOM 2887 N N . ARG A 1 396 ? 4.781 6.469 9.353 1.00 90.75 396 ARG A N 1
ATOM 2888 C CA . ARG A 1 396 ? 5.306 5.493 8.379 1.00 90.75 396 ARG A CA 1
ATOM 2889 C C . ARG A 1 396 ? 6.213 4.453 9.031 1.00 90.75 396 ARG A C 1
ATOM 2891 O O . ARG A 1 396 ? 6.116 3.264 8.733 1.00 90.75 396 ARG A O 1
ATOM 2898 N N . VAL A 1 397 ? 7.100 4.889 9.924 1.00 90.81 397 VAL A N 1
ATOM 2899 C CA . VAL A 1 397 ? 8.030 3.993 10.620 1.00 90.81 397 VAL A CA 1
ATOM 2900 C C . VAL A 1 397 ? 7.285 3.103 11.617 1.00 90.81 397 VAL A C 1
ATOM 2902 O O . VAL A 1 397 ? 7.558 1.905 11.683 1.00 90.81 397 VAL A O 1
ATOM 2905 N N . ALA A 1 398 ? 6.305 3.638 12.347 1.00 90.12 398 ALA A N 1
ATOM 2906 C CA . ALA A 1 398 ? 5.466 2.856 13.248 1.00 90.12 398 ALA A CA 1
ATOM 2907 C C . ALA A 1 398 ? 4.637 1.806 12.497 1.00 90.12 398 ALA A C 1
ATOM 2909 O O . ALA A 1 398 ? 4.532 0.675 12.972 1.00 90.12 398 ALA A O 1
ATOM 2910 N N . ALA A 1 399 ? 4.117 2.134 11.308 1.00 87.00 399 ALA A N 1
ATOM 2911 C CA . ALA A 1 399 ? 3.416 1.181 10.450 1.00 87.00 399 ALA A CA 1
ATOM 2912 C C . ALA A 1 399 ? 4.322 0.010 10.027 1.00 87.00 399 ALA A C 1
ATOM 2914 O O . ALA A 1 399 ? 3.910 -1.145 10.117 1.00 87.00 399 ALA A O 1
ATOM 2915 N N . LEU A 1 400 ? 5.579 0.283 9.656 1.00 88.44 400 LEU A N 1
ATOM 2916 C CA . LEU A 1 400 ? 6.548 -0.767 9.317 1.00 88.44 400 LEU A CA 1
ATOM 2917 C C . LEU A 1 400 ? 6.923 -1.646 10.514 1.00 88.44 400 LEU A C 1
ATOM 2919 O O . LEU A 1 400 ? 7.026 -2.861 10.371 1.00 88.44 400 LEU A O 1
ATOM 2923 N N . ILE A 1 401 ? 7.110 -1.059 11.701 1.00 88.88 401 ILE A N 1
ATOM 2924 C CA . ILE A 1 401 ? 7.362 -1.833 12.928 1.00 88.88 401 ILE A CA 1
ATOM 2925 C C . ILE A 1 401 ? 6.146 -2.708 13.250 1.00 88.88 401 ILE A C 1
ATOM 2927 O O . ILE A 1 401 ? 6.298 -3.867 13.632 1.00 88.88 401 ILE A O 1
ATOM 2931 N N . ALA A 1 402 ? 4.939 -2.170 13.073 1.00 83.88 402 ALA A N 1
ATOM 2932 C CA . ALA A 1 402 ? 3.701 -2.884 13.324 1.00 83.88 402 ALA A CA 1
ATOM 2933 C C . ALA A 1 402 ? 3.492 -4.079 12.376 1.00 83.88 402 ALA A C 1
ATOM 2935 O O . ALA A 1 402 ? 2.888 -5.059 12.810 1.00 83.88 402 ALA A O 1
ATOM 2936 N N . ASP A 1 403 ? 3.975 -4.017 11.137 1.00 83.44 403 ASP A N 1
ATOM 2937 C CA . ASP A 1 403 ? 3.844 -5.092 10.142 1.00 83.44 403 ASP A CA 1
ATOM 2938 C C . ASP A 1 403 ? 4.812 -6.272 10.379 1.00 83.44 403 ASP A C 1
ATOM 2940 O O . ASP A 1 403 ? 4.658 -7.347 9.798 1.00 83.44 403 ASP A O 1
ATOM 2944 N N . LEU A 1 404 ? 5.799 -6.123 11.274 1.00 85.81 404 LEU A N 1
ATOM 2945 C CA . LEU A 1 404 ? 6.744 -7.200 11.568 1.00 85.81 404 LEU A CA 1
ATOM 2946 C C . LEU A 1 404 ? 6.052 -8.416 12.218 1.00 85.81 404 LEU A C 1
ATOM 2948 O O . LEU A 1 404 ? 5.289 -8.265 13.180 1.00 85.81 404 LEU A O 1
ATOM 2952 N N . PRO A 1 405 ? 6.358 -9.645 11.756 1.00 80.56 405 PRO A N 1
ATOM 2953 C CA . PRO A 1 405 ? 5.854 -10.860 12.384 1.00 80.56 405 PRO A CA 1
ATOM 2954 C C . PRO A 1 405 ? 6.488 -11.092 13.767 1.00 80.56 405 PRO A C 1
ATOM 2956 O O . PRO A 1 405 ? 7.534 -10.506 14.066 1.00 80.56 405 PRO A O 1
ATOM 2959 N N . PRO A 1 406 ? 5.910 -11.972 14.611 1.00 81.88 406 PRO A N 1
ATOM 2960 C CA . PRO A 1 406 ? 6.538 -12.353 15.872 1.00 81.88 406 PRO A CA 1
ATOM 2961 C C . PRO A 1 406 ? 7.939 -12.937 15.640 1.00 81.88 406 PRO A C 1
ATOM 2963 O O . PRO A 1 406 ? 8.133 -13.718 14.706 1.00 81.88 406 PRO A O 1
ATOM 2966 N N . GLY A 1 407 ? 8.924 -12.519 16.439 1.00 82.62 407 GLY A N 1
ATOM 2967 C CA . GLY A 1 407 ? 10.340 -12.847 16.218 1.00 82.62 407 GLY A CA 1
ATOM 2968 C C . GLY A 1 407 ? 11.006 -12.102 15.054 1.00 82.62 407 GLY A C 1
ATOM 2969 O O . GLY A 1 407 ? 12.156 -12.381 14.715 1.00 82.62 407 GLY A O 1
ATOM 2970 N N . GLY A 1 408 ? 10.299 -11.165 14.417 1.00 84.62 408 GLY A N 1
ATOM 2971 C CA . GLY A 1 408 ? 10.792 -10.395 13.283 1.00 84.62 408 GLY A CA 1
ATOM 2972 C C . GLY A 1 408 ? 11.972 -9.485 13.632 1.00 84.62 408 GLY A C 1
ATOM 2973 O O . GLY A 1 408 ? 12.092 -8.961 14.743 1.00 84.62 408 GLY A O 1
ATOM 2974 N N . THR A 1 409 ? 12.839 -9.265 12.643 1.00 89.25 409 THR A N 1
ATOM 2975 C CA . THR A 1 409 ? 13.994 -8.367 12.752 1.00 89.25 409 THR A CA 1
ATOM 2976 C C . THR A 1 409 ? 13.683 -7.003 12.144 1.00 89.25 409 THR A C 1
ATOM 2978 O O . THR A 1 409 ? 13.471 -6.889 10.935 1.00 89.25 409 THR A O 1
ATOM 2981 N N . LEU A 1 410 ? 13.741 -5.958 12.967 1.00 90.00 410 LEU A N 1
ATOM 2982 C CA . LEU A 1 410 ? 13.704 -4.563 12.545 1.00 90.00 410 LEU A CA 1
ATOM 2983 C C . LEU A 1 410 ? 15.077 -4.161 12.001 1.00 90.00 410 LEU A C 1
ATOM 2985 O O . LEU A 1 410 ? 16.042 -4.048 12.755 1.00 90.00 410 LEU A O 1
ATOM 2989 N N . ARG A 1 411 ? 15.162 -3.965 10.682 1.00 90.06 411 ARG A N 1
ATOM 2990 C CA . ARG A 1 411 ? 16.392 -3.581 9.972 1.00 90.06 411 ARG A CA 1
ATOM 2991 C C . ARG A 1 411 ? 16.355 -2.102 9.601 1.00 90.06 411 ARG A C 1
ATOM 2993 O O . ARG A 1 411 ? 15.316 -1.607 9.179 1.00 90.06 411 ARG A O 1
ATOM 3000 N N . GLN A 1 412 ? 17.499 -1.424 9.666 1.00 88.06 412 GLN A N 1
ATOM 3001 C CA . GLN A 1 412 ? 17.596 0.004 9.348 1.00 88.06 412 GLN A CA 1
ATOM 3002 C C . GLN A 1 412 ? 17.216 0.339 7.896 1.00 88.06 412 GLN A C 1
ATOM 3004 O O . GLN A 1 412 ? 16.516 1.318 7.673 1.00 88.06 412 GLN A O 1
ATOM 3009 N N . GLY A 1 413 ? 17.640 -0.463 6.911 1.00 87.94 413 GLY A N 1
ATOM 3010 C CA . GLY A 1 413 ? 17.471 -0.149 5.481 1.00 87.94 413 GLY A CA 1
ATOM 3011 C C . GLY A 1 413 ? 16.033 0.213 5.062 1.00 87.94 413 GLY A C 1
ATOM 3012 O O . GLY A 1 413 ? 15.825 1.317 4.560 1.00 87.94 413 GLY A O 1
ATOM 3013 N N . PRO A 1 414 ? 15.027 -0.653 5.307 1.00 89.56 414 PRO A N 1
ATOM 3014 C CA . PRO A 1 414 ? 13.625 -0.350 4.996 1.00 89.56 414 PRO A CA 1
ATOM 3015 C C . PRO A 1 414 ? 13.078 0.891 5.717 1.00 89.56 414 PRO A C 1
ATOM 3017 O O . PRO A 1 414 ? 12.282 1.637 5.154 1.00 89.56 414 PRO A O 1
ATOM 3020 N N . ILE A 1 415 ? 13.528 1.135 6.950 1.00 92.12 415 ILE A N 1
ATOM 3021 C CA . ILE A 1 415 ? 13.093 2.269 7.775 1.00 92.12 415 ILE A CA 1
ATOM 3022 C C . ILE A 1 415 ? 13.671 3.586 7.242 1.00 92.12 415 ILE A C 1
ATOM 3024 O O . ILE A 1 415 ? 12.955 4.580 7.133 1.00 92.12 415 ILE A O 1
ATOM 3028 N N . VAL A 1 416 ? 14.942 3.575 6.831 1.00 91.44 416 VAL A N 1
ATOM 3029 C CA . VAL A 1 416 ? 15.588 4.705 6.151 1.00 91.44 416 VAL A CA 1
ATOM 3030 C C . VAL A 1 416 ? 14.871 5.019 4.844 1.00 91.44 416 VAL A C 1
ATOM 3032 O O . VAL A 1 416 ? 14.524 6.172 4.611 1.00 91.44 416 VAL A O 1
ATOM 3035 N N . LEU A 1 417 ? 14.559 4.007 4.030 1.00 89.62 417 LEU A N 1
ATOM 3036 C CA . LEU A 1 417 ? 13.822 4.203 2.780 1.0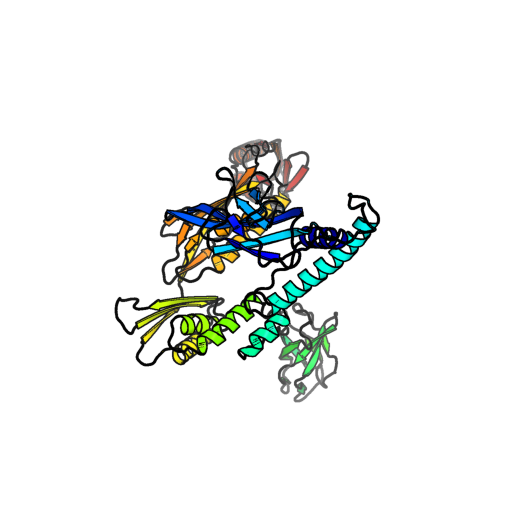0 89.62 417 LEU A CA 1
ATOM 3037 C C . LEU A 1 417 ? 12.443 4.849 3.015 1.00 89.62 417 LEU A C 1
ATOM 3039 O O . LEU A 1 417 ? 12.047 5.751 2.281 1.00 89.62 417 LEU A O 1
ATOM 3043 N N . ALA A 1 418 ? 11.732 4.439 4.069 1.00 89.38 418 ALA A N 1
ATOM 3044 C CA . ALA A 1 418 ? 10.447 5.034 4.433 1.00 89.38 418 ALA A CA 1
ATOM 3045 C C . ALA A 1 418 ? 10.562 6.502 4.873 1.00 89.38 418 ALA A C 1
ATOM 3047 O O . ALA A 1 418 ? 9.659 7.299 4.603 1.00 89.38 418 ALA A O 1
ATOM 3048 N N . ALA A 1 419 ? 11.668 6.887 5.512 1.00 89.12 419 ALA A N 1
ATOM 3049 C CA . ALA A 1 419 ? 11.949 8.285 5.829 1.00 89.12 419 ALA A CA 1
ATOM 3050 C C . ALA A 1 419 ? 12.277 9.102 4.566 1.00 89.12 419 ALA A C 1
ATOM 3052 O O . ALA A 1 419 ? 11.695 10.168 4.375 1.00 89.12 419 ALA A O 1
ATOM 3053 N N . LEU A 1 420 ? 13.124 8.559 3.682 1.00 90.69 420 LEU A N 1
ATOM 3054 C CA . LEU A 1 420 ? 13.544 9.176 2.413 1.00 90.69 420 LEU A CA 1
ATOM 3055 C C . LEU A 1 420 ? 12.423 9.298 1.370 1.00 90.69 420 LEU A C 1
ATOM 3057 O O . LEU A 1 420 ? 12.577 10.007 0.380 1.00 90.69 420 LEU A O 1
ATOM 3061 N N . SER A 1 421 ? 11.284 8.630 1.576 1.00 88.88 421 SER A N 1
ATOM 3062 C CA . SER A 1 421 ? 10.098 8.818 0.730 1.00 88.88 421 SER A CA 1
ATOM 3063 C C . SER A 1 421 ? 9.533 10.246 0.786 1.00 88.88 421 SER A C 1
ATOM 3065 O O . SER A 1 421 ? 8.826 10.661 -0.132 1.00 88.88 421 SER A O 1
ATOM 3067 N N . ASP A 1 422 ? 9.855 11.017 1.832 1.00 85.12 422 ASP A N 1
ATOM 3068 C CA . ASP A 1 422 ? 9.559 12.447 1.895 1.00 85.12 422 ASP A CA 1
ATOM 3069 C C . ASP A 1 422 ? 10.711 13.240 1.272 1.00 85.12 422 ASP A C 1
ATOM 3071 O O . ASP A 1 422 ? 11.824 13.249 1.795 1.00 85.12 422 ASP A O 1
ATOM 3075 N N . ALA A 1 423 ? 10.428 13.953 0.179 1.00 83.19 423 ALA A N 1
ATOM 3076 C CA . ALA A 1 423 ? 11.424 14.696 -0.596 1.00 83.19 423 ALA A CA 1
ATOM 3077 C C . ALA A 1 423 ? 12.187 15.774 0.204 1.00 83.19 423 ALA A C 1
ATOM 3079 O O . ALA A 1 423 ? 13.189 16.301 -0.277 1.00 83.19 423 ALA A O 1
ATOM 3080 N N . ARG A 1 424 ? 11.719 16.134 1.407 1.00 83.88 424 ARG A N 1
ATOM 3081 C CA . ARG A 1 424 ? 12.403 17.080 2.304 1.00 83.88 424 ARG A CA 1
ATOM 3082 C C . ARG A 1 424 ? 13.576 16.444 3.059 1.00 83.88 424 ARG A C 1
ATOM 3084 O O . ARG A 1 424 ? 14.404 17.183 3.592 1.00 83.88 424 ARG A O 1
ATOM 3091 N N . VAL A 1 425 ? 13.642 15.114 3.127 1.00 87.06 425 VAL A N 1
ATOM 3092 C CA . VAL A 1 425 ? 14.689 14.351 3.820 1.00 87.06 425 VAL A CA 1
ATOM 3093 C C . VAL A 1 425 ? 15.740 13.900 2.805 1.00 87.06 425 VAL A C 1
ATOM 3095 O O . VAL A 1 425 ? 15.432 13.183 1.860 1.00 87.06 425 VAL A O 1
ATOM 3098 N N . VAL A 1 426 ? 16.987 14.315 3.013 1.00 87.31 426 VAL A N 1
ATOM 3099 C CA . VAL A 1 426 ? 18.141 13.957 2.167 1.00 87.31 426 VAL A CA 1
ATOM 3100 C C . VAL A 1 426 ? 18.831 12.704 2.682 1.00 87.31 426 VAL A C 1
ATOM 3102 O O . VAL A 1 426 ? 19.265 11.866 1.898 1.00 87.31 426 VAL A O 1
ATOM 3105 N N . ASP A 1 427 ? 18.933 12.580 4.003 1.00 86.69 427 ASP A N 1
ATOM 3106 C CA . ASP A 1 427 ? 19.550 11.433 4.658 1.00 86.69 427 ASP A CA 1
ATOM 3107 C C . ASP A 1 427 ? 18.828 11.115 5.971 1.00 86.69 427 ASP A C 1
ATOM 3109 O O . ASP A 1 427 ? 18.236 11.997 6.602 1.00 86.69 427 ASP A O 1
ATOM 3113 N N . ALA A 1 428 ? 18.862 9.851 6.383 1.00 89.62 428 ALA A N 1
ATOM 3114 C CA . ALA A 1 428 ? 18.261 9.402 7.627 1.00 89.62 428 ALA A CA 1
ATOM 3115 C C . ALA A 1 428 ? 19.043 8.240 8.253 1.00 89.62 428 ALA A C 1
ATOM 3117 O O . ALA A 1 428 ? 19.389 7.262 7.593 1.00 89.62 428 ALA A O 1
ATOM 3118 N N . ALA A 1 429 ? 19.239 8.302 9.568 1.00 90.06 429 ALA A N 1
ATOM 3119 C CA . ALA A 1 429 ? 19.799 7.225 10.374 1.00 90.06 429 ALA A CA 1
ATOM 3120 C C . ALA A 1 429 ? 18.871 6.899 11.546 1.00 90.06 429 ALA A C 1
ATOM 3122 O O . ALA A 1 429 ? 18.273 7.793 12.141 1.00 90.06 429 ALA A O 1
ATOM 3123 N N . PHE A 1 430 ? 18.755 5.618 11.891 1.00 90.81 430 PHE A N 1
ATOM 3124 C CA . PHE A 1 430 ? 17.867 5.160 12.955 1.00 90.81 430 PHE A CA 1
ATOM 3125 C C . PHE A 1 430 ? 18.615 4.268 13.938 1.00 90.81 430 PHE A C 1
ATOM 3127 O O . PHE A 1 430 ? 19.341 3.359 13.536 1.00 90.81 430 PHE A O 1
ATOM 3134 N N . GLU A 1 431 ? 18.383 4.509 15.224 1.00 90.31 431 GLU A N 1
ATOM 3135 C CA . GLU A 1 431 ? 18.809 3.648 16.320 1.00 90.31 431 GLU A CA 1
ATOM 3136 C C . GLU A 1 431 ? 17.579 3.117 17.053 1.00 90.31 431 GLU A C 1
ATOM 3138 O O . GLU A 1 431 ? 16.658 3.865 17.398 1.00 90.31 431 GLU A O 1
ATOM 3143 N N . PHE A 1 432 ? 17.577 1.813 17.313 1.00 91.38 432 PHE A N 1
ATOM 3144 C CA . PHE A 1 432 ? 16.496 1.122 17.998 1.00 91.38 432 PHE A CA 1
ATOM 3145 C C . PHE A 1 432 ? 16.999 0.593 19.335 1.00 91.38 432 PHE A C 1
ATOM 3147 O O . PHE A 1 432 ? 18.101 0.053 19.416 1.00 91.38 432 PHE A O 1
ATOM 3154 N N . ALA A 1 433 ? 16.188 0.712 20.382 1.00 89.44 433 ALA A N 1
ATOM 3155 C CA . ALA A 1 433 ? 16.508 0.187 21.703 1.00 89.44 433 ALA A CA 1
ATOM 3156 C C . ALA A 1 433 ? 15.344 -0.632 22.264 1.00 89.44 433 ALA A C 1
ATOM 3158 O O . ALA A 1 433 ? 14.209 -0.164 22.319 1.00 89.44 433 ALA A O 1
ATOM 3159 N N . THR A 1 434 ? 15.653 -1.842 22.719 1.00 88.50 434 THR A N 1
ATOM 3160 C CA . THR A 1 434 ? 14.742 -2.757 23.423 1.00 88.50 434 THR A CA 1
ATOM 3161 C C . THR A 1 434 ? 15.358 -3.160 24.761 1.00 88.50 434 THR A C 1
ATOM 3163 O O . THR A 1 434 ? 16.517 -2.846 25.038 1.00 88.50 434 THR A O 1
ATOM 3166 N N . ALA A 1 435 ? 14.616 -3.892 25.596 1.00 78.75 435 ALA A N 1
ATOM 3167 C CA . ALA A 1 435 ? 15.141 -4.415 26.860 1.00 78.75 435 ALA A CA 1
ATOM 3168 C C . ALA A 1 435 ? 16.354 -5.355 26.681 1.00 78.75 435 ALA A C 1
ATOM 3170 O O . ALA A 1 435 ? 17.171 -5.484 27.589 1.00 78.75 435 ALA A O 1
ATOM 3171 N N . THR A 1 436 ? 16.479 -6.002 25.519 1.00 74.50 436 THR A N 1
ATOM 3172 C CA . THR A 1 436 ? 17.496 -7.026 25.233 1.00 74.50 436 THR A CA 1
ATOM 3173 C C . THR A 1 436 ? 18.695 -6.509 24.436 1.00 74.50 436 THR A C 1
ATOM 3175 O O . THR A 1 436 ? 19.678 -7.232 24.291 1.00 74.50 436 THR A O 1
ATOM 3178 N N . GLY A 1 437 ? 18.647 -5.279 23.915 1.00 79.06 437 GLY A N 1
ATOM 3179 C CA . GLY A 1 437 ? 19.746 -4.696 23.145 1.00 79.06 437 GLY A CA 1
ATOM 3180 C C . GLY A 1 437 ? 19.375 -3.400 22.425 1.00 79.06 437 GLY A C 1
ATOM 3181 O O . GLY A 1 437 ? 18.194 -3.105 22.212 1.00 79.06 437 GLY A O 1
ATOM 3182 N N . ALA A 1 438 ? 20.398 -2.635 22.041 1.00 86.94 438 ALA A N 1
ATOM 3183 C CA . ALA A 1 438 ? 20.271 -1.406 21.264 1.00 86.94 438 ALA A CA 1
ATOM 3184 C C . ALA A 1 438 ? 21.228 -1.413 20.065 1.00 86.94 438 ALA A C 1
ATOM 3186 O O . ALA A 1 438 ? 22.341 -1.932 20.162 1.00 86.94 438 ALA A O 1
ATOM 3187 N N . GLY A 1 439 ? 20.797 -0.840 18.943 1.00 86.56 439 GLY A N 1
ATOM 3188 C CA . GLY A 1 439 ? 21.601 -0.744 17.730 1.00 86.56 439 GLY A CA 1
ATOM 3189 C C . GLY A 1 439 ? 20.788 -0.403 16.475 1.00 86.56 439 GLY A C 1
ATOM 3190 O O . GLY A 1 439 ? 19.580 -0.173 16.556 1.00 86.56 439 GLY A O 1
ATOM 3191 N N . PRO A 1 440 ? 21.433 -0.407 15.294 1.00 84.94 440 PRO A N 1
ATOM 3192 C CA . PRO A 1 440 ? 20.778 -0.146 14.006 1.00 84.94 440 PRO A CA 1
ATOM 3193 C C . PRO A 1 440 ? 19.863 -1.294 13.556 1.00 84.94 440 PRO A C 1
ATOM 3195 O O . PRO A 1 440 ? 19.129 -1.197 12.576 1.00 84.94 440 PRO A O 1
ATOM 3198 N N . THR A 1 441 ? 19.924 -2.445 14.219 1.00 90.12 441 THR A N 1
ATOM 3199 C CA . THR A 1 441 ? 19.065 -3.593 13.937 1.00 90.12 441 THR A CA 1
ATOM 3200 C C . THR A 1 441 ? 18.747 -4.291 15.243 1.00 90.12 441 THR A C 1
ATOM 3202 O O . THR A 1 441 ? 19.647 -4.552 16.040 1.00 90.12 441 THR A O 1
ATOM 3205 N N . VAL A 1 442 ? 17.469 -4.587 15.462 1.00 89.75 442 VAL A N 1
ATOM 3206 C CA . VAL A 1 442 ? 16.988 -5.280 16.661 1.00 89.75 442 VAL A CA 1
ATOM 3207 C C . VAL A 1 442 ? 15.972 -6.334 16.246 1.00 89.75 442 VAL A C 1
ATOM 3209 O O . VAL A 1 442 ? 15.173 -6.105 15.343 1.00 89.75 442 VAL A O 1
ATOM 3212 N N . SER A 1 443 ? 16.002 -7.499 16.889 1.00 87.31 443 SER A N 1
ATOM 3213 C CA . SER A 1 443 ? 15.009 -8.555 16.669 1.00 87.31 443 SER A CA 1
ATOM 3214 C C . SER A 1 443 ? 14.112 -8.694 17.884 1.00 87.31 443 SER A C 1
ATOM 3216 O O . SER A 1 443 ? 14.593 -8.604 19.015 1.00 87.31 443 SER A O 1
ATOM 3218 N N . ALA A 1 444 ? 12.824 -8.932 17.652 1.00 85.12 444 ALA A N 1
ATOM 3219 C CA . ALA A 1 444 ? 11.950 -9.388 18.720 1.00 85.12 444 ALA A CA 1
ATOM 3220 C C . ALA A 1 444 ? 12.342 -10.807 19.175 1.00 85.12 444 ALA A C 1
ATOM 3222 O O . ALA A 1 444 ? 12.841 -11.598 18.367 1.00 85.12 444 ALA A O 1
ATOM 3223 N N . PRO A 1 445 ? 12.085 -11.164 20.444 1.00 82.12 445 PRO A N 1
ATOM 3224 C CA . PRO A 1 445 ? 12.014 -12.561 20.867 1.00 82.12 445 PRO A CA 1
ATOM 3225 C C . PRO A 1 445 ? 11.076 -13.385 19.968 1.00 82.12 445 PRO A C 1
ATOM 3227 O O . PRO A 1 445 ? 10.126 -12.843 19.405 1.00 82.12 445 PRO A O 1
ATOM 3230 N N . ALA A 1 446 ? 11.324 -14.693 19.839 1.00 75.62 446 ALA A N 1
ATOM 3231 C CA . ALA A 1 446 ? 10.634 -15.568 18.879 1.00 75.62 446 ALA A CA 1
ATOM 3232 C C . ALA A 1 446 ? 9.093 -15.548 18.990 1.00 75.62 446 ALA A C 1
ATOM 3234 O O . ALA A 1 446 ? 8.395 -15.692 17.987 1.00 75.62 446 ALA A O 1
ATOM 3235 N N . ASP A 1 447 ? 8.573 -15.343 20.198 1.00 79.06 447 ASP A N 1
ATOM 3236 C CA . ASP A 1 447 ? 7.154 -15.297 20.548 1.00 79.06 447 ASP A CA 1
ATOM 3237 C C . ASP A 1 447 ? 6.656 -13.874 20.855 1.00 79.06 447 ASP A C 1
ATOM 3239 O O . ASP A 1 447 ? 5.588 -13.707 21.443 1.00 79.06 447 ASP A O 1
ATOM 3243 N N . ALA A 1 448 ? 7.404 -12.840 20.465 1.00 82.56 448 ALA A N 1
ATOM 3244 C CA . ALA A 1 448 ? 7.074 -11.449 20.746 1.00 82.56 448 ALA A CA 1
ATOM 3245 C C . ALA A 1 448 ? 6.975 -10.598 19.476 1.00 82.56 448 ALA A C 1
ATOM 3247 O O . ALA A 1 448 ? 7.666 -10.839 18.488 1.00 82.56 448 ALA A O 1
ATOM 3248 N N . ILE A 1 449 ? 6.139 -9.563 19.522 1.00 85.75 449 ILE A N 1
ATOM 3249 C CA . ILE A 1 449 ? 6.080 -8.491 18.523 1.00 85.75 449 ILE A CA 1
ATOM 3250 C C . ILE A 1 449 ? 6.724 -7.217 19.069 1.00 85.75 449 ILE A C 1
ATOM 3252 O O . ILE A 1 449 ? 6.684 -6.952 20.272 1.00 85.75 449 ILE A O 1
ATOM 3256 N N . LEU A 1 450 ? 7.295 -6.405 18.178 1.00 88.50 450 LEU A N 1
ATOM 3257 C CA . LEU A 1 450 ? 7.795 -5.084 18.545 1.00 88.50 450 LEU A CA 1
ATOM 3258 C C . LEU A 1 450 ? 6.638 -4.088 18.612 1.00 88.50 450 LEU A C 1
ATOM 3260 O O . LEU A 1 450 ? 5.862 -3.950 17.665 1.00 88.50 450 LEU A O 1
ATOM 3264 N N . ARG A 1 451 ? 6.554 -3.360 19.723 1.00 89.00 451 ARG A N 1
ATOM 3265 C CA . ARG A 1 451 ? 5.620 -2.255 19.909 1.00 89.00 451 ARG A CA 1
ATOM 3266 C C . ARG A 1 451 ? 6.392 -0.935 19.983 1.00 89.00 451 ARG A C 1
ATOM 3268 O O . ARG A 1 451 ? 7.167 -0.756 20.925 1.00 89.00 451 ARG A O 1
ATOM 3275 N N . PRO A 1 452 ? 6.212 -0.016 19.020 1.00 89.81 452 PRO A N 1
ATOM 3276 C CA . PRO A 1 452 ? 6.886 1.275 19.054 1.00 89.81 452 PRO A CA 1
ATOM 3277 C C . PRO A 1 452 ? 6.419 2.108 20.255 1.00 89.81 452 PRO A C 1
ATOM 3279 O O . PRO A 1 452 ? 5.223 2.203 20.537 1.00 89.81 452 PRO A O 1
ATOM 3282 N N . VAL A 1 453 ? 7.373 2.704 20.971 1.00 89.25 453 VAL A N 1
ATOM 3283 C CA . VAL A 1 453 ? 7.102 3.666 22.047 1.00 89.25 453 VAL A CA 1
ATOM 3284 C C . VAL A 1 453 ? 6.988 5.058 21.442 1.00 89.25 453 VAL A C 1
ATOM 3286 O O . VAL A 1 453 ? 7.929 5.527 20.807 1.00 89.25 453 VAL A O 1
ATOM 3289 N N . HIS A 1 454 ? 5.852 5.709 21.673 1.00 85.81 454 HIS A N 1
ATOM 3290 C CA . HIS A 1 454 ? 5.562 7.058 21.194 1.00 85.81 454 HIS A CA 1
ATOM 3291 C C . HIS A 1 454 ? 5.716 8.104 22.316 1.00 85.81 454 HIS A C 1
ATOM 3293 O O . HIS A 1 454 ? 5.385 7.795 23.467 1.00 85.81 454 HIS A O 1
ATOM 3299 N N . PRO A 1 455 ? 6.149 9.343 22.005 1.00 86.50 455 PRO A N 1
ATOM 3300 C CA . PRO A 1 455 ? 6.628 9.804 20.695 1.00 86.50 455 PRO A CA 1
ATOM 3301 C C . PRO A 1 455 ? 8.058 9.326 20.379 1.00 86.50 455 PRO A C 1
ATOM 3303 O O . PRO A 1 455 ? 8.816 8.968 21.286 1.00 86.50 455 PRO A O 1
ATOM 3306 N N . PHE A 1 456 ? 8.450 9.349 19.101 1.00 88.06 456 PHE A N 1
ATOM 3307 C CA . PHE A 1 456 ? 9.833 9.044 18.708 1.00 88.06 456 PHE A CA 1
ATOM 3308 C C . PHE A 1 456 ? 10.790 10.183 19.068 1.00 88.06 456 PHE A C 1
ATOM 3310 O O . PHE A 1 456 ? 10.416 11.352 19.154 1.00 88.06 456 PHE A O 1
ATOM 3317 N N . THR A 1 457 ? 12.066 9.846 19.270 1.00 85.56 457 THR A N 1
ATOM 3318 C CA . THR A 1 457 ? 13.108 10.855 19.502 1.00 85.56 457 THR A CA 1
ATOM 3319 C C . THR A 1 457 ? 13.711 11.281 18.169 1.00 85.56 457 THR A C 1
ATOM 3321 O O . THR A 1 457 ? 14.357 10.472 17.510 1.00 85.56 457 THR A O 1
ATOM 3324 N N . PHE A 1 458 ? 13.551 12.547 17.780 1.00 81.81 458 PHE A N 1
ATOM 3325 C CA . PHE A 1 458 ? 14.107 13.087 16.535 1.00 81.81 458 PHE A CA 1
ATOM 3326 C C . PHE A 1 458 ? 15.318 13.993 16.783 1.00 81.81 458 PHE A C 1
ATOM 3328 O O . PHE A 1 458 ? 15.280 14.899 17.615 1.00 81.81 458 PHE A O 1
ATOM 3335 N N . ARG A 1 459 ? 16.382 13.788 16.006 1.00 83.31 459 ARG A N 1
ATOM 3336 C CA . ARG A 1 459 ? 17.542 14.678 15.867 1.00 83.31 459 ARG A CA 1
ATOM 3337 C C . ARG A 1 459 ? 17.569 15.174 14.428 1.00 83.31 459 ARG A C 1
ATOM 3339 O O . ARG A 1 459 ? 17.548 14.357 13.519 1.00 83.31 459 ARG A O 1
ATOM 3346 N N . VAL A 1 460 ? 17.574 16.484 14.205 1.00 80.88 460 VAL A N 1
ATOM 3347 C CA . VAL A 1 460 ? 17.435 17.049 12.852 1.00 80.88 460 VAL A CA 1
ATOM 3348 C C . VAL A 1 460 ? 18.616 17.960 12.531 1.00 80.88 460 VAL A C 1
ATOM 3350 O O . VAL A 1 460 ? 18.957 18.834 13.327 1.00 80.88 460 VAL A O 1
ATOM 3353 N N . SER A 1 461 ? 19.227 17.755 11.367 1.00 76.62 461 SER A N 1
ATOM 3354 C CA . SER A 1 461 ? 20.321 18.550 10.798 1.00 76.62 461 SER A CA 1
ATOM 3355 C C . SER A 1 461 ? 20.003 18.963 9.355 1.00 76.62 461 SER A C 1
ATOM 3357 O O . SER A 1 461 ? 19.021 18.513 8.770 1.00 76.62 461 SER A O 1
ATOM 3359 N N . THR A 1 462 ? 20.816 19.841 8.769 1.00 77.12 462 THR A N 1
ATOM 3360 C CA . THR A 1 462 ? 20.733 20.256 7.356 1.00 77.12 462 THR A CA 1
ATOM 3361 C C . THR A 1 462 ? 22.053 19.958 6.640 1.00 77.12 462 THR A C 1
ATOM 3363 O O . THR A 1 462 ? 23.095 19.845 7.291 1.00 77.12 462 THR A O 1
ATOM 3366 N N . GLU A 1 463 ? 22.032 19.851 5.307 1.00 67.62 463 GLU A N 1
ATOM 3367 C CA . GLU A 1 463 ? 23.222 19.576 4.469 1.00 67.62 463 GLU A CA 1
ATOM 3368 C C . GLU A 1 463 ? 24.401 20.539 4.725 1.00 67.62 463 GLU A C 1
ATOM 3370 O O . GLU A 1 463 ? 25.560 20.173 4.542 1.00 67.62 463 GLU A O 1
ATOM 3375 N N . GLY A 1 464 ? 24.118 21.762 5.190 1.00 55.31 464 GLY A N 1
ATOM 3376 C CA . GLY A 1 464 ? 25.119 22.785 5.508 1.00 55.31 464 GLY A CA 1
ATOM 3377 C C . GLY A 1 464 ? 25.886 22.575 6.820 1.00 55.31 464 GLY A C 1
ATOM 3378 O O . GLY A 1 464 ? 26.723 23.408 7.161 1.00 55.31 464 GLY A O 1
ATOM 3379 N N . GLY A 1 465 ? 25.616 21.506 7.578 1.00 53.09 465 GLY A N 1
ATOM 3380 C CA . GLY A 1 465 ? 26.395 21.156 8.773 1.00 53.09 465 GLY A CA 1
ATOM 3381 C C . GLY A 1 465 ? 26.264 22.123 9.955 1.00 53.09 465 GLY A C 1
ATOM 3382 O O . GLY A 1 465 ? 27.034 22.029 10.908 1.00 53.09 465 GLY A O 1
ATOM 3383 N N . GLN A 1 466 ? 25.284 23.024 9.939 1.00 44.09 466 GLN A N 1
ATOM 3384 C CA . GLN A 1 466 ? 24.869 23.810 11.095 1.00 44.09 466 GLN A CA 1
ATOM 3385 C C . GLN A 1 466 ? 23.347 23.930 11.057 1.00 44.09 466 GLN A C 1
ATOM 3387 O O . GLN A 1 466 ? 22.779 24.387 10.063 1.00 44.09 466 GLN A O 1
ATOM 3392 N N . ALA A 1 467 ? 22.687 23.521 12.147 1.00 42.84 467 ALA A N 1
ATOM 3393 C CA . ALA A 1 467 ? 21.333 23.980 12.429 1.00 42.84 467 ALA A CA 1
ATOM 3394 C C . ALA A 1 467 ? 21.310 25.505 12.255 1.00 42.84 467 ALA A C 1
ATOM 3396 O O . ALA A 1 467 ? 22.302 26.167 12.581 1.00 42.84 467 ALA A O 1
ATOM 3397 N N . ALA A 1 468 ? 20.218 26.048 11.706 1.00 47.31 468 ALA A N 1
ATOM 3398 C CA . ALA A 1 468 ? 20.030 27.493 11.620 1.00 47.31 468 ALA A CA 1
ATOM 3399 C C . ALA A 1 468 ? 20.4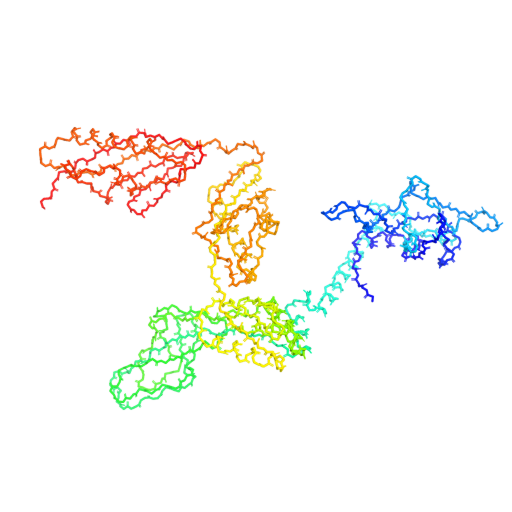78 28.143 12.946 1.00 47.31 468 ALA A C 1
ATOM 3401 O O . ALA A 1 468 ? 20.197 27.562 13.999 1.00 47.31 468 ALA A O 1
ATOM 3402 N N . PRO A 1 469 ? 21.212 29.276 12.927 1.00 51.84 469 PRO A N 1
ATOM 3403 C CA . PRO A 1 469 ? 21.616 29.933 14.165 1.00 51.84 469 PRO A CA 1
ATOM 3404 C C . PRO A 1 469 ? 20.362 30.106 15.016 1.00 51.84 469 PRO A C 1
ATOM 3406 O O . PRO A 1 469 ? 19.363 30.634 14.521 1.00 51.84 469 PRO A O 1
ATOM 3409 N N . GLY A 1 470 ? 20.384 29.564 16.236 1.00 58.44 470 GLY A N 1
ATOM 3410 C CA . GLY A 1 470 ? 19.188 29.548 17.063 1.00 58.44 470 GLY A CA 1
ATOM 3411 C C . GLY A 1 470 ? 18.659 30.959 17.269 1.00 58.44 470 GLY A C 1
ATOM 3412 O O . GLY A 1 470 ? 19.414 31.939 17.280 1.00 58.44 470 GLY A O 1
ATOM 3413 N N . ALA A 1 471 ? 17.341 31.065 17.356 1.00 69.75 471 ALA A N 1
ATOM 3414 C CA . ALA A 1 471 ? 16.689 32.349 17.483 1.00 69.75 471 ALA A CA 1
ATOM 3415 C C . ALA A 1 471 ? 16.980 32.939 18.869 1.00 69.75 471 ALA A C 1
ATOM 3417 O O . ALA A 1 471 ? 17.048 32.228 19.877 1.00 69.75 471 ALA A O 1
ATOM 3418 N N . GLU A 1 472 ? 17.130 34.260 18.936 1.00 81.62 472 GLU A N 1
ATOM 3419 C CA . GLU A 1 472 ? 17.017 34.958 20.210 1.00 81.62 472 GLU A CA 1
ATOM 3420 C C . GLU A 1 472 ? 15.531 35.008 20.586 1.00 81.62 472 GLU A C 1
ATOM 3422 O O . GLU A 1 472 ? 14.716 35.552 19.836 1.00 81.62 472 GLU A O 1
ATOM 3427 N N . ILE A 1 473 ? 15.182 34.387 21.712 1.00 86.62 473 ILE A N 1
ATOM 3428 C CA . ILE A 1 473 ? 13.827 34.381 22.264 1.00 86.62 473 ILE A CA 1
ATOM 3429 C C . ILE A 1 473 ? 13.810 35.363 23.431 1.00 86.62 473 ILE A C 1
ATOM 3431 O O . ILE A 1 473 ? 14.288 35.045 24.521 1.00 86.62 473 ILE A O 1
ATOM 3435 N N . ALA A 1 474 ? 13.258 36.552 23.215 1.00 88.50 474 ALA A N 1
ATOM 3436 C CA . ALA A 1 474 ? 13.061 37.521 24.285 1.00 88.50 474 ALA A CA 1
ATOM 3437 C C . ALA A 1 474 ? 11.757 37.214 25.034 1.00 88.50 474 ALA A C 1
ATOM 3439 O O . ALA A 1 474 ? 10.721 36.988 24.410 1.00 88.50 474 ALA A O 1
ATOM 3440 N N . VAL A 1 475 ? 11.802 37.205 26.365 1.00 90.69 475 VAL A N 1
ATOM 3441 C CA . VAL A 1 475 ? 10.660 36.877 27.229 1.00 90.69 475 VAL A CA 1
ATOM 3442 C C . VAL A 1 475 ? 10.278 38.088 28.073 1.00 90.69 475 VAL A C 1
ATOM 3444 O O . VAL A 1 475 ? 11.107 38.626 28.806 1.00 90.69 475 VAL A O 1
ATOM 3447 N N . ASP A 1 476 ? 9.013 38.480 28.008 1.00 90.56 476 ASP A N 1
ATOM 3448 C CA . ASP A 1 476 ? 8.382 39.467 28.878 1.00 90.56 476 ASP A CA 1
ATOM 3449 C C . ASP A 1 476 ? 7.348 38.765 29.761 1.00 90.56 476 ASP A C 1
ATOM 3451 O O . ASP A 1 476 ? 6.512 37.997 29.283 1.00 90.56 476 ASP A O 1
ATOM 3455 N N . VAL A 1 477 ? 7.400 39.018 31.066 1.00 91.88 477 VAL A N 1
ATOM 3456 C CA . VAL A 1 477 ? 6.559 38.329 32.050 1.00 91.88 477 VAL A CA 1
ATOM 3457 C C . VAL A 1 477 ? 5.667 39.325 32.781 1.00 91.88 477 VAL A C 1
ATOM 3459 O O . VAL A 1 477 ? 6.161 40.316 33.315 1.00 91.88 477 VAL A O 1
ATOM 3462 N N . HIS A 1 478 ? 4.368 39.035 32.857 1.00 93.69 478 HIS A N 1
ATOM 3463 C CA . HIS A 1 478 ? 3.394 39.780 33.653 1.00 93.69 478 HIS A CA 1
ATOM 3464 C C . HIS A 1 478 ? 2.810 38.890 34.756 1.00 93.69 478 HIS A C 1
ATOM 3466 O O . HIS A 1 478 ? 2.139 37.897 34.470 1.00 93.69 478 HIS A O 1
ATOM 3472 N N . LEU A 1 479 ? 3.075 39.250 36.015 1.00 91.69 479 LEU A N 1
ATOM 3473 C CA . LEU A 1 479 ? 2.720 38.472 37.204 1.00 91.69 479 LEU A CA 1
ATOM 3474 C C . LEU A 1 479 ? 1.855 39.301 38.163 1.00 91.69 479 LEU A C 1
ATOM 3476 O O . LEU A 1 479 ? 2.391 40.081 38.958 1.00 91.69 479 LEU A O 1
ATOM 3480 N N . PRO A 1 480 ? 0.526 39.130 38.125 1.00 91.00 480 PRO A N 1
ATOM 3481 C CA . PRO A 1 480 ? -0.364 39.713 39.114 1.00 91.00 480 PRO A CA 1
ATOM 3482 C C . PRO A 1 480 ? -0.356 38.894 40.413 1.00 91.00 480 PRO A C 1
ATOM 3484 O O . PRO A 1 480 ? -0.535 37.671 40.405 1.00 91.00 480 PRO A O 1
ATOM 3487 N N . VAL A 1 481 ? -0.152 39.566 41.550 1.00 91.00 481 VAL A N 1
ATOM 3488 C CA . VAL A 1 481 ? 0.005 38.930 42.868 1.00 91.00 481 VAL A CA 1
ATOM 3489 C C . VAL A 1 481 ? -0.790 39.617 43.973 1.00 91.00 481 VAL A C 1
ATOM 3491 O O . VAL A 1 481 ? 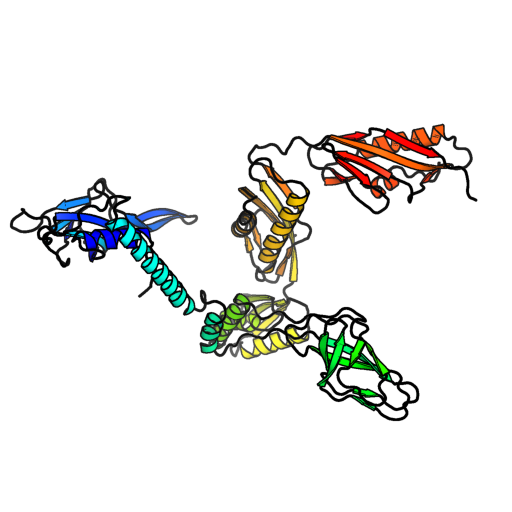-1.028 40.824 43.946 1.00 91.00 481 VAL A O 1
ATOM 3494 N N . ARG A 1 482 ? -1.147 38.837 44.998 1.00 90.62 482 ARG A N 1
ATOM 3495 C CA . ARG A 1 482 ? -1.623 39.323 46.301 1.00 90.62 482 ARG A CA 1
ATOM 3496 C C . ARG A 1 482 ? -0.554 39.071 47.354 1.00 90.62 482 ARG A C 1
ATOM 3498 O O . ARG A 1 482 ? -0.035 37.964 47.440 1.00 90.62 482 ARG A O 1
ATOM 3505 N N . LEU A 1 483 ? -0.214 40.075 48.153 1.00 88.56 483 LEU A N 1
ATOM 3506 C CA . LEU A 1 483 ? 0.848 39.949 49.155 1.00 88.56 483 LEU A CA 1
ATOM 3507 C C . LEU A 1 483 ? 0.341 39.292 50.440 1.00 88.56 483 LEU A C 1
ATOM 3509 O O . LEU A 1 483 ? -0.781 39.546 50.878 1.00 88.56 483 LEU A O 1
ATOM 3513 N N . VAL A 1 484 ? 1.200 38.492 51.070 1.00 88.06 484 VAL A N 1
ATOM 3514 C CA . VAL A 1 484 ? 0.977 37.998 52.433 1.00 88.06 484 VAL A CA 1
ATOM 3515 C C . VAL A 1 484 ? 1.263 39.128 53.432 1.00 88.06 484 VAL A C 1
ATOM 3517 O O . VAL A 1 484 ? 2.148 39.962 53.220 1.00 88.06 484 VAL A O 1
ATOM 3520 N N . ALA A 1 485 ? 0.505 39.176 54.530 1.00 82.25 485 ALA A N 1
ATOM 3521 C CA . ALA A 1 485 ? 0.644 40.208 55.555 1.00 82.25 485 ALA A CA 1
ATOM 3522 C C . ALA A 1 485 ? 2.089 40.293 56.089 1.00 82.25 485 ALA A C 1
ATOM 3524 O O . ALA A 1 485 ? 2.671 39.292 56.501 1.00 82.25 485 ALA A O 1
ATOM 3525 N N . GLY A 1 486 ? 2.656 41.504 56.099 1.00 80.94 486 GLY A N 1
ATOM 3526 C CA . GLY A 1 486 ? 4.032 41.758 56.546 1.00 80.94 486 GLY A CA 1
ATOM 3527 C C . GLY A 1 486 ? 5.093 41.736 55.439 1.00 80.94 486 GLY A C 1
ATOM 3528 O O . GLY A 1 486 ? 6.245 42.063 55.717 1.00 80.94 486 GLY A O 1
ATOM 3529 N N . VAL A 1 487 ? 4.724 41.420 54.192 1.00 86.56 487 VAL A N 1
ATOM 3530 C CA . VAL A 1 487 ? 5.618 41.496 53.026 1.00 86.56 487 VAL A CA 1
ATOM 3531 C C . VAL A 1 487 ? 5.358 42.783 52.251 1.00 86.56 487 VAL A C 1
ATOM 3533 O O . VAL A 1 487 ? 4.230 43.085 51.871 1.00 86.56 487 VAL A O 1
ATOM 3536 N N . SER A 1 488 ? 6.413 43.557 52.003 1.00 88.88 488 SER A N 1
ATOM 3537 C CA . SER A 1 488 ? 6.322 44.763 51.171 1.00 88.88 488 SER A CA 1
ATOM 3538 C C . SER A 1 488 ? 6.319 44.424 49.678 1.00 88.88 488 SER A C 1
ATOM 3540 O O . SER A 1 488 ? 6.951 43.457 49.247 1.00 88.88 488 SER A O 1
ATOM 3542 N N . ALA A 1 489 ? 5.688 45.276 48.864 1.00 85.06 489 ALA A N 1
ATOM 3543 C CA . ALA A 1 489 ? 5.698 45.139 47.405 1.00 85.06 489 ALA A CA 1
ATOM 3544 C C . ALA A 1 489 ? 7.126 45.040 46.835 1.00 85.06 489 ALA A C 1
ATOM 3546 O O . ALA A 1 489 ? 7.389 44.211 45.973 1.00 85.06 489 ALA A O 1
ATOM 3547 N N . ALA A 1 490 ? 8.081 45.800 47.385 1.00 84.81 490 ALA A N 1
ATOM 3548 C CA . ALA A 1 490 ? 9.483 45.746 46.969 1.00 84.81 490 ALA A CA 1
ATOM 3549 C C . ALA A 1 490 ? 10.133 44.370 47.215 1.00 84.81 490 ALA A C 1
ATOM 3551 O O . ALA A 1 490 ? 10.884 43.882 46.371 1.00 84.81 490 ALA A O 1
ATOM 3552 N N . GLN A 1 491 ? 9.828 43.721 48.344 1.00 85.69 491 GLN A N 1
ATOM 3553 C CA . GLN A 1 491 ? 10.345 42.385 48.663 1.00 85.69 491 GLN A CA 1
ATOM 3554 C C . GLN A 1 491 ? 9.753 41.309 47.747 1.00 85.69 491 GLN A C 1
ATOM 3556 O O . GLN A 1 491 ? 10.480 40.417 47.309 1.00 85.69 491 GLN A O 1
ATOM 3561 N N . ALA A 1 492 ? 8.458 41.399 47.434 1.00 85.75 492 ALA A N 1
ATOM 3562 C CA . ALA A 1 492 ? 7.803 40.474 46.514 1.00 85.75 492 ALA A CA 1
ATOM 3563 C C . ALA A 1 492 ? 8.314 40.641 45.077 1.00 85.75 492 ALA A C 1
ATOM 3565 O O . ALA A 1 492 ? 8.690 39.653 44.450 1.00 85.75 492 ALA A O 1
ATOM 3566 N N . THR A 1 493 ? 8.432 41.880 44.587 1.00 89.75 493 THR A N 1
ATOM 3567 C CA . THR A 1 493 ? 8.975 42.165 43.251 1.00 89.75 493 THR A CA 1
ATOM 3568 C C . THR A 1 493 ? 10.418 41.687 43.107 1.00 89.75 493 THR A C 1
ATOM 3570 O O . THR A 1 493 ? 10.763 41.090 42.090 1.00 89.75 493 THR A O 1
ATOM 3573 N N . ALA A 1 494 ? 11.265 41.882 44.124 1.00 88.38 494 ALA A N 1
ATOM 3574 C CA . ALA A 1 494 ? 12.639 41.383 44.096 1.00 88.38 494 ALA A CA 1
ATOM 3575 C C . ALA A 1 494 ? 12.696 39.846 44.030 1.00 88.38 494 ALA A C 1
ATOM 3577 O O . ALA A 1 494 ? 13.467 39.292 43.246 1.00 88.38 494 ALA A O 1
ATOM 3578 N N . ALA A 1 495 ? 11.859 39.156 44.813 1.00 88.69 495 ALA A N 1
ATOM 3579 C CA . ALA A 1 495 ? 11.798 37.696 44.821 1.00 88.69 495 ALA A CA 1
ATOM 3580 C C . ALA A 1 495 ? 11.284 37.123 43.487 1.00 88.69 495 ALA A C 1
ATOM 3582 O O . ALA A 1 495 ? 11.890 36.198 42.951 1.00 88.69 495 ALA A O 1
ATOM 3583 N N . LEU A 1 496 ? 10.212 37.696 42.929 1.00 90.69 496 LEU A N 1
ATOM 3584 C CA . LEU A 1 496 ? 9.617 37.262 41.660 1.00 90.69 496 LEU A CA 1
ATOM 3585 C C . LEU A 1 496 ? 10.549 37.511 40.473 1.00 90.69 496 LEU A C 1
ATOM 3587 O O . LEU A 1 496 ? 10.723 36.624 39.640 1.00 90.69 496 LEU A O 1
ATOM 3591 N N . THR A 1 497 ? 11.201 38.675 40.412 1.00 91.00 497 THR A N 1
ATOM 3592 C CA . THR A 1 497 ? 12.181 38.977 39.357 1.00 91.00 497 THR A CA 1
ATOM 3593 C C . THR A 1 497 ? 13.379 38.030 39.429 1.00 91.00 497 THR A C 1
ATOM 3595 O O . THR A 1 497 ? 13.811 37.508 38.401 1.00 91.00 497 THR A O 1
ATOM 3598 N N . ALA A 1 498 ? 13.891 37.737 40.632 1.00 89.31 498 ALA A N 1
ATOM 3599 C CA . ALA A 1 498 ? 14.987 36.785 40.810 1.00 89.31 498 ALA A CA 1
ATOM 3600 C C . ALA A 1 498 ? 14.590 35.358 40.393 1.00 89.31 498 ALA A C 1
ATOM 3602 O O . ALA A 1 498 ? 15.330 34.708 39.654 1.00 89.31 498 ALA A O 1
ATOM 3603 N N . ALA A 1 499 ? 13.408 34.891 40.808 1.00 90.88 499 ALA A N 1
ATOM 3604 C CA . ALA A 1 499 ? 12.899 33.570 40.443 1.00 90.88 499 ALA A CA 1
ATOM 3605 C C . ALA A 1 499 ? 12.650 33.447 38.931 1.00 90.88 499 ALA A C 1
ATOM 3607 O O . ALA A 1 499 ? 13.063 32.466 38.318 1.00 90.88 499 ALA A O 1
ATOM 3608 N N . THR A 1 500 ? 12.072 34.478 38.308 1.00 91.69 500 THR A N 1
ATOM 3609 C CA . THR A 1 500 ? 11.843 34.532 36.854 1.00 91.69 500 THR A CA 1
ATOM 3610 C C . THR A 1 500 ? 13.164 34.528 36.082 1.00 91.69 500 THR A C 1
ATOM 3612 O O . THR A 1 500 ? 13.308 33.803 35.102 1.00 91.69 500 THR A O 1
ATOM 3615 N N . THR A 1 501 ? 14.167 35.274 36.557 1.00 91.56 501 THR A N 1
ATOM 3616 C CA . THR A 1 501 ? 15.513 35.288 35.958 1.00 91.56 501 THR A CA 1
ATOM 3617 C C . THR A 1 501 ? 16.171 33.912 36.048 1.00 91.56 501 THR A C 1
ATOM 3619 O O . THR A 1 501 ? 16.720 33.424 35.062 1.00 91.56 501 THR A O 1
ATOM 3622 N N . SER A 1 502 ? 16.082 33.260 37.212 1.00 91.38 502 SER A N 1
ATOM 3623 C CA . SER A 1 502 ? 16.617 31.910 37.413 1.00 91.38 502 SER A CA 1
ATOM 3624 C C . SER A 1 502 ? 15.900 30.870 36.556 1.00 91.38 502 SER A C 1
ATOM 3626 O O . SER A 1 502 ? 16.542 29.946 36.065 1.00 91.38 502 SER A O 1
ATOM 3628 N N . TRP A 1 503 ? 14.586 31.006 36.379 1.00 92.88 503 TRP A N 1
ATOM 3629 C CA . TRP A 1 503 ? 13.802 30.116 35.533 1.00 92.88 503 TRP A CA 1
ATOM 3630 C C . TRP A 1 503 ? 14.222 30.234 34.068 1.00 92.88 503 TRP A C 1
ATOM 3632 O O . TRP A 1 503 ? 14.573 29.224 33.466 1.00 92.88 503 TRP A O 1
ATOM 3642 N N . VAL A 1 504 ? 14.291 31.458 33.527 1.00 90.81 504 VAL A N 1
ATOM 3643 C CA . VAL A 1 504 ? 14.735 31.691 32.142 1.00 90.81 504 VAL A CA 1
ATOM 3644 C C . VAL A 1 504 ? 16.163 31.185 31.920 1.00 90.81 504 VAL A C 1
ATOM 3646 O O . VAL A 1 504 ? 16.425 30.523 30.921 1.00 90.81 504 VAL A O 1
ATOM 3649 N N . ALA A 1 505 ? 17.074 31.428 32.868 1.00 88.25 505 ALA A N 1
A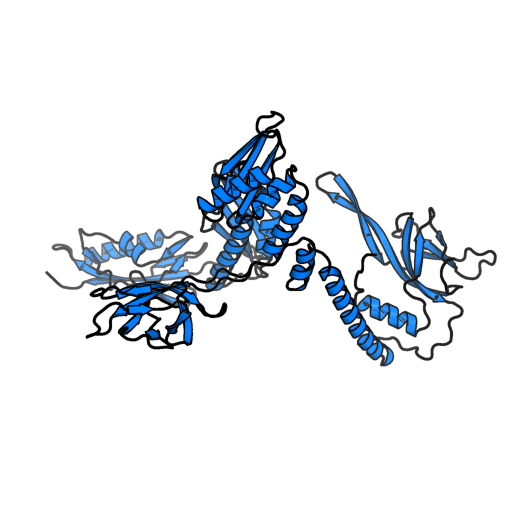TOM 3650 C CA . ALA A 1 505 ? 18.451 30.938 32.792 1.00 88.25 505 ALA A CA 1
ATOM 3651 C C . ALA A 1 505 ? 18.568 29.403 32.879 1.00 88.25 505 ALA A C 1
ATOM 3653 O O . ALA A 1 505 ? 19.566 28.837 32.436 1.00 88.25 505 ALA A O 1
ATOM 3654 N N . GLY A 1 506 ? 17.571 28.732 33.464 1.00 86.38 506 GLY A N 1
ATOM 3655 C CA . GLY A 1 506 ? 17.527 27.280 33.615 1.00 86.38 506 GLY A CA 1
ATOM 3656 C C . GLY A 1 506 ? 16.964 26.529 32.406 1.00 86.38 506 GLY A C 1
ATOM 3657 O O . GLY A 1 506 ? 17.118 25.308 32.352 1.00 86.38 506 GLY A O 1
ATOM 3658 N N . LEU A 1 507 ? 16.341 27.221 31.444 1.00 87.06 507 LEU A N 1
ATOM 3659 C CA . LEU A 1 507 ? 15.700 26.594 30.285 1.00 87.06 507 LEU A CA 1
ATOM 3660 C C . LEU A 1 507 ? 16.720 25.879 29.389 1.00 87.06 507 LEU A C 1
ATOM 3662 O O . LEU A 1 507 ? 17.715 26.464 28.965 1.00 87.06 507 LEU A O 1
ATOM 3666 N N . GLN A 1 508 ? 16.454 24.607 29.093 1.00 80.31 508 GLN A N 1
ATOM 3667 C CA . GLN A 1 508 ? 17.295 23.757 28.247 1.00 80.31 508 GLN A CA 1
ATOM 3668 C C . GLN A 1 508 ? 16.622 23.451 26.901 1.00 80.31 508 GLN A C 1
ATOM 3670 O O . GLN A 1 508 ? 15.389 23.448 26.819 1.00 80.31 508 GLN A O 1
ATOM 3675 N N . PRO A 1 509 ? 17.402 23.123 25.852 1.00 75.81 509 PRO A N 1
ATOM 3676 C CA . PRO A 1 509 ? 16.856 22.624 24.595 1.00 75.81 509 PRO A CA 1
ATOM 3677 C C . PRO A 1 509 ? 15.899 21.445 24.809 1.00 75.81 509 PRO A C 1
ATOM 3679 O O . PRO A 1 509 ? 16.200 20.519 25.562 1.00 75.81 509 PRO A O 1
ATOM 3682 N N . GLY A 1 510 ? 14.749 21.477 24.136 1.00 71.50 510 GLY A N 1
ATOM 3683 C CA . GLY A 1 510 ? 13.689 20.473 24.278 1.00 71.50 510 GLY A CA 1
ATOM 3684 C C . GLY A 1 510 ? 12.657 20.783 25.369 1.00 71.50 510 GLY A C 1
ATOM 3685 O O . GLY A 1 510 ? 11.676 20.054 25.493 1.00 71.50 510 GLY A O 1
ATOM 3686 N N . GLN A 1 511 ? 12.832 21.864 26.135 1.00 81.88 511 GLN A N 1
ATOM 3687 C CA . GLN A 1 511 ? 11.796 22.395 27.024 1.00 81.88 511 GLN A CA 1
ATOM 3688 C C . GLN A 1 511 ? 10.903 23.409 26.295 1.00 81.88 511 GLN A C 1
ATOM 3690 O O . GLN A 1 511 ? 11.259 23.937 25.242 1.00 81.88 511 GLN A O 1
ATOM 3695 N N . ALA A 1 512 ? 9.736 23.701 26.871 1.00 84.31 512 ALA A N 1
ATOM 3696 C CA . ALA A 1 512 ? 8.828 24.728 26.375 1.00 84.31 512 ALA A CA 1
ATOM 3697 C C . ALA A 1 512 ? 8.585 25.806 27.438 1.00 84.31 512 ALA A C 1
ATOM 3699 O O . ALA A 1 512 ? 8.312 25.506 28.603 1.00 84.31 512 ALA A O 1
ATOM 3700 N N . ILE A 1 513 ? 8.643 27.066 27.016 1.00 87.19 513 ILE A N 1
ATOM 3701 C CA . ILE A 1 513 ? 8.203 28.222 27.793 1.00 87.19 513 ILE A CA 1
ATOM 3702 C C . ILE A 1 513 ? 6.676 28.158 27.849 1.00 87.19 513 ILE A C 1
ATOM 3704 O O . ILE A 1 513 ? 5.997 28.197 26.821 1.00 87.19 513 ILE A O 1
ATOM 3708 N N . THR A 1 514 ? 6.146 28.028 29.059 1.00 90.38 514 THR A N 1
ATOM 3709 C CA . THR A 1 514 ? 4.712 27.938 29.353 1.00 90.38 514 THR A CA 1
ATOM 3710 C C . THR A 1 514 ? 4.408 28.734 30.617 1.00 90.38 514 THR A C 1
ATOM 3712 O O . THR A 1 514 ? 5.281 28.906 31.473 1.00 90.38 514 THR A O 1
ATOM 3715 N N . VAL A 1 515 ? 3.163 29.198 30.755 1.00 88.19 515 VAL A N 1
ATOM 3716 C CA . VAL A 1 515 ? 2.706 29.868 31.983 1.00 88.19 515 VAL A CA 1
ATOM 3717 C C . VAL A 1 515 ? 2.741 28.906 33.174 1.00 88.19 515 VAL A C 1
ATOM 3719 O O . VAL A 1 515 ? 3.170 29.297 34.255 1.00 88.19 515 VAL A O 1
ATOM 3722 N N . ASP A 1 516 ? 2.415 27.628 32.970 1.00 86.50 516 ASP A N 1
ATOM 3723 C CA . ASP A 1 516 ? 2.522 26.594 34.005 1.00 86.50 516 ASP A CA 1
ATOM 3724 C C . ASP A 1 516 ? 3.950 26.399 34.517 1.00 86.50 516 ASP A C 1
ATOM 3726 O O . ASP A 1 516 ? 4.176 26.367 35.730 1.00 86.50 516 ASP A O 1
ATOM 3730 N N . GLY A 1 517 ? 4.920 26.313 33.601 1.00 86.88 517 GLY A N 1
ATOM 3731 C CA . GLY A 1 517 ? 6.334 26.188 33.949 1.00 86.88 517 GLY A CA 1
ATOM 3732 C C . GLY A 1 517 ? 6.846 27.394 34.738 1.00 86.88 517 GLY A C 1
ATOM 3733 O O . GLY A 1 517 ? 7.545 27.217 35.736 1.00 86.88 517 GLY A O 1
ATOM 3734 N N . LEU A 1 518 ? 6.448 28.608 34.339 1.00 91.25 518 LEU A N 1
ATOM 3735 C CA . LEU A 1 518 ? 6.765 29.834 35.073 1.00 91.25 518 LEU A CA 1
ATOM 3736 C C . LEU A 1 518 ? 6.147 29.814 36.476 1.00 91.25 518 LEU A C 1
ATOM 3738 O O . LEU A 1 518 ? 6.856 30.015 37.458 1.00 91.25 518 LEU A O 1
ATOM 3742 N N . LEU A 1 519 ? 4.838 29.561 36.580 1.00 90.38 519 LEU A N 1
ATOM 3743 C CA . LEU A 1 519 ? 4.105 29.584 37.848 1.00 90.38 519 LEU A CA 1
ATOM 3744 C C . LEU A 1 519 ? 4.631 28.541 38.836 1.00 90.38 519 LEU A C 1
ATOM 3746 O O . LEU A 1 519 ? 4.653 28.805 40.035 1.00 90.38 519 LEU A O 1
ATOM 3750 N N . ALA A 1 520 ? 5.084 27.382 38.352 1.00 88.75 520 ALA A N 1
ATOM 3751 C CA . ALA A 1 520 ? 5.755 26.388 39.181 1.00 88.75 520 ALA A CA 1
ATOM 3752 C C . ALA A 1 520 ? 7.107 26.893 39.714 1.00 88.75 520 ALA A C 1
ATOM 3754 O O . ALA A 1 520 ? 7.430 26.657 40.877 1.00 88.75 520 ALA A O 1
ATOM 3755 N N . ALA A 1 521 ? 7.879 27.607 38.890 1.00 89.38 521 ALA A N 1
ATOM 3756 C CA . ALA A 1 521 ? 9.206 28.099 39.251 1.00 89.38 521 ALA A CA 1
ATOM 3757 C C . ALA A 1 521 ? 9.183 29.322 40.185 1.00 89.38 521 ALA A C 1
ATOM 3759 O O . ALA A 1 521 ? 10.081 29.477 41.010 1.00 89.38 521 ALA A O 1
ATOM 3760 N N . VAL A 1 522 ? 8.168 30.186 40.074 1.00 92.12 522 VAL A N 1
ATOM 3761 C CA . VAL A 1 522 ? 8.056 31.424 40.870 1.00 92.12 522 VAL A CA 1
ATOM 3762 C C . VAL A 1 522 ? 7.153 31.286 42.098 1.00 92.12 522 VAL A C 1
ATOM 3764 O O . VAL A 1 522 ? 6.832 32.282 42.735 1.00 92.12 522 VAL A O 1
ATOM 3767 N N . ARG A 1 523 ? 6.707 30.075 42.442 1.00 91.00 523 ARG A N 1
ATOM 3768 C CA . ARG A 1 523 ? 5.790 29.858 43.566 1.00 91.00 523 ARG A CA 1
ATOM 3769 C C . ARG A 1 523 ? 6.477 30.065 44.920 1.00 91.00 523 ARG A C 1
ATOM 3771 O O . ARG A 1 523 ? 7.374 29.311 45.286 1.00 91.00 523 ARG A O 1
ATOM 3778 N N . ASP A 1 524 ? 5.974 31.021 45.700 1.00 89.00 524 ASP A N 1
ATOM 3779 C CA . ASP A 1 524 ? 6.318 31.204 47.114 1.00 89.00 524 ASP A CA 1
ATOM 3780 C C . ASP A 1 524 ? 5.087 31.653 47.921 1.00 89.00 524 ASP A C 1
ATOM 3782 O O . ASP A 1 524 ? 4.864 32.842 48.175 1.00 89.00 524 ASP A O 1
ATOM 3786 N N . ASP A 1 525 ? 4.301 30.665 48.359 1.00 87.38 525 ASP A N 1
ATOM 3787 C CA . ASP A 1 525 ? 3.050 30.870 49.101 1.00 87.38 525 ASP A CA 1
ATOM 3788 C C . ASP A 1 525 ? 3.274 31.554 50.471 1.00 87.38 525 ASP A C 1
ATOM 3790 O O . ASP A 1 525 ? 2.317 31.991 51.109 1.00 87.38 525 ASP A O 1
ATOM 3794 N N . THR A 1 526 ? 4.526 31.675 50.943 1.00 86.19 526 THR A N 1
ATOM 3795 C CA . THR A 1 526 ? 4.847 32.377 52.198 1.00 86.19 526 THR A CA 1
ATOM 3796 C C . THR A 1 526 ? 4.926 33.892 52.030 1.00 86.19 526 THR A C 1
ATOM 3798 O O . THR A 1 526 ? 4.825 34.622 53.018 1.00 86.19 526 THR A O 1
ATOM 3801 N N . ARG A 1 527 ? 5.098 34.380 50.793 1.00 84.69 527 ARG A N 1
ATOM 3802 C CA . ARG A 1 527 ? 5.278 35.809 50.498 1.00 84.69 527 ARG A CA 1
ATOM 3803 C C . ARG A 1 527 ? 4.156 36.409 49.665 1.00 84.69 527 ARG A C 1
ATOM 3805 O O . ARG A 1 527 ? 3.839 37.586 49.847 1.00 84.69 527 ARG A O 1
ATOM 3812 N N . TYR A 1 528 ? 3.562 35.633 48.763 1.00 90.56 528 TYR A N 1
ATOM 3813 C CA . TYR A 1 528 ? 2.509 36.106 47.871 1.00 90.56 528 TYR A CA 1
ATOM 3814 C C . TYR A 1 528 ? 1.652 34.957 47.331 1.00 90.56 528 TYR A C 1
ATOM 3816 O O . TYR A 1 528 ? 2.059 33.802 47.302 1.00 90.56 528 TYR A O 1
ATOM 3824 N N . GLN A 1 529 ? 0.464 35.299 46.845 1.00 89.44 529 GLN A N 1
ATOM 3825 C CA . GLN A 1 529 ? -0.419 34.420 46.091 1.00 89.44 529 GLN A CA 1
ATOM 3826 C C . GLN A 1 529 ? -0.480 34.895 44.635 1.00 89.44 529 GLN A C 1
ATOM 3828 O O . GLN A 1 529 ? -0.786 36.059 44.371 1.00 89.44 529 GLN A O 1
ATOM 3833 N N . LEU A 1 530 ? -0.194 33.995 43.692 1.00 89.94 530 LEU A N 1
ATOM 3834 C CA . LEU A 1 530 ? -0.211 34.268 42.250 1.00 89.94 530 LEU A CA 1
ATOM 3835 C C . LEU A 1 530 ? -1.644 34.217 41.701 1.00 89.94 530 LEU A C 1
ATOM 3837 O O . LEU A 1 530 ? -2.372 33.251 41.945 1.00 89.94 530 LEU A O 1
ATOM 3841 N N . LEU A 1 531 ? -2.043 35.227 40.927 1.00 88.75 531 LEU A N 1
ATOM 3842 C CA . LEU A 1 531 ? -3.320 35.251 40.210 1.00 88.75 531 LEU A CA 1
ATOM 3843 C C . LEU A 1 531 ? -3.136 34.609 38.829 1.00 88.75 531 LEU A C 1
ATOM 3845 O O . LEU A 1 531 ? -2.807 35.269 37.844 1.00 88.75 531 LEU A O 1
ATOM 3849 N N . ARG A 1 532 ? -3.320 33.286 38.771 1.00 88.12 532 ARG A N 1
ATOM 3850 C CA . ARG A 1 532 ? -3.010 32.470 37.584 1.00 88.12 532 ARG A CA 1
ATOM 3851 C C . ARG A 1 532 ? -3.769 32.894 36.322 1.00 88.12 532 ARG A C 1
ATOM 3853 O O . ARG A 1 532 ? -3.150 33.004 35.271 1.00 88.12 532 ARG A O 1
ATOM 3860 N N . SER A 1 533 ? -5.064 33.205 36.444 1.00 82.38 533 SER A N 1
ATOM 3861 C CA . SER A 1 533 ? -5.942 33.590 35.321 1.00 82.38 533 SER A CA 1
ATOM 3862 C C . SER A 1 533 ? -5.474 34.828 34.557 1.00 82.38 533 SER A C 1
ATOM 3864 O O . SER A 1 533 ? -5.810 34.993 33.389 1.00 82.38 533 SER A O 1
ATOM 3866 N N . ASP A 1 534 ? -4.696 35.682 35.220 1.00 83.75 534 ASP A N 1
ATOM 3867 C CA . ASP A 1 534 ? -4.279 36.985 34.707 1.00 83.75 534 ASP A CA 1
ATOM 3868 C C . ASP A 1 534 ? -2.766 37.021 34.434 1.00 83.75 534 ASP A C 1
ATOM 3870 O O . ASP A 1 534 ? -2.215 38.051 34.046 1.00 83.75 534 ASP A O 1
ATOM 3874 N N . THR A 1 535 ? -2.078 35.897 34.651 1.00 87.88 535 THR A N 1
ATOM 3875 C CA . THR A 1 535 ? -0.657 35.759 34.345 1.00 87.88 535 THR A CA 1
ATOM 3876 C C . THR A 1 535 ? -0.474 35.600 32.843 1.00 87.88 535 THR A C 1
ATOM 3878 O O . THR A 1 535 ? -1.117 34.761 32.211 1.00 87.88 535 THR A O 1
ATOM 3881 N N . ALA A 1 536 ? 0.443 36.381 32.277 1.00 85.94 536 ALA A N 1
ATOM 3882 C CA . ALA A 1 536 ? 0.780 36.306 30.865 1.00 85.94 536 ALA A CA 1
ATOM 3883 C C . ALA A 1 536 ? 2.295 36.274 30.667 1.00 85.94 536 ALA A C 1
ATOM 3885 O O . ALA A 1 536 ? 3.048 36.967 31.355 1.00 85.94 536 ALA A O 1
ATOM 3886 N N . VAL A 1 537 ? 2.731 35.482 29.691 1.00 88.06 537 VAL A N 1
ATOM 3887 C CA . VAL A 1 537 ? 4.117 35.468 29.216 1.00 88.06 537 VAL A CA 1
ATOM 3888 C C . VAL A 1 537 ? 4.101 35.809 27.741 1.00 88.06 537 VAL A C 1
ATOM 3890 O O . VAL A 1 537 ? 3.464 35.115 26.958 1.00 88.06 537 VAL A O 1
ATOM 3893 N N . THR A 1 538 ? 4.800 36.863 27.352 1.00 87.81 538 THR A N 1
ATOM 3894 C CA . THR A 1 538 ? 4.953 37.235 25.949 1.00 87.81 538 THR A CA 1
ATOM 3895 C C . THR A 1 538 ? 6.347 36.841 25.498 1.00 87.81 538 THR A C 1
ATOM 3897 O O . THR A 1 538 ? 7.336 37.256 26.095 1.00 87.81 538 THR A O 1
ATOM 3900 N N . THR A 1 539 ? 6.437 36.034 24.448 1.00 87.31 539 THR A N 1
ATOM 3901 C CA . THR A 1 539 ? 7.710 35.666 23.829 1.00 87.31 539 THR A CA 1
ATOM 3902 C C . THR A 1 539 ? 7.833 36.315 22.463 1.00 87.31 539 THR A C 1
ATOM 3904 O O . THR A 1 539 ? 6.895 36.263 21.666 1.00 87.31 539 THR A O 1
ATOM 3907 N N . GLU A 1 540 ? 8.995 36.884 22.173 1.00 83.56 540 GLU A N 1
ATOM 3908 C CA . GLU A 1 540 ? 9.356 37.382 20.852 1.00 83.56 540 GLU A CA 1
ATOM 3909 C C . GLU A 1 540 ? 10.480 36.525 20.271 1.00 83.56 540 GLU A C 1
ATOM 3911 O O . GLU A 1 540 ? 11.560 36.444 20.852 1.00 83.56 540 GLU A O 1
ATOM 3916 N N . ALA A 1 541 ? 10.230 35.905 19.119 1.00 80.06 541 ALA A N 1
ATOM 3917 C CA . ALA A 1 541 ? 11.222 35.125 18.386 1.00 80.06 541 ALA A CA 1
ATOM 3918 C C . ALA A 1 541 ? 11.139 35.464 16.894 1.00 80.06 541 ALA A C 1
ATOM 3920 O O . ALA A 1 541 ? 10.058 35.424 16.301 1.00 80.06 541 ALA A O 1
ATOM 3921 N N . ALA A 1 542 ? 12.273 35.821 16.282 1.00 73.81 542 ALA A N 1
ATOM 3922 C CA . ALA A 1 542 ? 12.364 36.174 14.858 1.00 73.81 542 ALA A CA 1
ATOM 3923 C C . ALA A 1 542 ? 11.301 37.206 14.391 1.00 73.81 542 ALA A C 1
ATOM 3925 O O . ALA A 1 542 ? 10.736 37.086 13.302 1.00 73.81 542 ALA A O 1
ATOM 3926 N N . GLY A 1 543 ? 11.001 38.206 15.232 1.00 66.88 543 GLY A N 1
ATOM 3927 C CA . GLY A 1 543 ? 10.031 39.273 14.944 1.00 66.88 543 GLY A CA 1
ATOM 3928 C C . GLY A 1 543 ? 8.555 38.874 15.076 1.00 66.88 543 GLY A C 1
ATOM 3929 O O . GLY A 1 543 ? 7.679 39.642 14.678 1.00 66.88 543 GLY A O 1
ATOM 3930 N N . ARG A 1 544 ? 8.254 37.684 15.614 1.00 71.56 544 ARG A N 1
ATOM 3931 C CA . ARG A 1 544 ? 6.890 37.246 15.943 1.00 71.56 544 ARG A CA 1
ATOM 3932 C C . ARG A 1 544 ? 6.663 37.300 17.445 1.00 71.56 544 ARG A C 1
ATOM 3934 O O . ARG A 1 544 ? 7.474 36.776 18.202 1.00 71.56 544 ARG A O 1
ATOM 3941 N N . PHE A 1 545 ? 5.532 37.872 17.844 1.00 79.19 545 PHE A N 1
ATOM 3942 C CA . PHE A 1 545 ? 5.076 37.915 19.230 1.00 79.19 545 PHE A CA 1
ATOM 3943 C C . PHE A 1 545 ? 4.068 36.797 19.480 1.00 79.19 545 PHE A C 1
ATOM 3945 O O . PHE A 1 545 ? 3.114 36.636 18.718 1.00 79.19 545 PHE A O 1
ATOM 3952 N N . LEU A 1 546 ? 4.265 36.052 20.561 1.00 77.88 546 LEU A N 1
ATOM 3953 C CA . LEU A 1 546 ? 3.335 35.042 21.042 1.00 77.88 546 LEU A CA 1
ATOM 3954 C C . LEU A 1 546 ? 2.997 35.349 22.499 1.00 77.88 546 LEU A C 1
ATOM 3956 O O . LEU A 1 546 ? 3.890 35.419 23.338 1.00 77.88 546 LEU A O 1
ATOM 3960 N N . GLN A 1 547 ? 1.713 35.541 22.791 1.00 85.31 547 GLN A N 1
ATOM 3961 C CA . GLN A 1 547 ? 1.221 35.716 24.154 1.00 85.31 547 GLN A CA 1
ATOM 3962 C C . GLN A 1 547 ? 0.706 34.373 24.680 1.00 85.31 547 GLN A C 1
ATOM 3964 O O . GLN A 1 547 ? -0.193 33.768 24.099 1.00 85.31 547 GLN A O 1
ATOM 3969 N N . LEU A 1 548 ? 1.295 33.917 25.777 1.00 85.38 548 LEU A N 1
ATOM 3970 C CA . LEU A 1 548 ? 0.975 32.688 26.490 1.00 85.38 548 LEU A CA 1
ATOM 3971 C C . LEU A 1 548 ? 0.118 33.033 27.712 1.00 85.38 548 LEU A C 1
ATOM 3973 O O . LEU A 1 548 ? 0.396 34.013 28.410 1.00 85.38 548 LEU A O 1
ATOM 3977 N N . SER A 1 549 ? -0.900 32.220 27.980 1.00 81.81 549 SER A N 1
ATOM 3978 C CA . SER A 1 549 ? -1.803 32.347 29.137 1.00 81.81 549 SER A CA 1
ATOM 3979 C C . SER A 1 549 ? -2.000 30.979 29.808 1.00 81.81 549 SER A C 1
ATOM 3981 O O . SER A 1 549 ? -1.509 29.969 29.303 1.00 81.81 549 SER A O 1
ATOM 3983 N N . ASP A 1 550 ? -2.640 30.931 30.979 1.00 76.56 550 ASP A N 1
ATOM 3984 C CA . ASP A 1 550 ? -2.819 29.690 31.756 1.00 76.56 550 ASP A CA 1
ATOM 3985 C C . ASP A 1 550 ? -3.507 28.600 30.908 1.00 76.56 550 ASP A C 1
ATOM 3987 O O . ASP A 1 550 ? -4.615 28.793 30.405 1.00 76.56 550 ASP A O 1
ATOM 3991 N N . GLY A 1 551 ? -2.821 27.474 30.687 1.00 68.69 551 GLY A N 1
ATOM 3992 C CA . GLY A 1 551 ? -3.290 26.376 29.833 1.00 68.69 551 GLY A CA 1
ATOM 3993 C C . GLY A 1 551 ? -3.365 26.661 28.323 1.00 68.69 551 GLY A C 1
ATOM 3994 O O . GLY A 1 551 ? -3.839 25.802 27.579 1.00 68.69 551 GLY A O 1
ATOM 3995 N N . VAL A 1 552 ? -2.912 27.828 27.840 1.00 67.50 552 VAL A N 1
ATOM 3996 C CA . VAL A 1 552 ? -3.023 28.231 26.427 1.00 67.50 552 VAL A CA 1
ATOM 3997 C C . VAL A 1 552 ? -1.694 28.758 25.883 1.00 67.50 552 VAL A C 1
ATOM 3999 O O . VAL A 1 552 ? -1.198 29.815 26.277 1.00 67.50 552 VAL A O 1
ATOM 4002 N N . GLY A 1 553 ? -1.179 28.047 24.879 1.00 70.19 553 GLY A N 1
ATOM 4003 C CA . GLY A 1 553 ? 0.034 28.403 24.149 1.00 70.19 553 GLY A CA 1
ATOM 4004 C C . GLY A 1 553 ? 1.314 27.887 24.808 1.00 70.19 553 GLY A C 1
ATOM 4005 O O . GLY A 1 553 ? 1.422 27.758 26.025 1.00 70.19 553 GLY A O 1
ATOM 4006 N N . SER A 1 554 ? 2.324 27.628 23.983 1.00 83.44 554 SER A N 1
ATOM 4007 C CA . SER A 1 554 ? 3.676 27.288 24.429 1.00 83.44 554 SER A CA 1
ATOM 4008 C C . SER A 1 554 ? 4.697 27.755 23.399 1.00 83.44 554 SER A C 1
ATOM 4010 O O . SER A 1 554 ? 4.445 27.611 22.202 1.00 83.44 554 SER A O 1
ATOM 4012 N N . GLN A 1 555 ? 5.859 28.228 23.846 1.00 81.75 555 GLN A N 1
ATOM 4013 C CA . GLN A 1 555 ? 6.994 28.521 22.968 1.00 81.75 555 GLN A CA 1
ATOM 4014 C C . GLN A 1 555 ? 8.090 27.461 23.184 1.00 81.75 555 GLN A C 1
ATOM 4016 O O . GLN A 1 555 ? 8.688 27.432 24.261 1.00 81.75 555 GLN A O 1
ATOM 4021 N N . PRO A 1 556 ? 8.364 26.572 22.211 1.00 81.56 556 PRO A N 1
ATOM 4022 C CA . PRO A 1 556 ? 9.436 25.589 22.343 1.00 81.56 556 PRO A CA 1
ATOM 4023 C C . PRO A 1 556 ? 10.811 26.270 22.309 1.00 81.56 556 PRO A C 1
ATOM 4025 O O . PRO A 1 556 ? 10.998 27.263 21.604 1.00 81.56 556 PRO A O 1
ATOM 4028 N N . VAL A 1 557 ? 11.766 25.713 23.056 1.00 82.62 557 VAL A N 1
ATOM 4029 C CA . VAL A 1 557 ? 13.181 26.107 23.047 1.00 82.62 557 VAL A CA 1
ATOM 4030 C C . VAL A 1 557 ? 13.958 25.063 22.249 1.00 82.62 557 VAL A C 1
ATOM 4032 O O . VAL A 1 557 ? 14.122 23.920 22.691 1.00 82.62 557 VAL A O 1
ATOM 4035 N N . ALA A 1 558 ? 14.409 25.430 21.051 1.00 75.81 558 ALA A N 1
ATOM 4036 C CA . ALA A 1 558 ? 15.169 24.549 20.176 1.00 75.81 558 ALA A CA 1
ATOM 4037 C C . ALA A 1 558 ? 16.662 24.517 20.544 1.00 75.81 558 ALA A C 1
ATOM 4039 O O . ALA A 1 558 ? 17.184 25.350 21.289 1.00 75.81 558 ALA A O 1
ATOM 4040 N N . ALA A 1 559 ? 17.378 23.525 20.012 1.00 64.31 559 ALA A N 1
ATOM 4041 C CA . ALA A 1 559 ? 18.824 23.436 20.171 1.00 64.31 559 ALA A CA 1
ATOM 4042 C C . ALA A 1 559 ? 19.514 24.612 19.459 1.00 64.31 559 ALA A C 1
ATOM 4044 O O . ALA A 1 559 ? 19.443 24.729 18.240 1.00 64.31 559 ALA A O 1
ATOM 4045 N N . GLY A 1 560 ? 20.191 25.461 20.238 1.00 66.38 560 GLY A N 1
ATOM 4046 C CA . GLY A 1 560 ? 20.885 26.658 19.757 1.00 66.38 560 GLY A CA 1
ATOM 4047 C C . GLY A 1 560 ? 20.160 27.972 20.052 1.00 66.38 560 GLY A C 1
ATOM 4048 O O . GLY A 1 560 ? 20.789 29.021 19.919 1.00 66.38 560 GLY A O 1
ATOM 4049 N N . ASP A 1 561 ? 18.886 27.937 20.463 1.00 78.44 561 ASP A N 1
ATOM 4050 C CA . ASP A 1 561 ? 18.134 29.143 20.827 1.00 78.44 561 ASP A CA 1
ATOM 4051 C C . ASP A 1 561 ? 18.736 29.805 22.068 1.00 78.44 561 ASP A C 1
ATOM 4053 O O . ASP A 1 561 ? 19.164 29.142 23.019 1.00 78.44 561 ASP A O 1
ATOM 4057 N N . ARG A 1 562 ? 18.736 31.139 22.078 1.00 82.38 562 ARG A N 1
ATOM 4058 C CA . ARG A 1 562 ? 19.169 31.926 23.232 1.00 82.38 562 ARG A CA 1
ATOM 4059 C C . ARG A 1 562 ? 17.961 32.615 23.843 1.00 82.38 562 ARG A C 1
ATOM 4061 O O . ARG A 1 562 ? 17.448 33.574 23.276 1.00 82.38 562 ARG A O 1
ATOM 4068 N N . VAL A 1 563 ? 17.532 32.150 25.013 1.00 88.75 563 VAL A N 1
ATOM 4069 C CA . VAL A 1 563 ? 16.420 32.771 25.742 1.00 88.75 563 VAL A CA 1
ATOM 4070 C C . VAL A 1 563 ? 16.949 33.905 26.618 1.00 88.75 563 VAL A C 1
ATOM 4072 O O . VAL A 1 563 ? 17.876 33.712 27.408 1.00 88.75 563 VAL A O 1
ATOM 4075 N N . THR A 1 564 ? 16.378 35.098 26.481 1.00 90.44 564 THR A N 1
ATOM 4076 C CA . THR A 1 564 ? 16.737 36.279 27.271 1.00 90.44 564 THR A CA 1
ATOM 4077 C C . THR A 1 564 ? 15.495 36.863 27.938 1.00 90.44 564 THR A C 1
ATOM 4079 O O . THR A 1 564 ? 14.446 37.021 27.321 1.00 90.44 564 THR A O 1
ATOM 4082 N N . LEU A 1 565 ? 15.587 37.176 29.233 1.00 91.44 565 LEU A N 1
ATOM 4083 C CA . LEU A 1 565 ? 14.516 37.878 29.939 1.00 91.44 565 LEU A CA 1
ATOM 4084 C C . LEU A 1 565 ? 14.619 39.371 29.615 1.00 91.44 565 LEU A C 1
ATOM 4086 O O . LEU A 1 565 ? 15.618 40.005 29.955 1.00 91.44 565 LEU A O 1
ATOM 4090 N N . ARG A 1 566 ? 13.591 39.929 28.975 1.00 90.12 566 ARG A N 1
ATOM 4091 C CA . ARG A 1 566 ? 13.498 41.363 28.681 1.00 90.12 566 ARG A CA 1
ATOM 4092 C C . ARG A 1 566 ? 12.933 42.139 29.868 1.00 90.12 566 ARG A C 1
ATOM 4094 O O . ARG A 1 566 ? 13.436 43.216 30.184 1.00 90.12 566 ARG A O 1
ATOM 4101 N N . GLY A 1 567 ? 11.945 41.579 30.563 1.00 86.31 567 GLY A N 1
ATOM 4102 C CA . GLY A 1 567 ? 11.352 42.230 31.724 1.00 86.31 567 GLY A CA 1
ATOM 4103 C C . GLY A 1 567 ? 10.420 41.341 32.537 1.00 86.31 567 GLY A C 1
ATOM 4104 O O . GLY A 1 567 ? 9.846 40.368 32.049 1.00 86.31 567 GLY A O 1
ATOM 4105 N N . THR A 1 568 ? 10.253 41.704 33.807 1.00 91.69 568 THR A N 1
ATOM 4106 C CA . THR A 1 568 ? 9.247 41.128 34.704 1.00 91.69 568 THR A CA 1
ATOM 4107 C C . THR A 1 568 ? 8.440 42.265 35.314 1.00 91.69 568 THR A C 1
ATOM 4109 O O . THR A 1 568 ? 8.973 43.094 36.050 1.00 91.69 568 THR A O 1
ATOM 4112 N N . VAL A 1 569 ? 7.153 42.313 34.990 1.00 91.19 569 VAL A N 1
ATOM 4113 C CA . VAL A 1 569 ? 6.190 43.274 35.525 1.00 91.19 569 VAL A CA 1
ATOM 4114 C C . VAL A 1 569 ? 5.381 42.573 36.603 1.00 91.19 569 VAL A C 1
ATOM 4116 O O . VAL A 1 569 ? 4.615 41.656 36.313 1.00 91.19 569 VAL A O 1
ATOM 4119 N N . VAL A 1 570 ? 5.550 43.014 37.846 1.00 89.00 570 VAL A N 1
ATOM 4120 C CA . VAL A 1 570 ? 4.775 42.523 38.988 1.00 89.00 570 VAL A CA 1
ATOM 4121 C C . VAL A 1 570 ? 3.665 43.522 39.286 1.00 89.00 570 VAL A C 1
ATOM 4123 O O . VAL A 1 570 ? 3.946 44.673 39.620 1.00 89.00 570 VAL A O 1
ATOM 4126 N N . ASP A 1 571 ? 2.417 43.076 39.161 1.00 88.88 571 ASP A N 1
ATOM 4127 C CA . ASP A 1 571 ? 1.224 43.866 39.473 1.00 88.88 571 ASP A CA 1
ATOM 4128 C C . ASP A 1 571 ? 0.687 43.455 40.848 1.00 88.88 571 ASP A C 1
ATOM 4130 O O . ASP A 1 571 ? 0.174 42.351 41.032 1.00 88.88 571 ASP A O 1
ATOM 4134 N N . VAL A 1 572 ? 0.853 44.322 41.847 1.00 86.12 572 VAL A N 1
ATOM 4135 C CA . VAL A 1 572 ? 0.360 44.060 43.202 1.00 86.12 572 VAL A CA 1
ATOM 4136 C C . VAL A 1 572 ? -1.084 44.522 43.293 1.00 86.12 572 VAL A C 1
ATOM 4138 O O . VAL A 1 572 ? -1.358 45.721 43.290 1.00 86.12 572 VAL A O 1
ATOM 4141 N N . ARG A 1 573 ? -2.010 43.572 43.434 1.00 84.25 573 ARG A N 1
ATOM 4142 C CA . ARG A 1 573 ? -3.435 43.880 43.566 1.00 84.25 573 ARG A CA 1
ATOM 4143 C C . ARG A 1 573 ? -3.863 43.915 45.025 1.00 84.25 573 ARG A C 1
ATOM 4145 O O . ARG A 1 573 ? -3.672 42.950 45.769 1.00 84.25 573 ARG A O 1
ATOM 4152 N N . GLU A 1 574 ? -4.481 45.021 45.426 1.00 70.69 574 GLU A N 1
ATOM 4153 C CA . GLU A 1 574 ? -5.068 45.163 46.755 1.00 70.69 574 GLU A CA 1
ATOM 4154 C C . GLU A 1 574 ? -6.396 44.392 46.854 1.00 70.69 574 GLU A C 1
ATOM 4156 O O . GLU A 1 574 ? -7.392 44.749 46.232 1.00 70.69 574 GLU A O 1
ATOM 4161 N N . GLY A 1 575 ? -6.411 43.357 47.701 1.00 52.91 575 GLY A N 1
ATOM 4162 C CA . GLY A 1 575 ? -7.588 42.988 48.489 1.00 52.91 575 GLY A CA 1
ATOM 4163 C C . GLY A 1 575 ? -8.545 41.915 47.951 1.00 52.91 575 GLY A C 1
ATOM 4164 O O . GLY A 1 575 ? -8.930 41.863 46.786 1.00 52.91 575 GLY A O 1
ATOM 4165 N N . GLY A 1 576 ? -8.976 41.080 48.898 1.00 36.22 576 GLY A N 1
ATOM 4166 C CA . GLY A 1 576 ? -10.135 40.196 48.844 1.00 36.22 576 GLY A CA 1
ATOM 4167 C C . GLY A 1 576 ? -10.020 39.156 49.954 1.00 36.22 576 GLY A C 1
ATOM 4168 O O . GLY A 1 576 ? -9.390 38.124 49.724 1.00 36.22 576 GLY A O 1
ATOM 4169 N N . ALA A 1 577 ? -10.548 39.498 51.136 1.00 33.84 577 ALA A N 1
ATOM 4170 C CA . ALA A 1 577 ? -10.867 38.553 52.207 1.00 33.84 577 ALA A CA 1
ATOM 4171 C C . ALA A 1 577 ? -11.809 37.445 51.716 1.00 33.84 577 ALA A C 1
ATOM 4173 O O . ALA A 1 577 ? -12.554 37.712 50.741 1.00 33.84 577 ALA A O 1
#